Protein AF-A0A078B338-F1 (afdb_monomer_lite)

Sequence (661 aa):
MKAACEQLQIQEVVGIRGYTNIDVKLFGQKQVTKMWNPLMYALVFKRHDIMKYLIEQRMVNAKLCLRDPVHSGEYSEVSPQYEVRSKCFAVLVSIYNKDWVTLNYLLNSLHQLWSYHELEIIFQELNNVKEQSEINLCLEAILKSKTFESIFLNRCFKHQMELLTKVIRGDLFDAGDPSIQKIIDNYFSNNPYTTAYLVVLLKSNHYKPEKIKILLRKSPKEIIQNQRKQFLSLVGELQLTQRDGSEEIIQQILKLLNSESQYTLTGIYSIILNSTKNGDISKLQEYIFKCQFTEINQITNEEDQVQHEPSDIEKMLDIAEIVLKNWDSKGQSIVDVKCFHKNDSPSGSDTSLKVRQNDYKYISEWNPLLLAVYYNHMHIVRYFCEIVKINLRSTLAMSKGGELPLMYTLACAIVKPQCTDIFQYIWNNYSFVWDYKCLKQALLIIINYERIDLLLFVLRSKTAQSLFLSFSYHFRIQFLSQFVENYFDQSPELLERMEIEERNRINKIANIFKNEICEQPYAPISMIIFLYVHPDQRRFVNTYYNVTDIDIERFIRSNYDSAKNIVEGFSSDESVQQLREEIPNFKDIKVQLLNLSTKIQNHPQYLSMTKTKEVSKKKSMNMMQEVDMIQLNIDIEDESTRNESSQLGIKDVDSLTLPIY

Foldseek 3Di:
DVVVCVVVVVLAQLFDQDPDPDQDQDPNDTDDSRQAGVLVVCLLVLVLVVNCCNCPRRVFLCQLNQFAGPDPDPPDCDDPVNVLVRSLNSLRSCLRVVSLVSNLCCQAVVLLSDEPSNLLVQLLCLQVDPDPVSSLVSLLSNLPGPNVVQRLQQDALVVNLVVLLCLCVQVSHPCVDPSSVVSSLVRCLAPPNLPSNLLNCLVDPVPDQVSNVSSLVRYDLQVLLLCVVSLVVSLVVLVVVVDPNSVVSSVSSVVSNPDDDPDHLVRLLVQCLVCLLVLPVVSNCVSCVVVVCLYLNNNQPPDPPDDDDPCVLVVVVVLVVVVLVQDDPPPDRDPDDPDPDDDDDDDDDDPVVVVVVVSCPCVSNAGSLLSNLLSVNLVSVCCCCPPSVRSLLSNCARPPNPPCRNQSSLLSLLLDPSSVVVNLCCQQVPLNSDAPVNLLVSLVSNLVNVVLVVNLCCLPHPSNQSRLSSDALVVNLVSVLVVCVVQPPDPPVRLVPDDPVVNVSSVVSCVSVLVSCLAPPNLLSSLCCCWAVNPDLVSVVSSLVRDDLVSLLVCCVRPVPVLVLLLVCPVDPVSVVVSVVRGPPCVSCVVSSVVSSVSNVPRPNNVVVVVVVVVVVVVVVVVVVVVVVVVVVVVVVVVVVVVVVVVDPDDDDDDDDDDDD

Structure (mmCIF, N/CA/C/O backbone):
data_AF-A0A078B338-F1
#
_entry.id   AF-A0A078B338-F1
#
loop_
_atom_site.group_PDB
_atom_site.id
_atom_site.type_symbol
_atom_site.label_atom_id
_atom_site.label_alt_id
_atom_site.label_comp_id
_atom_site.label_asym_id
_atom_site.label_entity_id
_atom_site.label_seq_id
_atom_site.pdbx_PDB_ins_code
_atom_site.Cartn_x
_atom_site.Cartn_y
_atom_site.Cartn_z
_atom_site.occupancy
_atom_site.B_iso_or_equiv
_atom_site.auth_seq_id
_atom_site.auth_comp_id
_atom_site.auth_asym_id
_atom_site.auth_atom_id
_atom_site.pdbx_PDB_model_num
ATOM 1 N N . MET A 1 1 ? -9.138 -23.358 12.386 1.00 61.03 1 MET A N 1
ATOM 2 C CA . MET A 1 1 ? -9.307 -21.960 11.927 1.00 61.03 1 MET A CA 1
ATOM 3 C C . MET A 1 1 ? -10.351 -21.844 10.826 1.00 61.03 1 MET A C 1
ATOM 5 O O . MET A 1 1 ? -11.385 -21.271 11.109 1.00 61.03 1 MET A O 1
ATOM 9 N N . LYS A 1 2 ? -10.144 -22.414 9.626 1.00 59.09 2 LYS A N 1
ATOM 10 C CA . LYS A 1 2 ? -11.122 -22.360 8.519 1.00 59.09 2 LYS A CA 1
ATOM 11 C C . LYS A 1 2 ? -12.541 -22.770 8.946 1.00 59.09 2 LYS A C 1
ATOM 13 O O . LYS A 1 2 ? -13.431 -21.933 8.891 1.00 59.09 2 LYS A O 1
ATOM 18 N N . ALA A 1 3 ? -12.689 -23.964 9.527 1.00 64.62 3 ALA A N 1
ATOM 19 C CA . ALA A 1 3 ? -13.966 -24.440 10.066 1.00 64.62 3 ALA A CA 1
ATOM 20 C C . ALA A 1 3 ? -14.577 -23.497 11.123 1.00 64.62 3 ALA A C 1
ATOM 22 O O . ALA A 1 3 ? -15.776 -23.280 11.115 1.00 64.62 3 ALA A O 1
ATOM 23 N N . ALA A 1 4 ? -13.764 -22.873 11.984 1.00 59.53 4 ALA A N 1
ATOM 24 C CA . ALA A 1 4 ? -14.248 -21.914 12.981 1.00 59.53 4 ALA A CA 1
ATOM 25 C C . ALA A 1 4 ? -14.695 -20.587 12.343 1.00 59.53 4 ALA A C 1
ATOM 27 O O . ALA A 1 4 ? -15.729 -20.053 12.714 1.00 59.53 4 ALA A O 1
ATOM 28 N N . CYS A 1 5 ? -13.957 -20.066 11.357 1.00 60.91 5 CYS A N 1
ATOM 29 C CA . CYS A 1 5 ? -14.367 -18.880 10.600 1.00 60.91 5 CYS A CA 1
ATOM 30 C C . CYS A 1 5 ? -15.653 -19.126 9.802 1.00 60.91 5 CYS A C 1
ATOM 32 O O . CYS A 1 5 ? -16.477 -18.227 9.687 1.00 60.91 5 CYS A O 1
ATOM 34 N N . GLU A 1 6 ? -15.810 -20.325 9.240 1.00 68.75 6 GLU A N 1
ATOM 35 C CA . GLU A 1 6 ? -17.010 -20.739 8.508 1.00 68.75 6 GLU A CA 1
ATOM 36 C C . GLU A 1 6 ? -18.200 -20.928 9.457 1.00 68.75 6 GLU A C 1
ATOM 38 O O . GLU A 1 6 ? -19.265 -20.367 9.215 1.00 68.75 6 GLU A O 1
ATOM 43 N N . GLN A 1 7 ? -18.002 -21.627 10.576 1.00 58.84 7 GLN A N 1
ATOM 44 C CA . GLN A 1 7 ? -19.034 -21.884 11.583 1.00 58.84 7 GLN A CA 1
ATOM 45 C C . GLN A 1 7 ? -19.507 -20.606 12.289 1.00 58.84 7 GLN A C 1
ATOM 47 O O . GLN A 1 7 ? -20.695 -20.456 12.548 1.00 58.84 7 GLN A O 1
ATOM 52 N N . LEU A 1 8 ? -18.594 -19.676 12.580 1.00 54.12 8 LEU A N 1
ATOM 53 C CA . LEU A 1 8 ? -18.899 -18.401 13.240 1.00 54.12 8 LEU A CA 1
ATOM 54 C C . LEU A 1 8 ? -19.286 -17.289 12.253 1.00 54.12 8 LEU A C 1
ATOM 56 O O . LEU A 1 8 ? -19.417 -16.141 12.664 1.00 54.12 8 LEU A O 1
ATOM 60 N N . GLN A 1 9 ? -19.414 -17.605 10.958 1.00 54.19 9 GLN A N 1
ATOM 61 C CA . GLN A 1 9 ? -19.686 -16.632 9.893 1.00 54.19 9 GLN A CA 1
ATOM 62 C C . GLN A 1 9 ? -18.771 -15.394 9.955 1.00 54.19 9 GLN A C 1
ATOM 64 O O . GLN A 1 9 ? -19.194 -14.280 9.653 1.00 54.19 9 GLN A O 1
ATOM 69 N N . ILE A 1 10 ? -17.502 -15.571 10.340 1.00 57.34 10 ILE A N 1
ATOM 70 C CA . ILE A 1 10 ? -16.544 -14.465 10.466 1.00 57.34 10 ILE A CA 1
ATOM 71 C C . ILE A 1 10 ? -16.235 -13.956 9.061 1.00 57.34 10 ILE A C 1
ATOM 73 O O . ILE A 1 10 ? -15.414 -14.535 8.346 1.00 57.34 10 ILE A O 1
ATOM 77 N N . GLN A 1 11 ? -16.926 -12.892 8.649 1.00 47.16 11 GLN A N 1
ATOM 78 C CA . GLN A 1 11 ? -16.809 -12.333 7.304 1.00 47.16 11 GLN A CA 1
ATOM 79 C C . GLN A 1 11 ? -15.433 -11.697 7.079 1.00 47.16 11 GLN A C 1
ATOM 81 O O . GLN A 1 11 ? -14.858 -11.892 6.012 1.00 47.16 11 GLN A O 1
ATOM 86 N N . GLU A 1 12 ? -14.847 -11.072 8.107 1.00 48.53 12 GLU A N 1
ATOM 87 C CA . GLU A 1 12 ? -13.501 -10.501 8.044 1.00 48.53 12 GLU A CA 1
ATOM 88 C C . GLU A 1 12 ? -12.656 -10.875 9.272 1.00 48.53 12 GLU A C 1
ATOM 90 O O . GLU A 1 12 ? -13.059 -10.710 10.426 1.00 48.53 12 GLU A O 1
ATOM 95 N N . VAL A 1 13 ? -11.434 -11.357 9.030 1.00 54.12 13 VAL A N 1
ATOM 96 C CA . VAL A 1 13 ? -10.449 -11.630 10.087 1.00 54.12 13 VAL A CA 1
ATOM 97 C C . VAL A 1 13 ? -9.575 -10.392 10.252 1.00 54.12 13 VAL A C 1
ATOM 99 O O . VAL A 1 13 ? -8.423 -10.356 9.836 1.00 54.12 13 VAL A O 1
ATOM 102 N N . VAL A 1 14 ? -10.136 -9.344 10.852 1.00 44.34 14 VAL A N 1
ATOM 103 C CA . VAL A 1 14 ? -9.467 -8.028 10.926 1.00 44.34 14 VAL A CA 1
ATOM 104 C C . VAL A 1 14 ? -8.410 -7.939 12.035 1.00 44.34 14 VAL A C 1
ATOM 106 O O . VAL A 1 14 ? -7.716 -6.941 12.188 1.00 44.34 14 VAL A O 1
ATOM 109 N N . GLY A 1 15 ? -8.244 -9.023 12.795 1.00 44.78 15 GLY A N 1
ATOM 110 C CA . GLY A 1 15 ? -7.169 -9.201 13.762 1.00 44.78 15 GLY A CA 1
ATOM 111 C C . GLY A 1 15 ? -7.526 -10.261 14.796 1.00 44.78 15 GLY A C 1
ATOM 112 O O . GLY A 1 15 ? -8.300 -9.994 15.712 1.00 44.78 15 GLY A O 1
ATOM 113 N N . ILE A 1 16 ? -6.946 -11.458 14.679 1.00 47.03 16 ILE A N 1
ATOM 114 C CA . ILE A 1 16 ? -6.821 -12.379 15.818 1.00 47.03 16 ILE A CA 1
ATOM 115 C C . ILE A 1 16 ? -5.400 -12.181 16.338 1.00 47.03 16 ILE A C 1
ATOM 117 O O . ILE A 1 16 ? -4.433 -12.514 15.656 1.00 47.03 16 ILE A O 1
ATOM 121 N N . ARG A 1 17 ? -5.274 -11.557 17.511 1.00 52.25 17 ARG A N 1
ATOM 122 C CA . ARG A 1 17 ? -3.986 -11.460 18.202 1.00 52.25 17 ARG A CA 1
ATOM 123 C C . ARG A 1 17 ? -3.699 -12.797 18.862 1.00 52.25 17 ARG A C 1
ATOM 125 O O . ARG A 1 17 ? -4.603 -13.382 19.459 1.00 52.25 17 ARG A O 1
ATOM 132 N N . GLY A 1 18 ? -2.488 -13.313 18.698 1.00 46.66 18 GLY A N 1
ATOM 133 C CA . GLY A 1 18 ? -2.185 -14.650 19.191 1.00 46.66 18 GLY A CA 1
ATOM 134 C C . GLY A 1 18 ? -2.204 -14.717 20.711 1.00 46.66 18 GLY A C 1
ATOM 135 O O . GLY A 1 18 ? -1.743 -13.821 21.413 1.00 46.66 18 GLY A O 1
ATOM 136 N N . TYR A 1 19 ? -2.770 -15.814 21.203 1.00 46.03 19 TYR A N 1
ATOM 137 C CA . TYR A 1 19 ? -3.009 -16.087 22.619 1.00 46.03 19 TYR A CA 1
ATOM 138 C C . TYR A 1 19 ? -1.771 -16.593 23.365 1.00 46.03 19 TYR A C 1
ATOM 140 O O . TYR A 1 19 ? -1.856 -17.032 24.509 1.00 46.03 19 TYR A O 1
ATOM 148 N N . THR A 1 20 ? -0.621 -16.623 22.702 1.00 52.66 20 THR A N 1
ATOM 149 C CA . THR A 1 20 ? 0.459 -17.512 23.099 1.00 52.66 20 THR A CA 1
ATOM 150 C C . THR A 1 20 ? 1.771 -16.753 23.170 1.00 52.66 20 THR A C 1
ATOM 152 O O . THR A 1 20 ? 2.223 -16.220 22.157 1.00 52.66 20 THR A O 1
ATOM 155 N N . ASN A 1 21 ? 2.410 -16.778 24.342 1.00 59.34 21 ASN A N 1
ATOM 156 C CA . ASN A 1 21 ? 3.824 -16.445 24.529 1.00 59.34 21 ASN A CA 1
ATOM 157 C C . ASN A 1 21 ? 4.696 -17.519 23.848 1.00 59.34 21 ASN A C 1
ATOM 159 O O . ASN A 1 21 ? 5.434 -18.241 24.513 1.00 59.34 21 ASN A O 1
ATOM 163 N N . ILE A 1 22 ? 4.542 -17.700 22.533 1.00 65.62 22 ILE A N 1
ATOM 164 C CA . ILE A 1 22 ? 5.441 -18.555 21.761 1.00 65.62 22 ILE A CA 1
ATOM 165 C C . ILE A 1 22 ? 6.698 -17.742 21.526 1.00 65.62 22 ILE A C 1
ATOM 167 O O . ILE A 1 22 ? 6.650 -16.665 20.925 1.00 65.62 22 ILE A O 1
ATOM 171 N N . ASP A 1 23 ? 7.809 -18.296 21.989 1.00 67.75 23 ASP A N 1
ATOM 172 C CA . ASP A 1 23 ? 9.142 -17.798 21.713 1.00 67.75 23 ASP A CA 1
ATOM 173 C C . ASP A 1 23 ? 9.472 -18.060 20.245 1.00 67.75 23 ASP A C 1
ATOM 175 O O . ASP A 1 23 ? 10.012 -19.104 19.879 1.00 67.75 23 ASP A O 1
ATOM 179 N N . VAL A 1 24 ? 9.123 -17.109 19.380 1.00 76.88 24 VAL A N 1
ATOM 180 C CA . VAL A 1 24 ? 9.561 -17.136 17.987 1.00 76.88 24 VAL A CA 1
ATOM 181 C C . VAL A 1 24 ? 10.903 -16.423 17.898 1.00 76.88 24 VAL A C 1
ATOM 183 O O . VAL A 1 24 ? 11.029 -15.274 18.319 1.00 76.88 24 VAL A O 1
ATOM 186 N N . LYS A 1 25 ? 11.907 -17.095 17.332 1.00 78.75 25 LYS A N 1
ATOM 187 C CA . LYS A 1 25 ? 13.172 -16.460 16.954 1.00 78.75 25 LYS A CA 1
ATOM 188 C C . LYS A 1 25 ? 13.130 -16.107 15.470 1.00 78.75 25 LYS A C 1
ATOM 190 O O . LYS A 1 25 ? 13.117 -17.007 14.638 1.00 78.75 25 LYS A O 1
ATOM 195 N N . LEU A 1 26 ? 13.118 -14.816 15.150 1.00 80.31 26 LEU A N 1
ATOM 196 C CA . LEU A 1 26 ? 13.293 -14.302 13.787 1.00 80.31 26 LEU A CA 1
ATOM 197 C C . LEU A 1 26 ? 14.536 -13.424 13.754 1.00 80.31 26 LEU A C 1
ATOM 199 O O . LEU A 1 26 ? 14.788 -12.684 14.703 1.00 80.31 26 LEU A O 1
ATOM 203 N N . PHE A 1 27 ? 15.309 -13.515 12.672 1.00 82.25 27 PHE A N 1
ATOM 204 C CA . PHE A 1 27 ? 16.524 -12.709 12.486 1.00 82.25 27 PHE A CA 1
ATOM 205 C C . PHE A 1 27 ? 17.535 -12.858 13.643 1.00 82.25 27 PHE A C 1
ATOM 207 O O . PHE A 1 27 ? 18.235 -11.921 14.009 1.00 82.25 27 PHE A O 1
ATOM 214 N N . GLY A 1 28 ? 17.574 -14.036 14.279 1.00 78.06 28 GLY A N 1
ATOM 215 C CA . GLY A 1 28 ? 18.414 -14.296 15.455 1.00 78.06 28 GLY A CA 1
ATOM 216 C C . GLY A 1 28 ? 17.910 -13.682 16.769 1.00 78.06 28 GLY A C 1
ATOM 217 O O . GLY A 1 28 ? 18.519 -13.916 17.810 1.00 78.06 28 GLY A O 1
ATOM 218 N N . GLN A 1 29 ? 16.787 -12.960 16.758 1.00 80.31 29 GLN A N 1
ATOM 219 C CA . GLN A 1 29 ? 16.215 -12.283 17.921 1.00 80.31 29 GLN A CA 1
ATOM 220 C C . GLN A 1 29 ? 14.888 -12.914 18.348 1.00 80.31 29 GLN A C 1
ATOM 222 O O . GLN A 1 29 ? 14.094 -13.368 17.521 1.00 80.31 29 GLN A O 1
ATOM 227 N N . LYS A 1 30 ? 14.635 -12.942 19.659 1.00 79.94 30 LYS A N 1
ATOM 228 C CA . LYS A 1 30 ? 13.347 -13.369 20.214 1.00 79.94 30 LYS A CA 1
ATOM 229 C C . LYS A 1 30 ? 12.310 -12.275 19.964 1.00 79.94 30 LYS A C 1
ATOM 231 O O . LYS A 1 30 ? 12.514 -11.132 20.353 1.00 79.94 30 LYS A O 1
ATOM 236 N N . GLN A 1 31 ? 11.201 -12.645 19.339 1.00 79.31 31 GLN A N 1
ATOM 237 C CA . GLN A 1 31 ? 10.145 -11.723 18.940 1.00 79.31 31 GLN A CA 1
ATOM 238 C C . GLN A 1 31 ? 8.989 -11.728 19.937 1.00 79.31 31 GLN A C 1
ATOM 240 O O . GLN A 1 31 ? 8.558 -12.780 20.415 1.00 79.31 31 GLN A O 1
ATOM 245 N N . VAL A 1 32 ? 8.444 -10.543 20.221 1.00 74.94 32 VAL A N 1
ATOM 246 C CA . VAL A 1 32 ? 7.237 -10.398 21.043 1.00 74.94 32 VAL A CA 1
ATOM 247 C C . VAL A 1 32 ? 6.011 -10.633 20.165 1.00 74.94 32 VAL A C 1
ATOM 249 O O . VAL A 1 32 ? 5.615 -9.783 19.370 1.00 74.94 32 VAL A O 1
ATOM 252 N N . THR A 1 33 ? 5.371 -11.790 20.329 1.00 75.06 33 THR A N 1
ATOM 253 C CA . THR A 1 33 ? 4.258 -12.215 19.465 1.00 75.06 33 THR A CA 1
ATOM 254 C C . THR A 1 33 ? 2.881 -11.699 19.907 1.00 75.06 33 THR A C 1
ATOM 256 O O . THR A 1 33 ? 1.897 -11.869 19.196 1.00 75.06 33 THR A O 1
ATOM 259 N N . LYS A 1 34 ? 2.786 -10.980 21.035 1.00 69.38 34 LYS A N 1
ATOM 260 C CA . LYS A 1 34 ? 1.516 -10.469 21.602 1.00 69.38 34 LYS A CA 1
ATOM 261 C C . LYS A 1 34 ? 0.696 -9.608 20.627 1.00 69.38 34 LYS A C 1
ATOM 263 O O . LYS A 1 34 ? -0.531 -9.572 20.703 1.00 69.38 34 LYS A O 1
ATOM 268 N N . MET A 1 35 ? 1.373 -8.897 19.727 1.00 70.94 35 MET A N 1
ATOM 269 C CA . MET A 1 35 ? 0.747 -7.996 18.752 1.00 70.94 35 MET A CA 1
ATOM 270 C C . MET A 1 35 ? 0.594 -8.622 17.365 1.00 70.94 35 MET A C 1
ATOM 272 O O . MET A 1 35 ? 0.125 -7.954 16.444 1.00 70.94 35 MET A O 1
ATOM 276 N N . TRP A 1 36 ? 0.965 -9.894 17.205 1.00 76.44 36 TRP A N 1
ATOM 277 C CA . TRP A 1 36 ? 0.921 -10.551 15.909 1.00 76.44 36 TRP A CA 1
ATOM 278 C C . TRP A 1 36 ? -0.508 -10.825 15.475 1.00 76.44 36 TRP A C 1
ATOM 280 O O . TRP A 1 36 ? -1.322 -11.308 16.258 1.00 76.44 36 TRP A O 1
ATOM 290 N N . ASN A 1 37 ? -0.800 -10.544 14.210 1.00 79.69 37 ASN A N 1
ATOM 291 C CA . ASN A 1 37 ? -2.058 -10.915 13.580 1.00 79.69 37 ASN A CA 1
ATOM 292 C C . ASN A 1 37 ? -1.968 -12.342 12.981 1.00 79.69 37 ASN A C 1
ATOM 294 O O . ASN A 1 37 ? -0.886 -12.932 12.919 1.00 79.69 37 ASN A O 1
ATOM 298 N N . PRO A 1 38 ? -3.080 -12.926 12.501 1.00 82.81 38 PRO A N 1
ATOM 299 C CA . PRO A 1 38 ? -3.111 -14.324 12.044 1.00 82.81 38 PRO A CA 1
ATOM 300 C C . PRO A 1 38 ? -2.257 -14.582 10.820 1.00 82.81 38 PRO A C 1
ATOM 302 O O . PRO A 1 38 ? -1.769 -15.693 10.632 1.00 82.81 38 PRO A O 1
ATOM 305 N N . LEU A 1 39 ? -2.082 -13.552 9.997 1.00 87.06 39 LEU A N 1
ATOM 306 C CA . LEU A 1 39 ? -1.288 -13.621 8.789 1.00 87.06 39 LEU A CA 1
ATOM 307 C C . LEU A 1 39 ? 0.193 -13.795 9.130 1.00 87.06 39 LEU A C 1
ATOM 309 O O . LEU A 1 39 ? 0.861 -14.617 8.513 1.00 87.06 39 LEU A O 1
ATOM 313 N N . MET A 1 40 ? 0.675 -13.114 10.174 1.00 86.94 40 MET A N 1
ATOM 314 C CA . MET A 1 40 ? 2.040 -13.277 10.686 1.00 86.94 40 MET A CA 1
ATOM 315 C C . MET A 1 40 ? 2.276 -14.679 11.250 1.00 86.94 40 MET A C 1
ATOM 317 O O . MET A 1 40 ? 3.307 -15.286 10.975 1.00 86.94 40 MET A O 1
ATOM 321 N N . TYR A 1 41 ? 1.315 -15.234 11.996 1.00 85.44 41 TYR A N 1
ATOM 322 C CA . TYR A 1 41 ? 1.426 -16.617 12.465 1.00 85.44 41 TYR A CA 1
ATOM 323 C C . TYR A 1 41 ? 1.420 -17.614 11.309 1.00 85.44 41 TYR A C 1
ATOM 325 O O . TYR A 1 41 ? 2.239 -18.531 11.291 1.00 85.44 41 TYR A O 1
ATOM 333 N N . ALA A 1 42 ? 0.530 -17.429 10.331 1.00 90.56 42 ALA A N 1
ATOM 334 C CA . ALA A 1 42 ? 0.493 -18.274 9.144 1.00 90.56 42 ALA A CA 1
ATOM 335 C C . ALA A 1 42 ? 1.835 -18.237 8.402 1.00 90.56 42 ALA A C 1
ATOM 337 O O . ALA A 1 42 ? 2.369 -19.283 8.049 1.00 90.56 42 ALA A O 1
ATOM 338 N N . LEU A 1 43 ? 2.410 -17.049 8.244 1.00 91.00 43 LEU A N 1
ATOM 339 C CA . LEU A 1 43 ? 3.707 -16.830 7.620 1.00 91.00 43 LEU A CA 1
ATOM 340 C C . LEU A 1 43 ? 4.853 -17.525 8.378 1.00 91.00 43 LEU A C 1
ATOM 342 O O . LEU A 1 43 ? 5.617 -18.290 7.795 1.00 91.00 43 LEU A O 1
ATOM 346 N N . VAL A 1 44 ? 4.967 -17.295 9.686 1.00 90.00 44 VAL A N 1
ATOM 347 C CA . VAL A 1 44 ? 6.061 -17.840 10.509 1.00 90.00 44 VAL A CA 1
ATOM 348 C C . VAL A 1 44 ? 6.009 -19.361 10.597 1.00 90.00 44 VAL A C 1
ATOM 350 O O . VAL A 1 44 ? 7.050 -20.014 10.572 1.00 90.00 44 VAL A O 1
ATOM 353 N N . PHE A 1 45 ? 4.808 -19.937 10.641 1.00 89.69 45 PHE A N 1
ATOM 354 C CA . PHE A 1 45 ? 4.613 -21.385 10.666 1.00 89.69 45 PHE A CA 1
ATOM 355 C C . PHE A 1 45 ? 4.471 -22.014 9.270 1.00 89.69 45 PHE A C 1
ATOM 357 O O . PHE A 1 45 ? 4.024 -23.158 9.169 1.00 89.69 45 PHE A O 1
ATOM 364 N N . LYS A 1 46 ? 4.843 -21.295 8.197 1.00 93.62 46 LYS A N 1
ATOM 365 C CA . LYS A 1 46 ? 4.831 -21.778 6.800 1.00 93.62 46 LYS A CA 1
ATOM 366 C C . LYS A 1 46 ? 3.478 -22.345 6.346 1.00 93.62 46 LYS A C 1
ATOM 368 O O . LYS A 1 46 ? 3.389 -23.329 5.612 1.00 93.62 46 LYS A O 1
ATOM 373 N N . ARG A 1 47 ? 2.386 -21.740 6.811 1.00 94.19 47 ARG A N 1
ATOM 374 C CA . ARG A 1 47 ? 0.999 -22.096 6.477 1.00 94.19 47 ARG A CA 1
ATOM 375 C C . ARG A 1 47 ? 0.501 -21.254 5.307 1.00 94.19 47 ARG A C 1
ATOM 377 O O . ARG A 1 47 ? -0.385 -20.410 5.457 1.00 94.19 47 ARG A O 1
ATOM 384 N N . HIS A 1 48 ? 1.092 -21.489 4.135 1.00 95.06 48 HIS A N 1
ATOM 385 C CA . HIS A 1 48 ? 0.746 -20.794 2.892 1.00 95.06 48 HIS A CA 1
ATOM 386 C C . HIS A 1 48 ? -0.761 -20.867 2.570 1.00 95.06 48 HIS A C 1
ATOM 388 O O . HIS A 1 48 ? -1.370 -19.871 2.183 1.00 95.06 48 HIS A O 1
ATOM 394 N N . ASP A 1 49 ? -1.377 -22.028 2.803 1.00 93.50 49 ASP A N 1
ATOM 395 C CA . ASP A 1 49 ? -2.813 -22.282 2.644 1.00 93.50 49 ASP A CA 1
ATOM 396 C C . ASP A 1 49 ? -3.677 -21.322 3.477 1.00 93.50 49 ASP A C 1
ATOM 398 O O . ASP A 1 49 ? -4.648 -20.744 2.982 1.00 93.50 49 ASP A O 1
ATOM 402 N N . ILE A 1 50 ? -3.290 -21.117 4.737 1.00 90.00 50 ILE A N 1
ATOM 403 C CA . ILE A 1 50 ? -3.973 -20.225 5.674 1.00 90.00 50 ILE A CA 1
ATOM 404 C C . ILE A 1 50 ? -3.785 -18.767 5.258 1.00 90.00 50 ILE A C 1
ATOM 406 O O . ILE A 1 50 ? -4.750 -18.002 5.263 1.00 90.00 50 ILE A O 1
ATOM 410 N N . MET A 1 51 ? -2.566 -18.383 4.875 1.00 93.44 51 MET A N 1
ATOM 411 C CA . MET A 1 51 ? -2.270 -17.026 4.418 1.00 93.44 51 MET A CA 1
ATOM 412 C C . MET A 1 51 ? -3.112 -16.664 3.187 1.00 93.44 51 MET A C 1
ATOM 414 O O . MET A 1 51 ? -3.778 -15.629 3.177 1.00 93.44 51 MET A O 1
ATOM 418 N N . LYS A 1 52 ? -3.149 -17.555 2.191 1.00 93.75 52 LYS A N 1
ATOM 419 C CA . LYS A 1 52 ? -3.945 -17.387 0.973 1.00 93.75 52 LYS A CA 1
ATOM 420 C C . LYS A 1 52 ? -5.437 -17.273 1.283 1.00 93.75 52 LYS A C 1
ATOM 422 O O . LYS A 1 52 ? -6.104 -16.374 0.786 1.00 93.75 52 LYS A O 1
ATOM 427 N N . TYR A 1 53 ? -5.951 -18.129 2.164 1.00 89.62 53 TYR A N 1
ATOM 428 C CA . TYR A 1 53 ? -7.338 -18.061 2.627 1.00 89.62 53 TYR A CA 1
ATOM 429 C C . TYR A 1 53 ? -7.677 -16.711 3.281 1.00 89.62 53 TYR A C 1
ATOM 431 O O . TYR A 1 53 ? -8.710 -16.117 2.974 1.00 89.62 53 TYR A O 1
ATOM 439 N N . LEU A 1 54 ? -6.812 -16.200 4.161 1.00 86.12 54 LEU A N 1
ATOM 440 C CA . LEU A 1 54 ? -7.038 -14.921 4.838 1.00 86.12 54 LEU A CA 1
ATOM 441 C C . LEU A 1 54 ? -7.038 -13.740 3.859 1.00 86.12 54 LEU A C 1
ATOM 443 O O . LEU A 1 54 ? -7.905 -12.873 3.946 1.00 86.12 54 LEU A O 1
ATOM 447 N N . ILE A 1 55 ? -6.092 -13.710 2.923 1.00 88.50 55 ILE A N 1
ATOM 448 C CA . ILE A 1 55 ? -5.966 -12.599 1.975 1.00 88.50 55 ILE A CA 1
ATOM 449 C C . ILE A 1 55 ? -7.063 -12.665 0.911 1.00 88.50 55 ILE A C 1
ATOM 451 O O . ILE A 1 55 ? -7.761 -11.682 0.696 1.00 88.50 55 ILE A O 1
ATOM 455 N N . GLU A 1 56 ? -7.254 -13.818 0.272 1.00 88.25 56 GLU A N 1
ATOM 456 C CA . GLU A 1 56 ? -8.117 -13.928 -0.910 1.00 88.25 56 GLU A CA 1
ATOM 457 C C . GLU A 1 56 ? -9.585 -14.172 -0.567 1.00 88.25 56 GLU A C 1
ATOM 459 O O . GLU A 1 56 ? -10.461 -13.708 -1.287 1.00 88.25 56 GLU A O 1
ATOM 464 N N . GLN A 1 57 ? -9.878 -14.905 0.514 1.00 85.38 57 GLN A N 1
ATOM 465 C CA . GLN A 1 57 ? -11.263 -15.251 0.869 1.00 85.38 57 GLN A CA 1
ATOM 466 C C . GLN A 1 57 ? -11.817 -14.375 1.988 1.00 85.38 57 GLN A C 1
ATOM 468 O O . GLN A 1 57 ? -13.019 -14.130 2.034 1.00 85.38 57 GLN A O 1
ATOM 473 N N . ARG A 1 58 ? -10.959 -13.904 2.903 1.00 80.75 58 ARG A N 1
ATOM 474 C CA . ARG A 1 58 ? -11.356 -13.007 4.004 1.00 80.75 58 ARG A CA 1
ATOM 475 C C . ARG A 1 58 ? -10.981 -11.549 3.765 1.00 80.75 58 ARG A C 1
ATOM 477 O O . ARG A 1 58 ? -11.220 -10.736 4.652 1.00 80.75 58 ARG A O 1
ATOM 484 N N . MET A 1 59 ? -10.427 -11.232 2.589 1.00 77.88 59 MET A N 1
ATOM 485 C CA . MET A 1 59 ? -10.127 -9.870 2.130 1.00 77.88 59 MET A CA 1
ATOM 486 C C . MET A 1 59 ? -9.331 -9.050 3.154 1.00 77.88 59 MET A C 1
ATOM 488 O O . MET A 1 59 ? -9.515 -7.840 3.292 1.00 77.88 59 MET A O 1
ATOM 492 N N . VAL A 1 60 ? -8.443 -9.714 3.901 1.00 82.31 60 VAL A N 1
ATOM 493 C CA . VAL A 1 60 ? -7.590 -9.046 4.885 1.00 82.31 60 VAL A CA 1
ATOM 494 C C . VAL A 1 60 ? -6.675 -8.058 4.166 1.00 82.31 60 VAL A C 1
ATOM 496 O O . VAL A 1 60 ? -6.090 -8.384 3.131 1.00 82.31 60 VAL A O 1
ATOM 499 N N . ASN A 1 61 ? -6.505 -6.858 4.732 1.00 81.38 61 ASN A N 1
ATOM 500 C CA . ASN A 1 61 ? -5.596 -5.857 4.184 1.00 81.38 61 ASN A CA 1
ATOM 501 C C . ASN A 1 61 ? -4.136 -6.321 4.322 1.00 81.38 61 ASN A C 1
ATOM 503 O O . ASN A 1 61 ? -3.453 -6.049 5.313 1.00 81.38 61 ASN A O 1
ATOM 507 N N . ALA A 1 62 ? -3.655 -7.036 3.304 1.00 86.75 62 ALA A N 1
ATOM 508 C CA . ALA A 1 62 ? -2.329 -7.636 3.280 1.00 86.75 62 ALA A CA 1
ATOM 509 C C . ALA A 1 62 ? -1.213 -6.597 3.476 1.00 86.75 62 ALA A C 1
ATOM 511 O O . ALA A 1 62 ? -0.251 -6.877 4.185 1.00 86.75 62 ALA A O 1
ATOM 512 N N . LYS A 1 63 ? -1.361 -5.371 2.948 1.00 83.81 63 LYS A N 1
ATOM 513 C CA . LYS A 1 63 ? -0.357 -4.300 3.098 1.00 83.81 63 LYS A CA 1
ATOM 514 C C . LYS A 1 63 ? -0.087 -3.939 4.554 1.00 83.81 63 LYS A C 1
ATOM 516 O O . LYS A 1 63 ? 1.024 -3.519 4.864 1.00 83.81 63 LYS A O 1
ATOM 521 N N . LEU A 1 64 ? -1.097 -4.029 5.416 1.00 79.50 64 LEU A N 1
ATOM 522 C CA . LEU A 1 64 ? -0.994 -3.669 6.831 1.00 79.50 64 LEU A CA 1
ATOM 523 C C . LEU A 1 64 ? -0.711 -4.900 7.686 1.00 79.50 64 LEU A C 1
ATOM 525 O O . LEU A 1 64 ? 0.101 -4.838 8.604 1.00 79.50 64 LEU A O 1
ATOM 529 N N . CYS A 1 65 ? -1.315 -6.038 7.347 1.00 83.88 65 CYS A N 1
ATOM 530 C CA . CYS A 1 65 ? -1.156 -7.266 8.116 1.00 83.88 65 CYS A CA 1
ATOM 531 C C . CYS A 1 65 ? 0.174 -7.999 7.870 1.00 83.88 65 CYS A C 1
ATOM 533 O O . CYS A 1 65 ? 0.567 -8.804 8.710 1.00 83.88 65 CYS A O 1
ATOM 535 N N . LEU A 1 66 ? 0.869 -7.734 6.761 1.00 88.56 66 LEU A N 1
ATOM 536 C CA . LEU A 1 66 ? 2.186 -8.313 6.457 1.00 88.56 66 LEU A CA 1
ATOM 537 C C . LEU A 1 66 ? 3.369 -7.472 6.966 1.00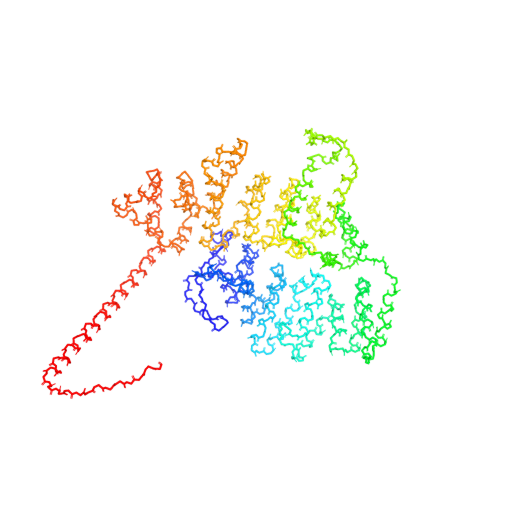 88.56 66 LEU A C 1
ATOM 539 O O . LEU A 1 66 ? 4.516 -7.876 6.769 1.00 88.56 66 LEU A O 1
ATOM 543 N N . ARG A 1 67 ? 3.107 -6.314 7.589 1.00 85.81 67 ARG A N 1
ATOM 544 C CA . ARG A 1 67 ? 4.155 -5.459 8.171 1.00 85.81 67 ARG A CA 1
ATOM 545 C C . ARG A 1 67 ? 4.659 -6.019 9.487 1.00 85.81 67 ARG A C 1
ATOM 547 O O . ARG A 1 67 ? 3.943 -6.784 10.111 1.00 85.81 67 ARG A O 1
ATOM 554 N N . ASP A 1 68 ? 5.829 -5.588 9.937 1.00 80.12 68 ASP A N 1
ATOM 555 C CA . ASP A 1 68 ? 6.307 -5.856 11.296 1.00 80.12 68 ASP A CA 1
ATOM 556 C C . ASP A 1 68 ? 5.297 -5.280 12.314 1.00 80.12 68 ASP A C 1
ATOM 558 O O . ASP A 1 68 ? 4.823 -4.150 12.121 1.00 80.12 68 ASP A O 1
ATOM 562 N N . PRO A 1 69 ? 4.884 -6.030 13.354 1.00 71.25 69 PRO A N 1
ATOM 563 C CA . PRO A 1 69 ? 3.899 -5.547 14.302 1.00 71.25 69 PRO A CA 1
ATOM 564 C C . PRO A 1 69 ? 4.501 -4.415 15.120 1.00 71.25 69 PRO A C 1
ATOM 566 O O . PRO A 1 69 ? 5.613 -4.523 15.623 1.00 71.25 69 PRO A O 1
ATOM 569 N N . VAL A 1 70 ? 3.719 -3.358 15.330 1.00 64.69 70 VAL A N 1
ATOM 570 C CA . VAL A 1 70 ? 4.169 -2.239 16.155 1.00 64.69 70 VAL A CA 1
ATOM 571 C C . VAL A 1 70 ? 4.440 -2.735 17.576 1.00 64.69 70 VAL A C 1
ATOM 573 O O . VAL A 1 70 ? 3.520 -3.171 18.280 1.00 64.69 70 VAL A O 1
ATOM 576 N N . HIS A 1 71 ? 5.705 -2.683 17.991 1.00 63.81 71 HIS A N 1
ATOM 577 C CA . HIS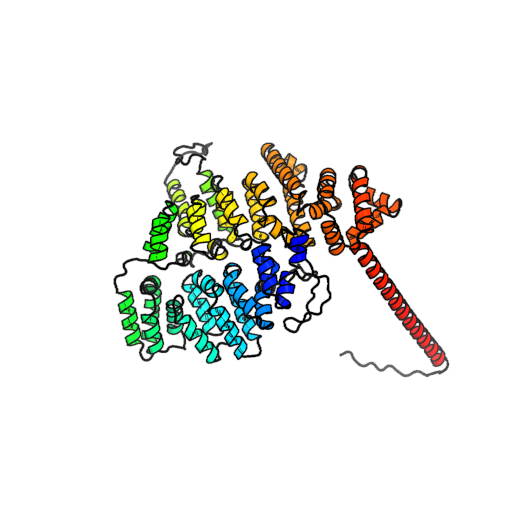 A 1 71 ? 6.095 -2.943 19.367 1.00 63.81 71 HIS A CA 1
ATOM 578 C C . HIS A 1 71 ? 5.489 -1.846 20.249 1.00 63.81 71 HIS A C 1
ATOM 580 O O . HIS A 1 71 ? 5.584 -0.658 19.961 1.00 63.81 71 HIS A O 1
ATOM 586 N N . SER A 1 72 ? 4.760 -2.257 21.284 1.00 45.34 72 SER A N 1
ATOM 587 C CA . SER A 1 72 ? 3.788 -1.443 22.021 1.00 45.34 72 SER A CA 1
ATOM 588 C C . SER A 1 72 ? 4.391 -0.379 22.958 1.00 45.34 72 SER A C 1
ATOM 590 O O . SER A 1 72 ? 3.842 -0.177 24.036 1.00 45.34 72 SER A O 1
ATOM 592 N N . GLY A 1 73 ? 5.500 0.271 22.596 1.00 46.00 73 GLY A N 1
ATOM 593 C CA . GLY A 1 73 ? 6.222 1.195 23.482 1.00 46.00 73 GLY A CA 1
ATOM 594 C C . GLY A 1 73 ? 6.604 2.548 22.883 1.00 46.00 73 GLY A C 1
ATOM 595 O O . GLY A 1 73 ? 6.569 3.537 23.600 1.00 46.00 73 GLY A O 1
ATOM 596 N N . GLU A 1 74 ? 6.930 2.636 21.594 1.00 41.78 74 GLU A N 1
ATOM 597 C CA . GLU A 1 74 ? 7.661 3.801 21.071 1.00 41.78 74 GLU A CA 1
ATOM 598 C C . GLU A 1 74 ? 7.090 4.222 19.709 1.00 41.78 74 GLU A C 1
ATOM 600 O O . GLU A 1 74 ? 7.567 3.828 18.651 1.00 41.78 74 GLU A O 1
ATOM 605 N N . TYR A 1 75 ? 6.007 5.008 19.727 1.00 45.84 75 TYR A N 1
ATOM 606 C CA . TYR A 1 75 ? 5.596 5.793 18.550 1.00 45.84 75 TYR A CA 1
ATOM 607 C C . TYR A 1 75 ? 6.391 7.104 18.433 1.00 45.84 75 TYR A C 1
ATOM 609 O O . TYR A 1 75 ? 6.247 7.818 17.441 1.00 45.84 75 TYR A O 1
ATOM 617 N N . SER A 1 76 ? 7.220 7.434 19.425 1.00 39.59 76 SER A N 1
ATOM 618 C CA . SER A 1 76 ? 8.137 8.564 19.358 1.00 39.59 76 SER A CA 1
ATOM 619 C C . SER A 1 76 ? 9.325 8.185 18.473 1.00 39.59 76 SER A C 1
ATOM 621 O O . SER A 1 76 ? 10.205 7.444 18.895 1.00 39.59 76 SER A O 1
ATOM 623 N N . GLU A 1 77 ? 9.312 8.688 17.239 1.00 42.84 77 GLU A N 1
ATOM 624 C CA . GLU A 1 77 ? 10.477 8.750 16.343 1.00 42.84 77 GLU A CA 1
ATOM 625 C C . GLU A 1 77 ? 11.012 7.403 15.845 1.00 42.84 77 GLU A C 1
ATOM 627 O O . GLU A 1 77 ? 12.211 7.127 15.826 1.00 42.84 77 GLU A O 1
ATOM 632 N N . VAL A 1 78 ? 10.112 6.562 15.339 1.00 49.34 78 VAL A N 1
ATOM 633 C CA . VAL A 1 78 ? 10.525 5.431 14.509 1.00 49.34 78 VAL A CA 1
ATOM 634 C C . VAL A 1 78 ? 11.288 5.972 13.296 1.00 49.34 78 VAL A C 1
ATOM 636 O O . VAL A 1 78 ? 10.725 6.702 12.477 1.00 49.34 78 VAL A O 1
ATOM 639 N N . SER A 1 79 ? 12.571 5.624 13.177 1.00 50.38 79 SER A N 1
ATOM 640 C CA . SER A 1 79 ? 13.393 6.069 12.051 1.00 50.38 79 SER A CA 1
ATOM 641 C C . SER A 1 79 ? 12.739 5.668 10.715 1.00 50.38 79 SER A C 1
ATOM 643 O O . SER A 1 79 ? 12.178 4.569 10.608 1.00 50.38 79 SER A O 1
ATOM 645 N N . PRO A 1 80 ? 12.823 6.501 9.656 1.00 60.00 80 PRO A N 1
ATOM 646 C CA . PRO A 1 80 ? 12.249 6.169 8.348 1.00 60.00 80 PRO A CA 1
ATOM 647 C C . PRO A 1 80 ? 12.709 4.802 7.819 1.00 60.00 80 PRO A C 1
ATOM 649 O O . PRO A 1 80 ? 11.947 4.085 7.173 1.00 60.00 80 PRO A O 1
ATOM 652 N N . GLN A 1 81 ? 13.942 4.403 8.149 1.00 58.78 81 GLN A N 1
ATOM 653 C CA . GLN A 1 81 ? 14.505 3.102 7.789 1.00 58.78 81 GLN A CA 1
ATOM 654 C C . GLN A 1 81 ? 13.759 1.933 8.452 1.00 58.78 81 GLN A C 1
ATOM 656 O O . GLN A 1 81 ? 13.458 0.947 7.774 1.00 58.78 81 GLN A O 1
ATOM 661 N N . TYR A 1 82 ? 13.395 2.039 9.737 1.00 67.62 82 TYR A N 1
ATOM 662 C CA . TYR A 1 82 ? 12.590 1.008 10.400 1.00 67.62 82 TYR A CA 1
ATOM 663 C C . TYR A 1 82 ? 11.186 0.920 9.788 1.00 67.62 82 TYR A C 1
ATOM 665 O O . TYR A 1 82 ? 10.677 -0.181 9.584 1.00 67.62 82 TYR A O 1
ATOM 673 N N . GLU A 1 83 ? 10.572 2.049 9.412 1.00 69.12 83 GLU A N 1
ATOM 674 C CA . GLU A 1 83 ? 9.240 2.043 8.791 1.00 69.12 83 GLU A CA 1
ATOM 675 C C . GLU A 1 83 ? 9.225 1.274 7.458 1.00 69.12 83 GLU A C 1
ATOM 677 O O . GLU A 1 83 ? 8.289 0.519 7.177 1.00 69.12 83 GLU A O 1
ATOM 682 N N . VAL A 1 84 ? 10.255 1.441 6.622 1.00 67.12 84 VAL A N 1
ATOM 683 C CA . VAL A 1 84 ? 10.339 0.724 5.339 1.00 67.12 84 VAL A CA 1
ATOM 684 C C . VAL A 1 84 ? 10.730 -0.743 5.553 1.00 67.12 84 VAL A C 1
ATOM 686 O O . VAL A 1 84 ? 10.130 -1.623 4.931 1.00 67.12 84 VAL A O 1
ATOM 689 N N . ARG A 1 85 ? 11.644 -1.050 6.486 1.00 78.00 85 ARG A N 1
ATOM 690 C CA . ARG A 1 85 ? 11.981 -2.444 6.834 1.00 78.00 85 ARG A CA 1
ATOM 691 C C . ARG A 1 85 ? 10.770 -3.198 7.380 1.00 78.00 85 ARG A C 1
ATOM 693 O O . ARG A 1 85 ? 10.512 -4.328 6.965 1.00 78.00 85 ARG A O 1
ATOM 700 N N . SER A 1 86 ? 9.964 -2.536 8.210 1.00 81.69 86 SER A N 1
ATOM 701 C CA . SER A 1 86 ? 8.695 -3.062 8.712 1.00 81.69 86 SER A CA 1
ATOM 702 C C . SER A 1 86 ? 7.758 -3.459 7.570 1.00 81.69 86 SER A C 1
ATOM 704 O O . SER A 1 86 ? 7.143 -4.522 7.624 1.00 81.69 86 SER A O 1
ATOM 706 N N . LYS A 1 87 ? 7.697 -2.683 6.479 1.00 86.06 87 LYS A N 1
ATOM 707 C CA . LYS A 1 87 ? 6.871 -3.017 5.302 1.00 86.06 87 LYS A CA 1
ATOM 708 C C . LYS A 1 87 ? 7.333 -4.284 4.583 1.00 86.06 87 LYS A C 1
ATOM 710 O O . LYS A 1 87 ? 6.499 -4.951 3.982 1.00 86.06 87 LYS A O 1
ATOM 715 N N . CYS A 1 88 ? 8.614 -4.640 4.677 1.00 91.31 88 CYS A N 1
ATOM 716 C CA . CYS A 1 88 ? 9.198 -5.817 4.028 1.00 91.31 88 CYS A CA 1
ATOM 717 C C . CYS A 1 88 ? 9.116 -7.093 4.877 1.00 91.31 88 CYS A C 1
ATOM 719 O O . CYS A 1 88 ? 9.483 -8.162 4.388 1.00 91.31 88 CYS A O 1
ATOM 721 N N . PHE A 1 89 ? 8.636 -7.000 6.123 1.00 91.69 89 PHE A N 1
ATOM 722 C CA . PHE A 1 89 ? 8.680 -8.076 7.117 1.00 91.69 89 PHE A CA 1
ATOM 723 C C . PHE A 1 89 ? 8.276 -9.439 6.554 1.00 91.69 89 PHE A C 1
ATOM 725 O O . PHE A 1 89 ? 9.026 -10.402 6.693 1.00 91.69 89 PHE A O 1
ATOM 732 N N . ALA A 1 90 ? 7.144 -9.530 5.849 1.00 94.50 90 ALA A N 1
ATOM 733 C CA . ALA A 1 90 ? 6.689 -10.816 5.335 1.00 94.50 90 ALA A CA 1
ATOM 734 C C . ALA A 1 90 ? 7.611 -11.458 4.290 1.00 94.50 90 ALA A C 1
ATOM 736 O O . ALA A 1 90 ? 7.816 -12.676 4.304 1.00 94.50 90 ALA A O 1
ATOM 737 N N . VAL A 1 91 ? 8.180 -10.649 3.395 1.00 96.00 91 VAL A N 1
ATOM 738 C CA . VAL A 1 91 ? 9.137 -11.126 2.388 1.00 96.00 91 VAL A CA 1
ATOM 739 C C . VAL A 1 91 ? 10.410 -11.595 3.077 1.00 96.00 91 VAL A C 1
ATOM 741 O O . VAL A 1 91 ? 10.871 -12.703 2.808 1.00 96.00 91 VAL A O 1
ATOM 744 N N . LEU A 1 92 ? 10.916 -10.805 4.027 1.00 94.19 92 LEU A N 1
ATOM 745 C CA . LEU A 1 92 ? 12.116 -11.147 4.784 1.00 94.19 92 LEU A CA 1
ATOM 746 C C . LEU A 1 92 ? 11.916 -12.444 5.569 1.00 94.19 92 LEU A C 1
ATOM 748 O O . LEU A 1 92 ? 12.684 -13.382 5.402 1.00 94.19 92 LEU A O 1
ATOM 752 N N . VAL A 1 93 ? 10.839 -12.577 6.342 1.00 93.75 93 VAL A N 1
ATOM 753 C CA . VAL A 1 93 ? 10.543 -13.825 7.063 1.00 93.75 93 VAL A CA 1
ATOM 754 C C . VAL A 1 93 ? 10.455 -15.021 6.113 1.00 93.75 93 VAL A C 1
ATOM 756 O O . VAL A 1 93 ? 10.960 -16.086 6.452 1.00 93.75 93 VAL A O 1
ATOM 759 N N . SER A 1 94 ? 9.875 -14.862 4.918 1.00 95.81 94 SER A N 1
ATOM 760 C CA . SER A 1 94 ? 9.819 -15.945 3.922 1.00 95.81 94 SER A CA 1
ATOM 761 C C . SER A 1 94 ? 11.211 -16.358 3.436 1.00 95.81 94 SER A C 1
ATOM 763 O O . SER A 1 94 ? 11.476 -17.555 3.321 1.00 95.81 94 SER A O 1
ATOM 765 N N . ILE A 1 95 ? 12.101 -15.386 3.205 1.00 94.50 95 ILE A N 1
ATOM 766 C CA . ILE A 1 95 ? 13.510 -15.609 2.845 1.00 94.50 95 ILE A CA 1
ATOM 767 C C . ILE A 1 95 ? 14.233 -16.352 3.975 1.00 94.50 95 ILE A C 1
ATOM 769 O O . ILE A 1 95 ? 14.743 -17.448 3.759 1.00 94.50 95 ILE A O 1
ATOM 773 N N . TYR A 1 96 ? 14.203 -15.823 5.202 1.00 91.75 96 TYR A N 1
ATOM 774 C CA . TYR A 1 96 ? 14.910 -16.414 6.346 1.00 91.75 96 TYR A CA 1
ATOM 775 C C . TYR A 1 96 ? 14.368 -17.791 6.743 1.00 91.75 96 TYR A C 1
ATOM 777 O O . TYR A 1 96 ? 15.126 -18.663 7.167 1.00 91.75 96 TYR A O 1
ATOM 785 N N . ASN A 1 97 ? 13.064 -18.017 6.579 1.00 92.62 97 ASN A N 1
ATOM 786 C CA . ASN A 1 97 ? 12.460 -19.323 6.810 1.00 92.62 97 ASN A CA 1
ATOM 787 C C . ASN A 1 97 ? 12.679 -20.292 5.642 1.00 92.62 97 ASN A C 1
ATOM 789 O O . ASN A 1 97 ? 12.312 -21.461 5.779 1.00 92.62 97 ASN A O 1
ATOM 793 N N . LYS A 1 98 ? 13.249 -19.858 4.511 1.00 94.12 98 LYS A N 1
ATOM 794 C CA . LYS A 1 98 ? 13.375 -20.662 3.285 1.00 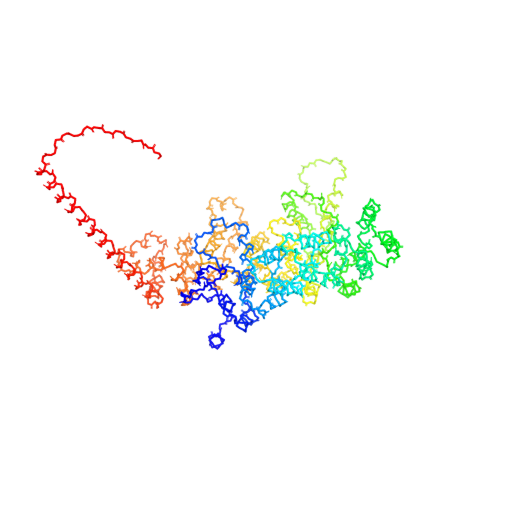94.12 98 LYS A CA 1
ATOM 795 C C . LYS A 1 98 ? 12.004 -21.174 2.799 1.00 94.12 98 LYS A C 1
ATOM 797 O O . LYS A 1 98 ? 11.863 -22.317 2.367 1.00 94.12 98 LYS A O 1
ATOM 802 N N . ASP A 1 99 ? 10.955 -20.362 2.958 1.00 95.62 99 ASP A N 1
ATOM 803 C CA . ASP A 1 99 ? 9.591 -20.664 2.503 1.00 95.62 99 ASP A CA 1
ATOM 804 C C . ASP A 1 99 ? 9.358 -20.086 1.101 1.00 95.62 99 ASP A C 1
ATOM 806 O O . ASP A 1 99 ? 8.750 -19.030 0.909 1.00 95.62 99 ASP A O 1
ATOM 810 N N . TRP A 1 100 ? 9.866 -20.804 0.099 1.00 95.38 100 TRP A N 1
ATOM 811 C CA . TRP A 1 100 ? 9.823 -20.390 -1.304 1.00 95.38 100 TRP A CA 1
ATOM 812 C C . TRP A 1 100 ? 8.408 -20.305 -1.877 1.00 95.38 100 TRP A C 1
ATOM 814 O O . TRP A 1 100 ? 8.161 -19.522 -2.794 1.00 95.38 100 TRP A O 1
ATOM 824 N N . VAL A 1 101 ? 7.471 -21.102 -1.356 1.00 96.56 101 VAL A N 1
ATOM 825 C CA . VAL A 1 101 ? 6.074 -21.083 -1.809 1.00 96.56 101 VAL A CA 1
ATOM 826 C C . VAL A 1 101 ? 5.429 -19.768 -1.386 1.00 96.56 101 VAL A C 1
ATOM 828 O O . VAL A 1 101 ? 4.840 -19.070 -2.216 1.00 96.56 101 VAL A O 1
ATOM 831 N N . THR A 1 102 ? 5.607 -19.384 -0.120 1.00 96.69 102 THR A N 1
ATOM 832 C CA . THR A 1 102 ? 5.112 -18.102 0.387 1.00 96.69 102 THR A CA 1
ATOM 833 C C . THR A 1 102 ? 5.845 -16.923 -0.249 1.00 96.69 102 THR A C 1
ATOM 835 O O . THR A 1 102 ? 5.178 -15.993 -0.701 1.00 96.69 102 THR A O 1
ATOM 838 N N . LEU A 1 103 ? 7.173 -16.982 -0.406 1.00 97.12 103 LEU A N 1
ATOM 839 C CA . LEU A 1 103 ? 7.938 -15.930 -1.088 1.00 97.12 103 LEU A CA 1
ATOM 840 C C . LEU A 1 103 ? 7.423 -15.684 -2.515 1.00 97.12 103 LEU A C 1
ATOM 842 O O . LEU A 1 103 ? 7.118 -14.549 -2.881 1.00 97.12 103 LEU A O 1
ATOM 846 N N . ASN A 1 104 ? 7.251 -16.750 -3.304 1.00 96.81 104 ASN A N 1
ATOM 847 C CA . ASN A 1 104 ? 6.726 -16.642 -4.665 1.00 96.81 104 ASN A CA 1
ATOM 848 C C . ASN A 1 104 ? 5.310 -16.071 -4.694 1.00 96.81 104 ASN A C 1
ATOM 850 O O . ASN A 1 104 ? 4.983 -15.287 -5.584 1.00 96.81 104 ASN A O 1
ATOM 854 N N . TYR A 1 105 ? 4.465 -16.434 -3.733 1.00 97.00 105 TYR A N 1
ATOM 855 C CA . TYR A 1 105 ? 3.130 -15.863 -3.629 1.00 97.00 105 TYR A CA 1
ATOM 856 C C . TYR A 1 105 ? 3.165 -14.359 -3.343 1.00 97.00 105 TYR A C 1
ATOM 858 O O . TYR A 1 105 ? 2.514 -13.593 -4.058 1.00 97.00 105 TYR A O 1
ATOM 866 N N . LEU A 1 106 ? 3.962 -13.932 -2.360 1.00 96.38 106 LEU A N 1
ATOM 867 C CA . LEU A 1 106 ? 4.124 -12.524 -1.997 1.00 96.38 106 LEU A CA 1
ATOM 868 C C . LEU A 1 106 ? 4.639 -11.694 -3.183 1.00 96.38 106 LEU A C 1
ATOM 870 O O . LEU A 1 106 ? 4.091 -10.632 -3.472 1.00 96.38 106 LEU A O 1
ATOM 874 N N . LEU A 1 107 ? 5.642 -12.198 -3.908 1.00 96.38 107 LEU A N 1
ATOM 875 C CA . LEU A 1 107 ? 6.276 -11.477 -5.014 1.00 96.38 107 LEU A CA 1
ATOM 876 C C . LEU A 1 107 ? 5.515 -11.561 -6.352 1.00 96.38 107 LEU A C 1
ATOM 878 O O . LEU A 1 107 ? 5.757 -10.764 -7.252 1.00 96.38 107 LEU A O 1
ATOM 882 N N . ASN A 1 108 ? 4.604 -12.520 -6.534 1.00 95.25 108 ASN A N 1
ATOM 883 C CA . ASN A 1 108 ? 3.887 -12.671 -7.808 1.00 95.25 108 ASN A CA 1
ATOM 884 C C . ASN A 1 108 ? 2.391 -12.392 -7.695 1.00 95.25 108 ASN A C 1
ATOM 886 O O . ASN A 1 108 ? 1.829 -11.653 -8.508 1.00 95.25 108 ASN A O 1
ATOM 890 N N . SER A 1 109 ? 1.730 -12.971 -6.695 1.00 93.62 109 SER A N 1
ATOM 891 C CA . SER A 1 109 ? 0.282 -12.811 -6.513 1.00 93.62 109 SER A CA 1
ATOM 892 C C . SER A 1 109 ? -0.048 -11.475 -5.855 1.00 93.62 109 SER A C 1
ATOM 894 O O . SER A 1 109 ? -1.041 -10.855 -6.215 1.00 93.62 109 SER A O 1
ATOM 896 N N . LEU A 1 110 ? 0.826 -10.991 -4.966 1.00 92.12 110 LEU A N 1
ATOM 897 C CA . LEU A 1 110 ? 0.666 -9.716 -4.261 1.00 92.12 110 LEU A CA 1
ATOM 898 C C . LEU A 1 110 ? 1.639 -8.634 -4.751 1.00 92.12 110 LEU A C 1
ATOM 900 O O . LEU A 1 110 ? 2.011 -7.738 -3.998 1.00 92.12 110 LEU A O 1
ATOM 904 N N . HIS A 1 111 ? 2.054 -8.701 -6.018 1.00 91.44 111 HIS A N 1
ATOM 905 C CA . HIS A 1 111 ? 3.092 -7.823 -6.568 1.00 91.44 111 HIS A CA 1
ATOM 906 C C . HIS A 1 111 ? 2.780 -6.319 -6.454 1.00 91.44 111 HIS A C 1
ATOM 908 O O . HIS A 1 111 ? 3.690 -5.500 -6.378 1.00 91.44 111 HIS A O 1
ATOM 914 N N . GLN A 1 112 ? 1.497 -5.953 -6.386 1.00 85.44 112 GLN A N 1
ATOM 915 C CA . GLN A 1 112 ? 1.022 -4.569 -6.269 1.00 85.44 112 GLN A CA 1
ATOM 916 C C . GLN A 1 112 ? 1.219 -3.960 -4.869 1.00 85.44 112 GLN A C 1
ATOM 918 O O . GLN A 1 112 ? 1.016 -2.758 -4.691 1.00 85.44 112 GLN A O 1
ATOM 923 N N . LEU A 1 113 ? 1.590 -4.763 -3.863 1.00 87.50 113 LEU A N 1
ATOM 924 C CA . LEU A 1 113 ? 1.830 -4.271 -2.502 1.00 87.50 113 LEU A CA 1
ATOM 925 C C . LEU A 1 113 ? 3.169 -3.538 -2.365 1.00 87.50 113 LEU A C 1
ATOM 927 O O . LEU A 1 113 ? 3.304 -2.654 -1.513 1.00 87.50 113 LEU A O 1
ATOM 931 N N . TRP A 1 114 ? 4.142 -3.906 -3.194 1.00 89.25 114 TRP A N 1
ATOM 932 C CA . TRP A 1 114 ? 5.536 -3.504 -3.049 1.00 89.25 114 TRP A CA 1
ATOM 933 C C . TRP A 1 114 ? 5.846 -2.282 -3.912 1.00 89.25 114 TRP A C 1
ATOM 935 O O . TRP A 1 114 ? 5.384 -2.168 -5.050 1.00 89.25 114 TRP A O 1
ATOM 945 N N . SER A 1 115 ? 6.642 -1.362 -3.374 1.00 86.00 115 SER A N 1
ATOM 946 C CA . SER A 1 115 ? 7.226 -0.258 -4.128 1.00 86.00 115 SER A CA 1
ATOM 947 C C . SER A 1 115 ? 8.734 -0.439 -4.268 1.00 86.00 115 SER A C 1
ATOM 949 O O . SER A 1 115 ? 9.333 -1.374 -3.736 1.00 86.00 115 SER A O 1
ATOM 951 N N . TYR A 1 116 ? 9.352 0.486 -4.996 1.00 88.50 116 TYR A N 1
ATOM 952 C CA . TYR A 1 116 ? 10.793 0.517 -5.198 1.00 88.50 116 TYR A CA 1
ATOM 953 C C . TYR A 1 116 ? 11.598 0.511 -3.888 1.00 88.50 116 TYR A C 1
ATOM 955 O O . TYR A 1 116 ? 12.577 -0.220 -3.788 1.00 88.50 116 TYR A O 1
ATOM 963 N N . HIS A 1 117 ? 11.160 1.264 -2.875 1.00 89.00 117 HIS A N 1
ATOM 964 C CA . HIS A 1 117 ? 11.870 1.345 -1.597 1.00 89.00 117 HIS A CA 1
ATOM 965 C C . HIS A 1 117 ? 11.866 0.004 -0.857 1.00 89.00 117 HIS A C 1
ATOM 967 O O . HIS A 1 117 ? 12.889 -0.403 -0.318 1.00 89.00 117 HIS A O 1
ATOM 973 N N . GLU A 1 118 ? 10.734 -0.714 -0.854 1.00 90.69 118 GLU A N 1
ATOM 974 C CA . GLU A 1 118 ? 10.691 -2.052 -0.261 1.00 90.69 118 GLU A CA 1
ATOM 975 C C . GLU A 1 118 ? 11.591 -3.032 -1.031 1.00 90.69 118 GLU A C 1
ATOM 977 O O . GLU A 1 118 ? 12.271 -3.849 -0.418 1.00 90.69 118 GLU A O 1
ATOM 982 N N . LEU A 1 119 ? 11.657 -2.922 -2.362 1.00 93.19 119 LEU A N 1
ATOM 983 C CA . LEU A 1 119 ? 12.550 -3.742 -3.180 1.00 93.19 119 LEU A CA 1
ATOM 984 C C . LEU A 1 119 ? 14.038 -3.477 -2.883 1.00 93.19 119 LEU A C 1
ATOM 986 O O . LEU A 1 119 ? 14.800 -4.435 -2.777 1.00 93.19 119 LEU A O 1
ATOM 990 N N . GLU A 1 120 ? 14.455 -2.215 -2.720 1.00 92.31 120 GLU A N 1
ATOM 991 C CA . GLU A 1 120 ? 15.832 -1.877 -2.319 1.00 92.31 120 GLU A CA 1
ATOM 992 C C . GLU A 1 120 ? 16.199 -2.521 -0.976 1.00 92.31 120 GLU A C 1
ATOM 994 O O . GLU A 1 120 ? 17.261 -3.130 -0.868 1.00 92.31 120 GLU A O 1
ATOM 999 N N . ILE A 1 121 ? 15.306 -2.461 0.019 1.00 91.50 121 ILE A N 1
ATOM 1000 C CA . ILE A 1 121 ? 15.546 -3.099 1.322 1.00 91.50 121 ILE A CA 1
ATOM 1001 C C . ILE A 1 121 ? 15.610 -4.618 1.197 1.00 91.50 121 ILE A C 1
ATOM 1003 O O . ILE A 1 121 ? 16.489 -5.237 1.788 1.00 91.50 121 ILE A O 1
ATOM 1007 N N . ILE A 1 122 ? 14.714 -5.233 0.419 1.00 94.38 122 ILE A N 1
ATOM 1008 C CA . ILE A 1 122 ? 14.748 -6.683 0.192 1.00 94.38 122 ILE A CA 1
ATOM 1009 C C . ILE A 1 122 ? 16.107 -7.100 -0.385 1.00 94.38 122 ILE A C 1
ATOM 1011 O O . ILE A 1 122 ? 16.659 -8.100 0.066 1.00 94.38 122 ILE A O 1
ATOM 1015 N N . PHE A 1 123 ? 16.664 -6.333 -1.329 1.00 94.69 123 PHE A N 1
ATOM 1016 C CA . PHE A 1 123 ? 18.006 -6.588 -1.853 1.00 94.69 123 PHE A CA 1
ATOM 1017 C C . PHE A 1 123 ? 19.100 -6.411 -0.791 1.00 94.69 123 PHE A C 1
ATOM 1019 O O . PHE A 1 123 ? 19.935 -7.300 -0.650 1.00 94.69 123 PHE A O 1
ATOM 1026 N N . GLN A 1 124 ? 19.063 -5.327 -0.011 1.00 92.62 124 GLN A N 1
ATOM 1027 C CA . GLN A 1 124 ? 20.031 -5.068 1.067 1.00 92.62 124 GLN A CA 1
ATOM 1028 C C . GLN A 1 124 ? 20.061 -6.182 2.112 1.00 92.62 124 GLN A C 1
ATOM 1030 O O . GLN A 1 124 ? 21.130 -6.560 2.590 1.00 92.62 124 GLN A O 1
ATOM 1035 N N . GLU A 1 125 ? 18.903 -6.753 2.435 1.00 91.12 125 GLU A N 1
ATOM 1036 C CA . GLU A 1 125 ? 18.789 -7.853 3.392 1.00 91.12 125 GLU A CA 1
ATOM 1037 C C . GLU A 1 125 ? 19.335 -9.183 2.856 1.00 91.12 125 GLU A C 1
ATOM 1039 O O . GLU A 1 125 ? 19.647 -10.065 3.656 1.00 91.12 125 GLU A O 1
ATOM 1044 N N . LEU A 1 126 ? 19.532 -9.338 1.538 1.00 93.19 126 LEU A N 1
ATOM 1045 C CA . LEU A 1 126 ? 20.210 -10.525 1.001 1.00 93.19 126 LEU A CA 1
ATOM 1046 C C . LEU A 1 126 ? 21.661 -10.624 1.488 1.00 93.19 126 LEU A C 1
ATOM 1048 O O . LEU A 1 126 ? 22.150 -11.735 1.665 1.00 93.19 126 LEU A O 1
ATOM 1052 N N . ASN A 1 127 ? 22.315 -9.499 1.805 1.00 90.06 127 ASN A N 1
ATOM 1053 C CA . ASN A 1 127 ? 23.665 -9.497 2.389 1.00 90.06 127 ASN A CA 1
ATOM 1054 C C . ASN A 1 127 ? 23.725 -10.158 3.773 1.00 90.06 127 ASN A C 1
ATOM 1056 O O . ASN A 1 127 ? 24.789 -10.577 4.220 1.00 90.06 127 ASN A O 1
ATOM 1060 N N . ASN A 1 128 ? 22.587 -10.251 4.465 1.00 90.00 128 ASN A N 1
ATOM 1061 C CA . ASN A 1 128 ? 22.500 -10.869 5.785 1.00 90.00 128 ASN A CA 1
ATOM 1062 C C . ASN A 1 128 ? 22.259 -12.390 5.707 1.00 90.00 128 ASN A C 1
ATOM 1064 O O . ASN A 1 128 ? 22.223 -13.064 6.744 1.00 90.00 128 ASN A O 1
ATOM 1068 N N . VAL A 1 129 ? 22.070 -12.945 4.505 1.00 91.31 129 VAL A N 1
ATOM 1069 C CA . VAL A 1 129 ? 21.929 -14.387 4.279 1.00 91.31 129 VAL A CA 1
ATOM 1070 C C . VAL A 1 129 ? 23.322 -15.016 4.244 1.00 91.31 129 VAL A C 1
ATOM 1072 O O . VAL A 1 129 ? 24.186 -14.607 3.482 1.00 91.31 129 VAL A O 1
ATOM 1075 N N . LYS A 1 130 ? 23.559 -16.021 5.093 1.00 90.50 130 LYS A N 1
ATOM 1076 C CA . LYS A 1 130 ? 24.903 -16.599 5.279 1.00 90.50 130 LYS A CA 1
ATOM 1077 C C . LYS A 1 130 ? 25.352 -17.512 4.137 1.00 90.50 130 LYS A C 1
ATOM 1079 O O . LYS A 1 130 ? 26.548 -17.690 3.937 1.00 90.50 130 LYS A O 1
ATOM 1084 N N . GLU A 1 131 ? 24.409 -18.150 3.450 1.00 92.75 131 GLU A N 1
ATOM 1085 C CA . GLU A 1 131 ? 24.690 -19.163 2.433 1.00 92.75 131 GLU A CA 1
ATOM 1086 C C . GLU A 1 131 ? 24.524 -18.587 1.021 1.00 92.75 131 GLU A C 1
ATOM 1088 O O . GLU A 1 131 ? 23.429 -18.192 0.618 1.00 92.75 131 GLU A O 1
ATOM 1093 N N . GLN A 1 132 ? 25.600 -18.614 0.229 1.00 91.75 132 GLN A N 1
ATOM 1094 C CA . GLN A 1 132 ? 25.620 -18.069 -1.135 1.00 91.75 132 GLN A CA 1
ATOM 1095 C C . GLN A 1 132 ? 24.588 -18.723 -2.070 1.00 91.75 132 GLN A C 1
ATOM 1097 O O . GLN A 1 132 ? 23.960 -18.057 -2.893 1.00 91.75 132 GLN A O 1
ATOM 1102 N N . SER A 1 133 ? 24.368 -20.034 -1.935 1.00 93.62 133 SER A N 1
ATOM 1103 C CA . SER A 1 133 ? 23.343 -20.753 -2.702 1.00 93.62 133 SER A CA 1
ATOM 1104 C C . SER A 1 133 ? 21.936 -20.213 -2.450 1.00 93.62 133 SER A C 1
ATOM 1106 O O . SER A 1 133 ? 21.104 -20.219 -3.354 1.00 93.62 133 SER A O 1
ATOM 1108 N N . GLU A 1 134 ? 21.667 -19.721 -1.242 1.00 93.00 134 GLU A N 1
ATOM 1109 C CA . GLU A 1 134 ? 20.364 -19.173 -0.869 1.00 93.00 134 GLU A CA 1
ATOM 1110 C C . GLU A 1 134 ? 20.184 -17.755 -1.377 1.00 93.00 134 GLU A C 1
ATOM 1112 O O . GLU A 1 134 ? 19.101 -17.430 -1.865 1.00 93.00 134 GLU A O 1
ATOM 1117 N N . ILE A 1 135 ? 21.249 -16.947 -1.345 1.00 93.62 135 ILE A N 1
ATOM 1118 C CA . ILE A 1 135 ? 21.275 -15.633 -1.996 1.00 93.62 135 ILE A CA 1
ATOM 1119 C C . ILE A 1 135 ? 20.916 -15.794 -3.472 1.00 93.62 135 ILE A C 1
ATOM 1121 O O . ILE A 1 135 ? 20.016 -15.112 -3.957 1.00 93.62 135 ILE A O 1
ATOM 1125 N N . ASN A 1 136 ? 21.542 -16.750 -4.163 1.00 93.94 136 ASN A N 1
ATOM 1126 C CA . ASN A 1 136 ? 21.278 -17.024 -5.574 1.00 93.94 136 ASN A CA 1
ATOM 1127 C C . ASN A 1 136 ? 19.806 -17.386 -5.839 1.00 93.94 136 ASN A C 1
ATOM 1129 O O . ASN A 1 136 ? 19.195 -16.829 -6.751 1.00 93.94 136 ASN A O 1
ATOM 1133 N N . LEU A 1 137 ? 19.212 -18.265 -5.022 1.00 94.56 137 LEU A N 1
ATOM 1134 C CA . LEU A 1 137 ? 17.797 -18.642 -5.147 1.00 94.56 137 LEU A CA 1
ATOM 1135 C C . LEU A 1 137 ? 16.849 -17.470 -4.853 1.00 94.56 137 LEU A C 1
ATOM 1137 O O . LEU A 1 137 ? 15.868 -17.279 -5.575 1.00 94.56 137 LEU A O 1
ATOM 1141 N N . CYS A 1 138 ? 17.137 -16.673 -3.819 1.00 94.94 138 CYS A N 1
ATOM 1142 C CA . CYS A 1 138 ? 16.345 -15.491 -3.473 1.00 94.94 138 CYS A CA 1
ATOM 1143 C C . CYS A 1 138 ? 16.409 -14.442 -4.579 1.00 94.94 138 CYS A C 1
ATOM 1145 O O . CYS A 1 138 ? 15.374 -13.942 -5.016 1.00 94.94 138 CYS A O 1
ATOM 1147 N N . LEU A 1 139 ? 17.621 -14.130 -5.040 1.00 95.00 139 LEU A N 1
ATOM 1148 C CA . LEU A 1 139 ? 17.866 -13.168 -6.102 1.00 95.00 139 LEU A CA 1
ATOM 1149 C C . LEU A 1 139 ? 17.140 -13.583 -7.376 1.00 95.00 139 LEU A C 1
ATOM 1151 O O . LEU A 1 139 ? 16.440 -12.772 -7.976 1.00 95.00 139 LEU A O 1
ATOM 1155 N N . GLU A 1 140 ? 17.253 -14.855 -7.761 1.00 95.00 140 GLU A N 1
ATOM 1156 C CA . GLU A 1 140 ? 16.531 -15.378 -8.910 1.00 95.00 140 GLU A CA 1
ATOM 1157 C C . GLU A 1 140 ? 15.019 -15.211 -8.714 1.00 95.00 140 GLU A C 1
ATOM 1159 O O . GLU A 1 140 ? 14.377 -14.600 -9.563 1.00 95.00 140 GLU A O 1
ATOM 1164 N N . ALA A 1 141 ? 14.451 -15.643 -7.581 1.00 95.88 141 ALA A N 1
ATOM 1165 C CA . ALA A 1 141 ? 13.022 -15.488 -7.296 1.00 95.88 141 ALA A CA 1
ATOM 1166 C C . ALA A 1 141 ? 12.546 -14.023 -7.357 1.00 95.88 141 ALA A C 1
ATOM 1168 O O . ALA A 1 141 ? 11.473 -13.754 -7.900 1.00 95.88 141 ALA A O 1
ATOM 1169 N N . ILE A 1 142 ? 13.346 -13.077 -6.850 1.00 95.94 142 ILE A N 1
ATOM 1170 C CA . ILE A 1 142 ? 13.055 -11.639 -6.899 1.00 95.94 142 ILE A CA 1
ATOM 1171 C C . ILE A 1 142 ? 13.087 -11.136 -8.340 1.00 95.94 142 ILE A C 1
ATOM 1173 O O . ILE A 1 142 ? 12.099 -10.557 -8.786 1.00 95.94 142 ILE A O 1
ATOM 1177 N N . LEU A 1 143 ? 14.162 -11.388 -9.091 1.00 94.94 143 LEU A N 1
ATOM 1178 C CA . LEU A 1 143 ? 14.294 -10.916 -10.473 1.00 94.94 143 LEU A CA 1
ATOM 1179 C C . LEU A 1 143 ? 13.263 -11.560 -11.415 1.00 94.94 143 LEU A C 1
ATOM 1181 O O . LEU A 1 143 ? 12.783 -10.891 -12.328 1.00 94.94 143 LEU A O 1
ATOM 1185 N N . LYS A 1 144 ? 12.864 -12.820 -11.165 1.00 94.69 144 LYS A N 1
ATOM 1186 C CA . LYS A 1 144 ? 11.775 -13.511 -11.890 1.00 94.69 144 LYS A CA 1
ATOM 1187 C C . LYS A 1 144 ? 10.390 -12.953 -11.587 1.00 94.69 144 LYS A C 1
ATOM 1189 O O . LYS A 1 144 ? 9.440 -13.299 -12.289 1.00 94.69 144 LYS A O 1
ATOM 1194 N N . SER A 1 145 ? 10.243 -12.210 -10.497 1.00 95.81 145 SER A N 1
ATOM 1195 C CA . SER A 1 145 ? 8.924 -11.913 -9.964 1.00 95.81 145 SER A CA 1
ATOM 1196 C C . SER A 1 145 ? 8.193 -10.821 -10.732 1.00 95.81 145 SER A C 1
ATOM 1198 O O . SER A 1 145 ? 8.788 -9.850 -11.205 1.00 95.81 145 SER A O 1
ATOM 1200 N N . LYS A 1 146 ? 6.859 -10.913 -10.725 1.00 92.62 146 LYS A N 1
ATOM 1201 C CA . LYS A 1 146 ? 5.987 -9.820 -11.175 1.00 92.62 146 LYS A CA 1
ATOM 1202 C C . LYS A 1 146 ? 6.205 -8.541 -10.369 1.00 92.62 146 LYS A C 1
ATOM 1204 O O . LYS A 1 146 ? 5.970 -7.466 -10.905 1.00 92.62 146 LYS A O 1
ATOM 1209 N N . THR A 1 147 ? 6.645 -8.624 -9.109 1.00 92.94 147 THR A N 1
ATOM 1210 C CA . THR A 1 147 ? 7.029 -7.448 -8.312 1.00 92.94 147 THR A CA 1
ATOM 1211 C C . THR A 1 147 ? 8.178 -6.694 -8.959 1.00 92.94 147 THR A C 1
ATOM 1213 O O . THR A 1 147 ? 8.048 -5.494 -9.193 1.00 92.94 147 THR A O 1
ATOM 1216 N N . PHE A 1 148 ? 9.289 -7.375 -9.254 1.00 94.00 148 PHE A N 1
ATOM 1217 C CA . PHE A 1 148 ? 10.456 -6.726 -9.849 1.00 94.00 148 PHE A CA 1
ATOM 1218 C C . PHE A 1 148 ? 10.122 -6.172 -11.231 1.00 94.00 148 PHE A C 1
ATOM 1220 O O . PHE A 1 148 ? 10.397 -5.005 -11.494 1.00 94.00 148 PHE A O 1
ATOM 1227 N N . GLU A 1 149 ? 9.470 -6.974 -12.078 1.00 90.50 149 GLU A N 1
ATOM 1228 C CA . GLU A 1 149 ? 8.986 -6.535 -13.387 1.00 90.50 149 GLU A CA 1
ATOM 1229 C C . GLU A 1 149 ? 8.093 -5.298 -13.262 1.00 90.50 149 GLU A C 1
ATOM 1231 O O . GLU A 1 149 ? 8.404 -4.259 -13.832 1.00 90.50 149 GLU A O 1
ATOM 1236 N N . SER A 1 150 ? 7.047 -5.352 -12.439 1.00 85.44 150 SER A N 1
ATOM 1237 C CA . SER A 1 150 ? 6.136 -4.227 -12.233 1.00 85.44 150 SER A CA 1
ATOM 1238 C C . SER A 1 150 ? 6.869 -2.977 -11.743 1.00 85.44 150 SER A C 1
ATOM 1240 O O . SER A 1 150 ? 6.677 -1.900 -12.301 1.00 85.44 150 SER A O 1
ATOM 1242 N N . ILE A 1 151 ? 7.732 -3.084 -10.731 1.00 87.00 151 ILE A N 1
ATOM 1243 C CA . ILE A 1 151 ? 8.472 -1.930 -10.203 1.00 87.00 151 ILE A CA 1
ATOM 1244 C C . ILE A 1 151 ? 9.408 -1.360 -11.264 1.00 87.00 151 ILE A C 1
ATOM 1246 O O . ILE A 1 151 ? 9.421 -0.149 -11.462 1.00 87.00 151 ILE A O 1
ATOM 1250 N N . PHE A 1 152 ? 10.174 -2.210 -11.945 1.00 88.69 152 PHE A N 1
ATOM 1251 C CA . PHE A 1 152 ? 11.104 -1.790 -12.984 1.00 88.69 152 PHE A CA 1
ATOM 1252 C C . PHE A 1 152 ? 10.371 -1.050 -14.106 1.00 88.69 152 PHE A C 1
ATOM 1254 O O . PHE A 1 152 ? 10.758 0.056 -14.485 1.00 88.69 152 PHE A O 1
ATOM 1261 N N . LEU A 1 153 ? 9.270 -1.629 -14.581 1.00 81.75 153 LEU A N 1
ATOM 1262 C CA . LEU A 1 153 ? 8.523 -1.094 -15.708 1.00 81.75 153 LEU A CA 1
ATOM 1263 C C . LEU A 1 153 ? 7.762 0.198 -15.390 1.00 81.75 153 LEU A C 1
ATOM 1265 O O . LEU A 1 153 ? 7.560 1.066 -16.235 1.00 81.75 153 LEU A O 1
ATOM 1269 N N . ASN A 1 154 ? 7.382 0.393 -14.129 1.00 74.69 154 ASN A N 1
ATOM 1270 C CA . ASN A 1 154 ? 6.727 1.628 -13.703 1.00 74.69 154 ASN A CA 1
ATOM 1271 C C . ASN A 1 154 ? 7.692 2.797 -13.462 1.00 74.69 154 ASN A C 1
ATOM 1273 O O . ASN A 1 154 ? 7.241 3.881 -13.092 1.00 74.69 154 ASN A O 1
ATOM 1277 N N . ARG A 1 155 ? 9.002 2.610 -13.656 1.00 79.56 155 ARG A N 1
ATOM 1278 C CA . ARG A 1 155 ? 9.997 3.684 -13.546 1.00 79.56 155 ARG A CA 1
ATOM 1279 C C . ARG A 1 155 ? 10.365 4.224 -14.922 1.00 79.56 155 ARG A C 1
ATOM 1281 O O . ARG A 1 155 ? 10.406 3.487 -15.899 1.00 79.56 155 ARG A O 1
ATOM 1288 N N . CYS A 1 156 ? 10.694 5.513 -14.987 1.00 75.69 156 CYS A N 1
ATOM 1289 C CA . CYS A 1 156 ? 11.260 6.083 -16.205 1.00 75.69 156 CYS A CA 1
ATOM 1290 C C . CYS A 1 156 ? 12.623 5.454 -16.530 1.00 75.69 156 CYS A C 1
ATOM 1292 O O . CYS A 1 156 ? 13.315 4.939 -15.647 1.00 75.69 156 CYS A O 1
ATOM 1294 N N . PHE A 1 157 ? 13.046 5.572 -17.788 1.00 81.06 157 PHE A N 1
ATOM 1295 C CA . PHE A 1 157 ? 14.279 4.956 -18.281 1.00 81.06 157 PHE A CA 1
ATOM 1296 C C . PHE A 1 157 ? 15.527 5.334 -17.458 1.00 81.06 157 PHE A C 1
ATOM 1298 O O . PHE A 1 157 ? 16.345 4.479 -17.119 1.00 81.06 157 PHE A O 1
ATOM 1305 N N . LYS A 1 158 ? 15.643 6.601 -17.037 1.00 83.44 158 LYS A N 1
ATOM 1306 C CA . LYS A 1 158 ? 16.725 7.072 -16.152 1.00 83.44 158 LYS A CA 1
ATOM 1307 C C . LYS A 1 158 ? 16.753 6.313 -14.818 1.00 83.44 158 LYS A C 1
ATOM 1309 O O . LYS A 1 158 ? 17.810 5.860 -14.389 1.00 83.44 158 LYS A O 1
ATOM 1314 N N . HIS A 1 159 ? 15.601 6.151 -14.177 1.00 85.06 159 HIS A N 1
ATOM 1315 C CA . HIS A 1 159 ? 15.475 5.451 -12.899 1.00 85.06 159 HIS A CA 1
ATOM 1316 C C . HIS A 1 159 ? 15.615 3.925 -13.032 1.00 85.06 159 HIS A C 1
ATOM 1318 O O . HIS A 1 159 ? 16.120 3.272 -12.120 1.00 85.06 159 HIS A O 1
ATOM 1324 N N . GLN A 1 160 ? 15.209 3.348 -14.167 1.00 88.62 160 GLN A N 1
ATOM 1325 C CA . GLN A 1 160 ? 15.506 1.954 -14.506 1.00 88.62 160 GLN A CA 1
ATOM 1326 C C . GLN A 1 160 ? 17.014 1.724 -14.576 1.00 88.62 160 GLN A C 1
ATOM 1328 O O . GLN A 1 160 ? 17.532 0.798 -13.955 1.00 88.62 160 GLN A O 1
ATOM 1333 N N . MET A 1 161 ? 17.730 2.602 -15.283 1.00 91.31 161 MET A N 1
ATOM 1334 C CA . MET A 1 161 ? 19.186 2.550 -15.342 1.00 91.31 161 MET A CA 1
ATOM 1335 C C . MET A 1 161 ? 19.832 2.723 -13.970 1.00 91.31 161 MET A C 1
ATOM 1337 O O . MET A 1 161 ? 20.803 2.030 -13.683 1.00 91.31 161 MET A O 1
ATOM 1341 N N . GLU A 1 162 ? 19.323 3.626 -13.129 1.00 90.94 162 GLU A N 1
ATOM 1342 C CA . GLU A 1 162 ? 19.822 3.814 -11.763 1.00 90.94 162 GLU A CA 1
ATOM 1343 C C . GLU A 1 162 ? 19.684 2.527 -10.940 1.00 90.94 162 GLU A C 1
ATOM 1345 O O . GLU A 1 162 ? 20.668 2.070 -10.363 1.00 90.94 162 GLU A O 1
ATOM 1350 N N . LEU A 1 163 ? 18.502 1.897 -10.952 1.00 92.06 163 LEU A N 1
ATOM 1351 C CA . LEU A 1 163 ? 18.273 0.618 -10.275 1.00 92.06 163 LEU A CA 1
ATOM 1352 C C . LEU A 1 163 ? 19.239 -0.461 -10.786 1.00 92.06 163 LEU A C 1
ATOM 1354 O O . LEU A 1 163 ? 19.909 -1.106 -9.985 1.00 92.06 163 LEU A O 1
ATOM 1358 N N . LEU A 1 164 ? 19.369 -0.635 -12.105 1.00 93.38 164 LEU A N 1
ATOM 1359 C CA . LEU A 1 164 ? 20.302 -1.620 -12.668 1.00 93.38 164 LEU A CA 1
ATOM 1360 C C . LEU A 1 164 ? 21.756 -1.297 -12.333 1.00 93.38 164 LEU A C 1
ATOM 1362 O O . LEU A 1 164 ? 22.534 -2.208 -12.074 1.00 93.38 164 LEU A O 1
ATOM 1366 N N . THR A 1 165 ? 22.125 -0.017 -12.308 1.00 93.00 165 THR A N 1
ATOM 1367 C CA . THR A 1 165 ? 23.469 0.423 -11.918 1.00 93.00 165 THR A CA 1
ATOM 1368 C C . THR A 1 165 ? 23.757 0.033 -10.476 1.00 93.00 165 THR A C 1
ATOM 1370 O O . THR A 1 165 ? 24.795 -0.573 -10.233 1.00 93.00 165 THR A O 1
ATOM 1373 N N . LYS A 1 166 ? 22.827 0.301 -9.551 1.00 92.50 166 LYS A N 1
ATOM 1374 C CA . LYS A 1 166 ? 22.951 -0.090 -8.141 1.00 92.50 166 LYS A CA 1
ATOM 1375 C C . LYS A 1 166 ? 23.047 -1.611 -7.971 1.00 92.50 166 LYS A C 1
ATOM 1377 O O . LYS A 1 166 ? 23.866 -2.090 -7.195 1.00 92.50 166 LYS A O 1
ATOM 1382 N N . VAL A 1 167 ? 22.263 -2.379 -8.734 1.00 90.62 167 VAL A N 1
ATOM 1383 C CA . VAL A 1 167 ? 22.325 -3.854 -8.734 1.00 90.62 167 VAL A CA 1
ATOM 1384 C C . VAL A 1 167 ? 23.677 -4.363 -9.253 1.00 90.62 167 VAL A C 1
ATOM 1386 O O . VAL A 1 167 ? 24.277 -5.234 -8.638 1.00 90.62 167 VAL A O 1
ATOM 1389 N N . ILE A 1 168 ? 24.178 -3.823 -10.368 1.00 89.00 168 ILE A N 1
ATOM 1390 C CA . ILE A 1 168 ? 25.416 -4.296 -11.018 1.00 89.00 168 ILE A CA 1
ATOM 1391 C C . ILE A 1 168 ? 26.670 -3.862 -10.257 1.00 89.00 168 ILE A C 1
ATOM 1393 O O . ILE A 1 168 ? 27.639 -4.610 -10.208 1.00 89.00 168 ILE A O 1
ATOM 1397 N N . ARG A 1 169 ? 26.671 -2.662 -9.668 1.00 89.38 169 ARG A N 1
ATOM 1398 C CA . ARG A 1 169 ? 27.789 -2.175 -8.842 1.00 89.38 169 ARG A CA 1
ATOM 1399 C C . ARG A 1 169 ? 27.891 -2.879 -7.494 1.00 89.38 169 ARG A C 1
ATOM 1401 O O . ARG A 1 169 ? 28.912 -2.747 -6.831 1.00 89.38 169 ARG A O 1
ATOM 1408 N N . GLY A 1 170 ? 26.850 -3.611 -7.112 1.00 86.56 170 GLY A N 1
ATOM 1409 C CA . GLY A 1 170 ? 26.740 -4.224 -5.801 1.00 86.56 170 GLY A CA 1
ATOM 1410 C C . GLY A 1 170 ? 26.374 -3.236 -4.689 1.00 86.56 170 GLY A C 1
ATOM 1411 O O . GLY A 1 170 ? 26.611 -3.510 -3.518 1.00 86.56 170 GLY A O 1
ATOM 1412 N N . ASP A 1 171 ? 25.775 -2.091 -5.034 1.00 88.12 171 ASP A N 1
ATOM 1413 C CA . ASP A 1 171 ? 25.334 -1.090 -4.053 1.00 88.12 171 ASP A CA 1
ATOM 1414 C C . ASP A 1 171 ? 24.141 -1.607 -3.223 1.00 88.12 171 ASP A C 1
ATOM 1416 O O . ASP A 1 171 ? 23.913 -1.154 -2.102 1.00 88.12 171 ASP A O 1
ATOM 1420 N N . LEU A 1 172 ? 23.347 -2.534 -3.782 1.00 87.25 172 LEU A N 1
ATOM 1421 C CA . LEU A 1 172 ? 22.203 -3.141 -3.087 1.00 87.25 172 LEU A CA 1
ATOM 1422 C C . LEU A 1 172 ? 22.533 -4.482 -2.435 1.00 87.25 172 LEU A C 1
ATOM 1424 O O . LEU A 1 172 ? 21.934 -4.808 -1.422 1.00 87.25 172 LEU A O 1
ATOM 1428 N N . PHE A 1 173 ? 23.450 -5.260 -2.998 1.00 84.81 173 PHE A N 1
ATOM 1429 C CA . PHE A 1 173 ? 23.946 -6.507 -2.419 1.00 84.81 173 PHE A CA 1
ATOM 1430 C C . PHE A 1 173 ? 25.339 -6.805 -2.966 1.00 84.81 173 PHE A C 1
ATOM 1432 O O . PHE A 1 173 ? 25.671 -6.307 -4.037 1.00 84.81 173 PHE A O 1
ATOM 1439 N N . ASP A 1 174 ? 26.139 -7.625 -2.286 1.00 82.38 174 ASP A N 1
ATOM 1440 C CA . ASP A 1 174 ? 27.483 -7.974 -2.759 1.00 82.38 174 ASP A CA 1
ATOM 1441 C C . ASP A 1 174 ? 27.424 -8.759 -4.086 1.00 82.38 174 ASP A C 1
ATOM 1443 O O . ASP A 1 174 ? 27.238 -9.976 -4.128 1.00 82.38 174 ASP A O 1
ATOM 1447 N N . ALA A 1 175 ? 27.541 -8.033 -5.200 1.00 77.44 175 ALA A N 1
ATOM 1448 C CA . ALA A 1 175 ? 27.526 -8.572 -6.556 1.00 77.44 175 ALA A CA 1
ATOM 1449 C C . ALA A 1 175 ? 28.900 -9.106 -7.000 1.00 77.44 175 ALA A C 1
ATOM 1451 O O . ALA A 1 175 ? 29.044 -9.527 -8.150 1.00 77.44 175 ALA A O 1
ATOM 1452 N N . GLY A 1 176 ? 29.911 -9.095 -6.118 1.00 79.06 176 GLY A N 1
ATOM 1453 C CA . GLY A 1 176 ? 31.261 -9.569 -6.424 1.00 79.06 176 GLY A CA 1
ATOM 1454 C C . GLY A 1 176 ? 31.323 -11.055 -6.793 1.00 79.06 176 GLY A C 1
ATOM 1455 O O . GLY A 1 176 ? 32.256 -11.481 -7.478 1.00 79.06 176 GLY A O 1
ATOM 1456 N N . ASP A 1 177 ? 30.318 -11.844 -6.400 1.00 86.69 177 ASP A N 1
ATOM 1457 C CA . ASP A 1 177 ? 30.234 -13.264 -6.736 1.00 86.69 177 ASP A CA 1
ATOM 1458 C C . ASP A 1 177 ? 29.898 -13.488 -8.236 1.00 86.69 177 ASP A C 1
ATOM 1460 O O . ASP A 1 177 ? 28.841 -13.061 -8.724 1.00 86.69 177 ASP A O 1
ATOM 1464 N N . PRO A 1 178 ? 30.735 -14.231 -8.993 1.00 90.19 178 PRO A N 1
ATOM 1465 C CA . PRO A 1 178 ? 30.486 -14.531 -10.406 1.00 90.19 178 PRO A CA 1
ATOM 1466 C C . PRO A 1 178 ? 29.155 -15.245 -10.692 1.00 90.19 178 PRO A C 1
ATOM 1468 O O . PRO A 1 178 ? 28.593 -15.101 -11.783 1.00 90.19 178 PRO A O 1
ATOM 1471 N N . SER A 1 179 ? 28.646 -16.036 -9.743 1.00 92.44 179 SER A N 1
ATOM 1472 C CA . SER A 1 179 ? 27.358 -16.725 -9.859 1.00 92.44 179 SER A CA 1
ATOM 1473 C C . SER A 1 179 ? 26.186 -15.747 -9.809 1.00 92.44 179 SER A C 1
ATOM 1475 O O . SER A 1 179 ? 25.267 -15.874 -10.622 1.00 92.44 179 SER A O 1
ATOM 1477 N N . ILE A 1 180 ? 26.265 -14.715 -8.964 1.00 91.69 180 ILE A N 1
ATOM 1478 C CA . ILE A 1 180 ? 25.281 -13.633 -8.934 1.00 91.69 180 ILE A CA 1
ATOM 1479 C C . ILE A 1 180 ? 25.323 -12.855 -10.252 1.00 91.69 180 ILE A C 1
ATOM 1481 O O . ILE A 1 180 ? 24.281 -12.662 -10.886 1.00 91.69 180 ILE A O 1
ATOM 1485 N N . GLN A 1 181 ? 26.516 -12.485 -10.731 1.00 90.69 181 GLN A N 1
ATOM 1486 C CA . GLN A 1 181 ? 26.641 -11.788 -12.013 1.00 90.69 181 GLN A CA 1
ATOM 1487 C C . GLN A 1 181 ? 26.033 -12.602 -13.164 1.00 90.69 181 GLN A C 1
ATOM 1489 O O . GLN A 1 181 ? 25.389 -12.040 -14.048 1.00 90.69 181 GLN A O 1
ATOM 1494 N N . LYS A 1 182 ? 26.170 -13.934 -13.147 1.00 93.31 182 LYS A N 1
ATOM 1495 C CA . LYS A 1 182 ? 25.535 -14.815 -14.136 1.00 93.31 182 LYS A CA 1
ATOM 1496 C C . LYS A 1 182 ? 24.003 -14.772 -14.060 1.00 93.31 182 LYS A C 1
ATOM 1498 O O . LYS A 1 182 ? 23.358 -14.793 -15.108 1.00 93.31 182 LYS A O 1
ATOM 1503 N N . ILE A 1 183 ? 23.421 -14.707 -12.861 1.00 94.44 183 ILE A N 1
ATOM 1504 C CA . ILE A 1 183 ? 21.967 -14.571 -12.668 1.00 94.44 183 ILE A CA 1
ATOM 1505 C C . ILE A 1 183 ? 21.484 -13.227 -13.225 1.00 94.44 183 ILE A C 1
ATOM 1507 O O . ILE A 1 183 ? 20.558 -13.208 -14.037 1.00 94.44 183 ILE A O 1
ATOM 1511 N N . ILE A 1 184 ? 22.157 -12.131 -12.856 1.00 93.00 184 ILE A N 1
ATOM 1512 C CA . ILE A 1 184 ? 21.895 -10.768 -13.352 1.00 93.00 184 ILE A CA 1
ATOM 1513 C C . ILE A 1 184 ? 21.956 -10.740 -14.883 1.00 93.00 184 ILE A C 1
ATOM 1515 O O . ILE A 1 184 ? 21.024 -10.283 -15.543 1.00 93.00 184 ILE A O 1
ATOM 1519 N N . ASP A 1 185 ? 23.036 -11.279 -15.452 1.00 92.81 185 ASP A N 1
ATOM 1520 C CA . ASP A 1 185 ? 23.256 -11.357 -16.893 1.00 92.81 185 ASP A CA 1
ATOM 1521 C C . ASP A 1 185 ? 22.134 -12.123 -17.592 1.00 92.81 185 ASP A C 1
ATOM 1523 O O . ASP A 1 185 ? 21.612 -11.661 -18.606 1.00 92.81 185 ASP A O 1
ATOM 1527 N N . ASN A 1 186 ? 21.755 -13.284 -17.056 1.00 94.00 186 ASN A N 1
ATOM 1528 C CA . ASN A 1 186 ? 20.707 -14.119 -17.629 1.00 94.00 186 ASN A CA 1
ATOM 1529 C C . ASN A 1 186 ? 19.345 -13.412 -17.613 1.00 94.00 186 ASN A C 1
ATOM 1531 O O . ASN A 1 186 ? 18.589 -13.523 -18.576 1.00 94.00 186 ASN A O 1
ATOM 1535 N N . TYR A 1 187 ? 19.047 -12.658 -16.552 1.00 92.56 187 TYR A N 1
ATOM 1536 C CA . TYR A 1 187 ? 17.777 -11.950 -16.412 1.00 92.56 187 TYR A CA 1
ATOM 1537 C C . TYR A 1 187 ? 17.695 -10.696 -17.273 1.00 92.56 187 TYR A C 1
ATOM 1539 O O . TYR A 1 187 ? 16.794 -10.557 -18.102 1.00 92.56 187 TYR A O 1
ATOM 1547 N N . PHE A 1 188 ? 18.655 -9.788 -17.112 1.00 94.44 188 PHE A N 1
ATOM 1548 C CA . PHE A 1 188 ? 18.577 -8.468 -17.727 1.00 94.44 188 PHE A CA 1
ATOM 1549 C C . PHE A 1 188 ? 18.924 -8.465 -19.217 1.00 94.44 188 PHE A C 1
ATOM 1551 O O . PHE A 1 188 ? 18.655 -7.485 -19.907 1.00 94.44 188 PHE A O 1
ATOM 1558 N N . SER A 1 189 ? 19.440 -9.578 -19.749 1.00 92.44 189 SER A N 1
ATOM 1559 C CA . SER A 1 189 ? 19.628 -9.769 -21.195 1.00 92.44 189 SER A CA 1
ATOM 1560 C C . SER A 1 189 ? 18.349 -10.123 -21.962 1.00 92.44 189 SER A C 1
ATOM 1562 O O . SER A 1 189 ? 18.421 -10.405 -23.166 1.00 92.44 189 SER A O 1
ATOM 1564 N N . ASN A 1 190 ? 17.202 -10.176 -21.281 1.00 89.38 190 ASN A N 1
ATOM 1565 C CA . ASN A 1 190 ? 15.899 -10.440 -21.882 1.00 89.38 190 ASN A CA 1
ATOM 1566 C C . ASN A 1 190 ? 14.988 -9.212 -21.773 1.00 89.38 190 ASN A C 1
ATOM 1568 O O . ASN A 1 190 ? 15.186 -8.340 -20.920 1.00 89.38 190 ASN A O 1
ATOM 1572 N N . ASN A 1 191 ? 14.020 -9.109 -22.685 1.00 75.44 191 ASN A N 1
ATOM 1573 C CA . ASN A 1 191 ? 12.997 -8.072 -22.601 1.00 75.44 191 ASN A CA 1
ATOM 1574 C C . ASN A 1 191 ? 12.159 -8.299 -21.340 1.00 75.44 191 ASN A C 1
ATOM 1576 O O . ASN A 1 191 ? 11.916 -9.458 -20.992 1.00 75.44 191 ASN A O 1
ATOM 1580 N N . PRO A 1 192 ? 11.718 -7.228 -20.666 1.00 84.81 192 PRO A N 1
ATOM 1581 C CA . PRO A 1 192 ? 11.806 -5.802 -21.048 1.00 84.81 192 PRO A CA 1
ATOM 1582 C C . PRO A 1 192 ? 13.071 -5.035 -20.581 1.00 84.81 192 PRO A C 1
ATOM 1584 O O . PRO A 1 192 ? 13.226 -3.853 -20.872 1.00 84.81 192 PRO A O 1
ATOM 1587 N N . TYR A 1 193 ? 14.012 -5.675 -19.884 1.00 89.25 193 TYR A N 1
ATOM 1588 C CA . TYR A 1 193 ? 15.147 -4.997 -19.224 1.00 89.25 193 TYR A CA 1
ATOM 1589 C C . TYR A 1 193 ? 16.313 -4.626 -20.155 1.00 89.25 193 TYR A C 1
ATOM 1591 O O . TYR A 1 193 ? 17.178 -3.818 -19.805 1.00 89.25 193 TYR A O 1
ATOM 1599 N N . THR A 1 194 ? 16.351 -5.248 -21.335 1.00 90.56 194 THR A N 1
ATOM 1600 C CA . THR A 1 194 ? 17.537 -5.333 -22.201 1.00 90.56 194 THR A CA 1
ATOM 1601 C C . THR A 1 194 ? 18.135 -3.978 -22.569 1.00 90.56 194 THR A C 1
ATOM 1603 O O . THR A 1 194 ? 19.353 -3.824 -22.504 1.00 90.56 194 THR A O 1
ATOM 1606 N N . THR A 1 195 ? 17.314 -2.981 -22.911 1.00 90.56 195 THR A N 1
ATOM 1607 C CA . THR A 1 195 ? 17.821 -1.676 -23.368 1.00 90.56 195 THR A CA 1
ATOM 1608 C C . THR A 1 195 ? 18.456 -0.870 -22.236 1.00 90.56 195 THR A C 1
ATOM 1610 O O . THR A 1 195 ? 19.546 -0.327 -22.403 1.00 90.56 195 THR A O 1
ATOM 1613 N N . ALA A 1 196 ? 17.819 -0.811 -21.063 1.00 91.62 196 ALA A N 1
ATOM 1614 C CA . ALA A 1 196 ? 18.397 -0.127 -19.905 1.00 91.62 196 ALA A CA 1
ATOM 1615 C C . ALA A 1 196 ? 19.681 -0.834 -19.450 1.00 91.62 196 ALA A C 1
ATOM 1617 O O . ALA A 1 196 ? 20.689 -0.188 -19.164 1.00 91.62 196 ALA A O 1
ATOM 1618 N N . TYR A 1 197 ? 19.672 -2.168 -19.465 1.00 95.25 197 TYR A N 1
ATOM 1619 C CA . TYR A 1 197 ? 20.831 -2.979 -19.123 1.00 95.25 197 TYR A CA 1
ATOM 1620 C C . TYR A 1 197 ? 22.006 -2.776 -20.085 1.00 95.25 197 TYR A C 1
ATOM 1622 O O . TYR A 1 197 ? 23.140 -2.597 -19.642 1.00 95.25 197 TYR A O 1
ATOM 1630 N N . LEU A 1 198 ? 21.733 -2.718 -21.391 1.00 94.19 198 LEU A N 1
ATOM 1631 C CA . LEU A 1 198 ? 22.706 -2.352 -22.419 1.00 94.19 198 LEU A CA 1
ATOM 1632 C C . LEU A 1 198 ? 23.374 -1.013 -22.092 1.00 94.19 198 LEU A C 1
ATOM 1634 O O . LEU A 1 198 ? 24.601 -0.928 -22.108 1.00 94.19 198 LEU A O 1
ATOM 1638 N N . VAL A 1 199 ? 22.590 0.017 -21.760 1.00 92.69 199 VAL A N 1
ATOM 1639 C CA . VAL A 1 199 ? 23.145 1.334 -21.423 1.00 92.69 199 VAL A CA 1
ATOM 1640 C C . VAL A 1 199 ? 24.037 1.261 -20.184 1.00 92.69 199 VAL A C 1
ATOM 1642 O O . VAL A 1 199 ? 25.125 1.840 -20.183 1.00 92.69 199 VAL A O 1
ATOM 1645 N N . VAL A 1 200 ? 23.624 0.533 -19.143 1.00 94.19 200 VAL A N 1
ATOM 1646 C CA . VAL A 1 200 ? 24.458 0.376 -17.943 1.00 94.19 200 VAL A CA 1
ATOM 1647 C C . VAL A 1 200 ? 25.765 -0.346 -18.269 1.00 94.19 200 VAL A C 1
ATOM 1649 O O . VAL A 1 200 ? 26.824 0.106 -17.839 1.00 94.19 200 VAL A O 1
ATOM 1652 N N . LEU A 1 201 ? 25.734 -1.401 -19.091 1.00 93.25 201 LEU A N 1
ATOM 1653 C CA . LEU A 1 201 ? 26.951 -2.100 -19.508 1.00 93.25 201 LEU A CA 1
ATOM 1654 C C . LEU A 1 201 ? 27.898 -1.209 -20.317 1.00 93.25 201 LEU A C 1
ATOM 1656 O O . LEU A 1 201 ? 29.103 -1.260 -20.074 1.00 93.25 201 LEU A O 1
ATOM 1660 N N . LEU A 1 202 ? 27.365 -0.373 -21.216 1.00 92.12 202 LEU A N 1
ATOM 1661 C CA . LEU A 1 202 ? 28.150 0.591 -21.995 1.00 92.12 202 LEU A CA 1
ATOM 1662 C C . LEU A 1 202 ? 28.883 1.601 -21.098 1.00 92.12 202 LEU A C 1
ATOM 1664 O O . LEU A 1 202 ? 30.027 1.942 -21.389 1.00 92.12 202 LEU A O 1
ATOM 1668 N N . LYS A 1 203 ? 28.263 2.018 -19.986 1.00 90.19 203 LYS A N 1
ATOM 1669 C CA . LYS A 1 203 ? 28.863 2.934 -18.997 1.00 90.19 203 LYS A CA 1
ATOM 1670 C C . LYS A 1 203 ? 29.779 2.249 -17.985 1.00 90.19 203 LYS A C 1
ATOM 1672 O O . LYS A 1 203 ? 30.601 2.904 -17.350 1.00 90.19 203 LYS A O 1
ATOM 1677 N N . SER A 1 204 ? 29.604 0.950 -17.773 1.00 87.06 204 SER A N 1
ATOM 1678 C CA . SER A 1 204 ? 30.307 0.210 -16.726 1.00 87.06 204 SER A CA 1
ATOM 1679 C C . SER A 1 204 ? 31.710 -0.242 -17.148 1.00 87.06 204 SER A C 1
ATOM 1681 O O . SER A 1 204 ? 32.079 -0.230 -18.327 1.00 87.06 204 SER A O 1
ATOM 1683 N N . ASN A 1 205 ? 32.469 -0.731 -16.165 1.00 78.44 205 ASN A N 1
ATOM 1684 C CA . ASN A 1 205 ? 33.721 -1.456 -16.386 1.00 78.44 205 ASN A CA 1
ATOM 1685 C C . ASN A 1 205 ? 33.492 -2.903 -16.875 1.00 78.44 205 ASN A C 1
ATOM 1687 O O . ASN A 1 205 ? 34.439 -3.565 -17.283 1.00 78.44 205 ASN A O 1
ATOM 1691 N N . HIS A 1 206 ? 32.247 -3.398 -16.901 1.00 80.19 206 HIS A N 1
ATOM 1692 C CA . HIS A 1 206 ? 31.887 -4.751 -17.356 1.00 80.19 206 HIS A CA 1
ATOM 1693 C C . HIS A 1 206 ? 31.648 -4.839 -18.872 1.00 80.19 206 HIS A C 1
ATOM 1695 O O . HIS A 1 206 ? 30.864 -5.662 -19.354 1.00 80.19 206 HIS A O 1
ATOM 1701 N N . TYR A 1 207 ? 32.306 -3.976 -19.640 1.00 86.12 207 TYR A N 1
ATOM 1702 C CA . TYR A 1 207 ? 32.148 -3.890 -21.083 1.00 86.12 207 TYR A CA 1
ATOM 1703 C C . TYR A 1 207 ? 32.656 -5.167 -21.771 1.00 86.12 207 TYR A C 1
ATOM 1705 O O . TYR A 1 207 ? 33.829 -5.524 -21.678 1.00 86.12 207 TYR A O 1
ATOM 1713 N N . LYS A 1 208 ? 31.752 -5.866 -22.467 1.00 91.62 208 LYS A N 1
ATOM 1714 C CA . LYS A 1 208 ? 32.045 -7.076 -23.249 1.00 91.62 208 LYS A CA 1
ATOM 1715 C C . LYS A 1 208 ? 31.433 -6.923 -24.647 1.00 91.62 208 LYS A C 1
ATOM 1717 O O . LYS A 1 208 ? 30.206 -7.022 -24.751 1.00 91.62 208 LYS A O 1
ATOM 1722 N N . PRO A 1 209 ? 32.237 -6.703 -25.708 1.00 91.38 209 PRO A N 1
ATOM 1723 C CA . PRO A 1 209 ? 31.735 -6.338 -27.034 1.00 91.38 209 PRO A CA 1
ATOM 1724 C C . PRO A 1 209 ? 30.666 -7.284 -27.578 1.00 91.38 209 PRO A C 1
ATOM 1726 O O . PRO A 1 209 ? 29.585 -6.852 -27.964 1.00 91.38 209 PRO A O 1
ATOM 1729 N N . GLU A 1 210 ? 30.922 -8.591 -27.527 1.00 94.06 210 GLU A N 1
ATOM 1730 C CA . GLU A 1 210 ? 29.998 -9.597 -28.064 1.00 94.06 210 GLU A CA 1
ATOM 1731 C C . GLU A 1 210 ? 28.650 -9.606 -27.340 1.00 94.06 210 GLU A C 1
ATOM 1733 O O . GLU A 1 210 ? 27.591 -9.684 -27.963 1.00 94.06 210 GLU A O 1
ATOM 1738 N N . LYS A 1 211 ? 28.666 -9.428 -26.018 1.00 93.31 211 LYS A N 1
ATOM 1739 C CA . LYS A 1 211 ? 27.437 -9.317 -25.233 1.00 93.31 211 LYS A CA 1
ATOM 1740 C C . LYS A 1 211 ? 26.667 -8.048 -25.595 1.00 93.31 211 LYS A C 1
ATOM 1742 O O . LYS A 1 211 ? 25.459 -8.110 -25.795 1.00 93.31 211 LYS A O 1
ATOM 1747 N N . ILE A 1 212 ? 27.356 -6.918 -25.736 1.00 94.56 212 ILE A N 1
ATOM 1748 C CA . ILE A 1 212 ? 26.750 -5.641 -26.134 1.00 94.56 212 ILE A CA 1
ATOM 1749 C C . ILE A 1 212 ? 26.102 -5.747 -27.518 1.00 94.56 212 ILE A C 1
ATOM 1751 O O . ILE A 1 212 ? 24.964 -5.316 -27.681 1.00 94.56 212 ILE A O 1
ATOM 1755 N N . LYS A 1 213 ? 26.760 -6.391 -28.489 1.00 94.12 213 LYS A N 1
ATOM 1756 C CA . LYS A 1 213 ? 26.183 -6.656 -29.819 1.00 94.12 213 LYS A CA 1
ATOM 1757 C C . LYS A 1 213 ? 24.906 -7.495 -29.734 1.00 94.12 213 LYS A C 1
ATOM 1759 O O . LYS A 1 213 ? 23.922 -7.188 -30.405 1.00 94.12 213 LYS A O 1
ATOM 1764 N N . ILE A 1 214 ? 24.890 -8.540 -28.901 1.00 94.56 214 ILE A N 1
ATOM 1765 C CA . ILE A 1 214 ? 23.689 -9.364 -28.678 1.00 94.56 214 ILE A CA 1
ATOM 1766 C C . ILE A 1 214 ? 22.559 -8.515 -28.080 1.00 94.56 214 ILE A C 1
ATOM 1768 O O . ILE A 1 214 ? 21.426 -8.584 -28.558 1.00 94.56 214 ILE A O 1
ATOM 1772 N N . LEU A 1 215 ? 22.859 -7.691 -27.074 1.00 93.44 215 LEU A N 1
ATOM 1773 C CA . LEU A 1 215 ? 21.869 -6.830 -26.423 1.00 93.44 215 LEU A CA 1
ATOM 1774 C C . LEU A 1 215 ? 21.342 -5.740 -27.363 1.00 93.44 215 LEU A C 1
ATOM 1776 O O . LEU A 1 215 ? 20.140 -5.498 -27.377 1.00 93.44 215 LEU A O 1
ATOM 1780 N N . LEU A 1 216 ? 22.194 -5.140 -28.199 1.00 92.12 216 LEU A N 1
ATOM 1781 C CA . LEU A 1 216 ? 21.786 -4.183 -29.234 1.00 92.12 216 LEU A CA 1
ATOM 1782 C C . LEU A 1 216 ? 20.790 -4.795 -30.220 1.00 92.12 216 LEU A C 1
ATOM 1784 O O . LEU A 1 216 ? 19.809 -4.152 -30.576 1.00 92.12 216 LEU A O 1
ATOM 1788 N N . ARG A 1 217 ? 21.010 -6.049 -30.633 1.00 92.38 217 ARG A N 1
ATOM 1789 C CA . ARG A 1 217 ? 20.095 -6.767 -31.539 1.00 92.38 217 ARG A CA 1
ATOM 1790 C C . ARG A 1 217 ? 18.766 -7.129 -30.877 1.00 92.38 217 ARG A C 1
ATOM 1792 O O . ARG A 1 217 ? 17.754 -7.182 -31.566 1.00 92.38 217 ARG A O 1
ATOM 1799 N N . LYS A 1 218 ? 18.775 -7.412 -29.570 1.00 90.44 218 LYS A N 1
ATOM 1800 C CA . LYS A 1 218 ? 17.573 -7.746 -28.789 1.00 90.44 218 LYS A CA 1
ATOM 1801 C C . LYS A 1 218 ? 16.764 -6.519 -28.351 1.00 90.44 218 LYS A C 1
ATOM 1803 O O . LYS A 1 218 ? 15.568 -6.650 -28.109 1.00 90.44 218 LYS A O 1
ATOM 1808 N N . SER A 1 219 ? 17.415 -5.366 -28.211 1.00 86.44 219 SER A N 1
ATOM 1809 C CA . SER A 1 219 ? 16.796 -4.129 -27.728 1.00 86.44 219 SER A CA 1
ATOM 1810 C C . SER A 1 219 ? 15.753 -3.606 -28.726 1.00 86.44 219 SER A C 1
ATOM 1812 O O . SER A 1 219 ? 16.070 -3.487 -29.913 1.00 86.44 219 SER A O 1
ATOM 1814 N N . PRO A 1 220 ? 14.536 -3.243 -28.277 1.00 84.56 220 PRO A N 1
ATOM 1815 C CA . PRO A 1 220 ? 13.542 -2.605 -29.136 1.00 84.56 220 PRO A CA 1
ATOM 1816 C C . PRO A 1 220 ? 14.075 -1.298 -29.736 1.00 84.56 220 PRO A C 1
ATOM 1818 O O . PRO A 1 220 ? 14.601 -0.438 -29.018 1.00 84.56 220 PRO A O 1
ATOM 1821 N N . LYS A 1 221 ? 13.948 -1.148 -31.058 1.00 84.56 221 LYS A N 1
ATOM 1822 C CA . LYS A 1 221 ? 14.526 -0.016 -31.804 1.00 84.56 221 LYS A CA 1
ATOM 1823 C C . LYS A 1 221 ? 13.914 1.308 -31.373 1.00 84.56 221 LYS A C 1
ATOM 1825 O O . LYS A 1 221 ? 14.626 2.295 -31.214 1.00 84.56 221 LYS A O 1
ATOM 1830 N N . GLU A 1 222 ? 12.613 1.287 -31.125 1.00 80.06 222 GLU A N 1
ATOM 1831 C CA . GLU A 1 222 ? 11.799 2.422 -30.718 1.00 80.06 222 GLU A CA 1
ATOM 1832 C C . GLU A 1 222 ? 12.317 2.994 -29.393 1.00 80.06 222 GLU A C 1
ATOM 1834 O O . GLU A 1 222 ? 12.489 4.203 -29.265 1.00 80.06 222 GLU A O 1
ATOM 1839 N N . ILE A 1 223 ? 12.664 2.133 -28.426 1.00 80.25 223 ILE A N 1
ATOM 1840 C CA . ILE A 1 223 ? 13.215 2.565 -27.132 1.00 80.25 223 ILE A CA 1
ATOM 1841 C C . ILE A 1 223 ? 14.589 3.220 -27.326 1.00 80.25 223 ILE A C 1
ATOM 1843 O O . ILE A 1 223 ? 14.835 4.291 -26.775 1.00 80.25 223 ILE A O 1
ATOM 1847 N N . ILE A 1 224 ? 15.471 2.625 -28.140 1.00 84.69 224 ILE A N 1
ATOM 1848 C CA . ILE A 1 224 ? 16.796 3.203 -28.438 1.00 84.69 224 ILE A CA 1
ATOM 1849 C C . ILE A 1 224 ? 16.653 4.583 -29.093 1.00 84.69 224 ILE A C 1
ATOM 1851 O O . ILE A 1 224 ? 17.339 5.529 -28.704 1.00 84.69 224 ILE A O 1
ATOM 1855 N N . GLN A 1 225 ? 15.754 4.715 -30.068 1.00 82.75 225 GLN A N 1
ATOM 1856 C CA . GLN A 1 225 ? 15.506 5.973 -30.773 1.00 82.75 225 GLN A CA 1
ATOM 1857 C C . GLN A 1 225 ? 14.918 7.044 -29.855 1.00 82.75 225 GLN A C 1
ATOM 1859 O O . GLN A 1 225 ? 15.347 8.194 -29.913 1.00 82.75 225 GLN A O 1
ATOM 1864 N N . ASN A 1 226 ? 14.004 6.676 -28.957 1.00 78.31 226 ASN A N 1
ATOM 1865 C CA . ASN A 1 226 ? 13.468 7.602 -27.958 1.00 78.31 226 ASN A CA 1
ATOM 1866 C C . ASN A 1 226 ? 14.553 8.085 -26.981 1.00 78.31 226 ASN A C 1
ATOM 1868 O O . ASN A 1 226 ? 14.495 9.206 -26.496 1.00 78.31 226 ASN A O 1
ATOM 1872 N N . GLN A 1 227 ? 15.594 7.282 -26.753 1.00 84.44 227 GLN A N 1
ATOM 1873 C CA . GLN A 1 227 ? 16.758 7.650 -25.942 1.00 84.44 227 GLN A CA 1
ATOM 1874 C C . GLN A 1 227 ? 17.930 8.191 -26.790 1.00 84.44 227 GLN A C 1
ATOM 1876 O O . GLN A 1 227 ? 19.088 8.137 -26.363 1.00 84.44 227 GLN A O 1
ATOM 1881 N N . ARG A 1 228 ? 17.664 8.748 -27.989 1.00 87.75 228 ARG A N 1
ATOM 1882 C CA . ARG A 1 228 ? 18.688 9.202 -28.959 1.00 87.75 228 ARG A CA 1
ATOM 1883 C C . ARG A 1 228 ? 19.783 10.051 -28.326 1.00 87.75 228 ARG A C 1
ATOM 1885 O O . ARG A 1 228 ? 20.957 9.766 -28.535 1.00 87.75 228 ARG A O 1
ATOM 1892 N N . LYS A 1 229 ? 19.421 11.082 -27.555 1.00 87.94 229 LYS A N 1
ATOM 1893 C CA . LYS A 1 229 ? 20.397 11.985 -26.915 1.00 87.94 229 LYS A CA 1
ATOM 1894 C C . LYS A 1 229 ? 21.372 11.211 -26.023 1.00 87.94 229 LYS A C 1
ATOM 1896 O O . LYS A 1 229 ? 22.573 11.462 -26.058 1.00 87.94 229 LYS A O 1
ATOM 1901 N N . GLN A 1 230 ? 20.861 10.248 -25.261 1.00 88.44 230 GLN A N 1
ATOM 1902 C CA . GLN A 1 230 ? 21.671 9.432 -24.369 1.00 88.44 230 GLN A CA 1
ATOM 1903 C C . GLN A 1 230 ? 22.584 8.478 -25.143 1.00 88.44 230 GLN A C 1
ATOM 1905 O O . GLN A 1 230 ? 23.771 8.405 -24.840 1.00 88.44 230 GLN A O 1
ATOM 1910 N N . PHE A 1 231 ? 22.073 7.798 -26.173 1.00 90.50 231 PHE A N 1
ATOM 1911 C CA . PHE A 1 231 ? 22.893 6.919 -27.011 1.00 90.50 231 PHE A CA 1
ATOM 1912 C C . PHE A 1 231 ? 23.954 7.683 -27.815 1.00 90.50 231 PHE A C 1
ATOM 1914 O O . PHE A 1 231 ? 25.064 7.182 -27.966 1.00 90.50 231 PHE A O 1
ATOM 1921 N N . LEU A 1 232 ? 23.670 8.907 -28.267 1.00 91.00 232 LEU A N 1
ATOM 1922 C CA . LEU A 1 232 ? 24.676 9.772 -28.894 1.00 91.00 232 LEU A CA 1
ATOM 1923 C C . LEU A 1 232 ? 25.780 10.180 -27.906 1.00 91.00 232 LEU A C 1
ATOM 1925 O O . LEU A 1 232 ? 26.953 10.158 -28.272 1.00 91.00 232 LEU A O 1
ATOM 1929 N N . SER A 1 233 ? 25.429 10.485 -26.651 1.00 93.06 233 SER A N 1
ATOM 1930 C CA . SER A 1 233 ? 26.418 10.728 -25.587 1.00 93.06 233 SER A CA 1
ATOM 1931 C C . SER A 1 233 ? 27.318 9.508 -25.373 1.00 93.06 233 SER A C 1
ATOM 1933 O O . SER A 1 233 ? 28.537 9.643 -25.342 1.00 93.06 233 SER A O 1
ATOM 1935 N N . LEU A 1 234 ? 26.728 8.307 -25.303 1.00 91.56 234 LEU A N 1
ATOM 1936 C CA . LEU A 1 234 ? 27.476 7.051 -25.160 1.00 91.56 234 LEU A CA 1
ATOM 1937 C C . LEU A 1 234 ? 28.405 6.791 -26.347 1.00 91.56 234 LEU A C 1
ATOM 1939 O O . LEU A 1 234 ? 29.515 6.313 -26.151 1.00 91.56 234 LEU A O 1
ATOM 1943 N N . VAL A 1 235 ? 27.976 7.107 -27.572 1.00 92.12 235 VAL A N 1
ATOM 1944 C CA . VAL A 1 235 ? 28.837 7.012 -28.760 1.00 92.12 235 VAL A CA 1
ATOM 1945 C C . VAL A 1 235 ? 30.072 7.898 -28.599 1.00 92.12 235 VAL A C 1
ATOM 1947 O O . VAL A 1 235 ? 31.180 7.417 -28.824 1.00 92.12 235 VAL A O 1
ATOM 1950 N N . GLY A 1 236 ? 29.902 9.145 -28.148 1.00 90.94 236 GLY A N 1
ATOM 1951 C CA . GLY A 1 236 ? 31.028 10.037 -27.858 1.00 90.94 236 GLY A CA 1
ATOM 1952 C C . GLY A 1 236 ? 31.957 9.484 -26.770 1.00 90.94 236 GLY A C 1
ATOM 1953 O O . GLY A 1 236 ? 33.171 9.448 -26.953 1.00 90.94 236 GLY A O 1
ATOM 1954 N N . GLU A 1 237 ? 31.401 8.976 -25.665 1.00 90.81 237 GLU A N 1
ATOM 1955 C CA . GLU A 1 237 ? 32.174 8.349 -24.577 1.00 90.81 237 GLU A CA 1
ATOM 1956 C C . GLU A 1 237 ? 32.968 7.113 -25.054 1.00 90.81 237 GLU A C 1
ATOM 1958 O O . GLU A 1 237 ? 34.135 6.928 -24.696 1.00 90.81 237 GLU A O 1
ATOM 1963 N N . LEU A 1 238 ? 32.373 6.272 -25.904 1.00 89.12 238 LEU A N 1
ATOM 1964 C CA . LEU A 1 238 ? 33.037 5.096 -26.477 1.00 89.12 238 LEU A CA 1
ATOM 1965 C C . LEU A 1 238 ? 34.175 5.480 -27.429 1.00 89.12 238 LEU A C 1
ATOM 1967 O O . LEU A 1 238 ? 35.230 4.850 -27.391 1.00 89.12 238 LEU A O 1
ATOM 1971 N N . GLN A 1 239 ? 33.990 6.526 -28.242 1.00 89.06 239 GLN A N 1
ATOM 1972 C CA . GLN A 1 239 ? 35.038 7.046 -29.128 1.00 89.06 239 GLN A CA 1
ATOM 1973 C C . GLN A 1 239 ? 36.249 7.549 -28.336 1.00 89.06 239 GLN A C 1
ATOM 1975 O O . GLN A 1 239 ? 37.388 7.296 -28.724 1.00 89.06 239 GLN A O 1
ATOM 1980 N N . LEU A 1 240 ? 36.008 8.223 -27.208 1.00 85.19 240 LEU A N 1
ATOM 1981 C CA . LEU A 1 240 ? 37.068 8.756 -26.349 1.00 85.19 240 LEU A CA 1
ATOM 1982 C C . LEU A 1 240 ? 37.833 7.660 -25.600 1.00 85.19 240 LEU A C 1
ATOM 1984 O O . LEU A 1 240 ? 39.035 7.787 -25.388 1.00 85.19 240 LEU A O 1
ATOM 1988 N N . THR A 1 241 ? 37.150 6.590 -25.190 1.00 87.00 241 THR A N 1
ATOM 1989 C CA . THR A 1 241 ? 37.763 5.517 -24.388 1.00 87.00 241 THR A CA 1
ATOM 1990 C C . THR A 1 241 ? 38.521 4.473 -25.209 1.00 87.00 241 THR A C 1
ATOM 1992 O O . THR A 1 241 ? 39.258 3.691 -24.615 1.00 87.00 241 THR A O 1
ATOM 1995 N N . GLN A 1 242 ? 38.351 4.443 -26.539 1.00 87.19 242 GLN A N 1
ATOM 1996 C CA . GLN A 1 242 ? 39.043 3.534 -27.471 1.00 87.19 242 GLN A CA 1
ATOM 1997 C C . GLN A 1 242 ? 39.022 2.051 -27.047 1.00 87.19 242 GLN A C 1
ATOM 1999 O O . GLN A 1 242 ? 39.991 1.319 -27.226 1.00 87.19 242 GLN A O 1
ATOM 2004 N N . ARG A 1 243 ? 37.909 1.579 -26.467 1.00 89.19 243 ARG A N 1
ATOM 2005 C CA . ARG A 1 243 ? 37.772 0.173 -26.040 1.00 89.19 243 ARG A CA 1
ATOM 2006 C C . ARG A 1 243 ? 37.734 -0.767 -27.251 1.00 89.19 243 ARG A C 1
ATOM 2008 O O . ARG A 1 243 ? 37.113 -0.436 -28.263 1.00 89.19 243 ARG A O 1
ATOM 2015 N N . ASP A 1 244 ? 38.289 -1.969 -27.122 1.00 90.50 244 ASP A N 1
ATOM 2016 C CA . ASP A 1 244 ? 38.241 -2.982 -28.185 1.00 90.50 244 ASP A CA 1
ATOM 2017 C C . ASP A 1 244 ? 36.801 -3.258 -28.655 1.00 90.50 244 ASP A C 1
ATOM 2019 O O . ASP A 1 244 ? 35.864 -3.373 -27.859 1.00 90.50 244 ASP A O 1
ATOM 2023 N N . GLY A 1 245 ? 36.596 -3.332 -29.972 1.00 90.56 245 GLY A N 1
ATOM 2024 C CA . GLY A 1 245 ? 35.280 -3.566 -30.583 1.00 90.56 245 GLY A CA 1
ATOM 2025 C C . GLY A 1 245 ? 34.275 -2.408 -30.467 1.00 90.56 245 GLY A C 1
ATOM 2026 O O . GLY A 1 245 ? 33.131 -2.564 -30.899 1.00 90.56 245 GLY A O 1
ATOM 2027 N N . SER A 1 246 ? 34.669 -1.257 -29.905 1.00 91.81 246 SER A N 1
ATOM 2028 C CA . SER A 1 246 ? 33.793 -0.083 -29.759 1.00 91.81 246 SER A CA 1
ATOM 2029 C C . SER A 1 246 ? 33.353 0.503 -31.098 1.00 91.81 246 SER A C 1
ATOM 2031 O O . SER A 1 246 ? 32.199 0.903 -31.218 1.00 91.81 246 SER A O 1
ATOM 2033 N N . GLU A 1 247 ? 34.210 0.492 -32.121 1.00 92.62 247 GLU A N 1
ATOM 2034 C CA . GLU A 1 247 ? 33.891 1.034 -33.447 1.00 92.62 247 GLU A CA 1
ATOM 2035 C C . GLU A 1 247 ? 32.694 0.318 -34.090 1.00 92.62 247 GLU A C 1
ATOM 2037 O O . GLU A 1 247 ? 31.741 0.962 -34.529 1.00 92.62 247 GLU A O 1
ATOM 2042 N N . GLU A 1 248 ? 32.674 -1.017 -34.068 1.00 93.19 248 GLU A N 1
ATOM 2043 C CA . GLU A 1 248 ? 31.556 -1.797 -34.613 1.00 93.19 248 GLU A CA 1
ATOM 2044 C C . GLU A 1 248 ? 30.254 -1.539 -33.836 1.00 93.19 248 GLU A C 1
ATOM 2046 O O . GLU A 1 248 ? 29.179 -1.417 -34.427 1.00 93.19 248 GLU A O 1
ATOM 2051 N N . ILE A 1 249 ? 30.350 -1.417 -32.509 1.00 94.38 249 ILE A N 1
ATOM 2052 C CA . ILE A 1 249 ? 29.218 -1.084 -31.636 1.00 94.38 249 ILE A CA 1
ATOM 2053 C C . ILE A 1 249 ? 28.682 0.316 -31.949 1.00 94.38 249 ILE A C 1
ATOM 2055 O O . ILE A 1 249 ? 27.470 0.484 -32.089 1.00 94.38 249 ILE A O 1
ATOM 2059 N N . ILE A 1 250 ? 29.564 1.303 -32.124 1.00 94.56 250 ILE A N 1
ATOM 2060 C CA . ILE A 1 250 ? 29.207 2.671 -32.513 1.00 94.56 250 ILE A CA 1
ATOM 2061 C C . ILE A 1 250 ? 28.461 2.662 -33.850 1.00 94.56 250 ILE A C 1
ATOM 2063 O O . ILE A 1 250 ? 27.383 3.249 -33.946 1.00 94.56 250 ILE A O 1
ATOM 2067 N N . GLN A 1 251 ? 28.972 1.949 -34.858 1.00 95.62 251 GLN A N 1
ATOM 2068 C CA . GLN A 1 251 ? 28.314 1.853 -36.166 1.00 95.62 251 GLN A CA 1
ATOM 2069 C C . GLN A 1 251 ? 26.921 1.215 -36.067 1.00 95.62 251 GLN A C 1
ATOM 2071 O O . GLN A 1 251 ? 25.972 1.687 -36.698 1.00 95.62 251 GLN A O 1
ATOM 2076 N N . GLN A 1 252 ? 26.757 0.178 -35.239 1.00 94.38 252 GLN A N 1
ATOM 2077 C CA . GLN A 1 252 ? 25.447 -0.435 -35.000 1.00 94.38 252 GLN A CA 1
ATOM 2078 C C . GLN A 1 252 ? 24.475 0.527 -34.300 1.00 94.38 252 GLN A C 1
ATOM 2080 O O . GLN A 1 252 ? 23.321 0.623 -34.724 1.00 94.38 252 GLN A O 1
ATOM 2085 N N . ILE A 1 253 ? 24.927 1.274 -33.284 1.00 93.88 253 ILE A N 1
ATOM 2086 C CA . ILE A 1 253 ? 24.105 2.288 -32.601 1.00 93.88 253 ILE A CA 1
ATOM 2087 C C . ILE A 1 253 ? 23.670 3.372 -33.592 1.00 93.88 253 ILE A C 1
ATOM 2089 O O . ILE A 1 253 ? 22.480 3.666 -33.690 1.00 93.88 253 ILE A O 1
ATOM 2093 N N . LEU A 1 254 ? 24.597 3.930 -34.376 1.00 94.81 254 LEU A N 1
ATOM 2094 C CA . LEU A 1 254 ? 24.289 4.973 -35.359 1.00 94.81 254 LEU A CA 1
ATOM 2095 C C . LEU A 1 254 ? 23.309 4.481 -36.432 1.00 94.81 254 LEU A C 1
ATOM 2097 O O . LEU A 1 254 ? 22.374 5.200 -36.786 1.00 94.81 254 LEU A O 1
ATOM 2101 N N . LYS A 1 255 ? 23.459 3.236 -36.900 1.00 94.75 255 LYS A N 1
ATOM 2102 C CA . LYS A 1 255 ? 22.518 2.614 -37.842 1.00 94.75 255 LYS A CA 1
ATOM 2103 C C . LYS A 1 255 ? 21.105 2.508 -37.261 1.00 94.75 255 LYS A C 1
ATOM 2105 O O . LYS A 1 255 ? 20.141 2.775 -37.974 1.00 94.75 255 LYS A O 1
ATOM 2110 N N . LEU A 1 256 ? 20.972 2.127 -35.989 1.00 91.12 256 LEU A N 1
ATOM 2111 C CA . LEU A 1 256 ? 19.674 2.059 -35.309 1.00 91.12 256 LEU A CA 1
ATOM 2112 C C . LEU A 1 256 ? 19.060 3.452 -35.142 1.00 91.12 256 LEU A C 1
ATOM 2114 O O . LEU A 1 256 ? 17.897 3.657 -35.493 1.00 91.12 256 LEU A O 1
ATOM 2118 N N . LEU A 1 257 ? 19.855 4.423 -34.688 1.00 90.31 257 LEU A N 1
ATOM 2119 C CA . LEU A 1 257 ? 19.410 5.803 -34.503 1.00 90.31 257 LEU A CA 1
ATOM 2120 C C . LEU A 1 257 ? 18.973 6.466 -35.816 1.00 90.31 257 LEU A C 1
ATOM 2122 O O . LEU A 1 257 ? 18.066 7.291 -35.794 1.00 90.31 257 LEU A O 1
ATOM 2126 N N . ASN A 1 258 ? 19.586 6.126 -36.948 1.00 91.50 258 ASN A N 1
ATOM 2127 C CA . ASN A 1 258 ? 19.257 6.721 -38.247 1.00 91.50 258 ASN A CA 1
ATOM 2128 C C . ASN A 1 258 ? 18.187 5.949 -39.035 1.00 91.50 258 ASN A C 1
ATOM 2130 O O . ASN A 1 258 ? 17.824 6.375 -40.127 1.00 91.50 258 ASN A O 1
ATOM 2134 N N . SER A 1 259 ? 17.688 4.824 -38.517 1.00 89.62 259 SER A N 1
ATOM 2135 C CA . SER A 1 259 ? 16.571 4.119 -39.152 1.00 89.62 259 SER A CA 1
ATOM 2136 C C . SER A 1 259 ? 15.258 4.894 -38.986 1.00 89.62 259 SER A C 1
ATOM 2138 O O . SER A 1 259 ? 15.050 5.539 -37.960 1.00 89.62 259 SER A O 1
ATOM 2140 N N . GLU A 1 260 ? 14.375 4.849 -39.986 1.00 81.62 260 GLU A N 1
ATOM 2141 C CA . GLU A 1 260 ? 13.045 5.461 -39.885 1.00 81.62 260 GLU A CA 1
ATOM 2142 C C . GLU A 1 260 ? 12.205 4.710 -38.846 1.00 81.62 260 GLU A C 1
ATOM 2144 O O . GLU A 1 260 ? 12.038 3.490 -38.932 1.00 81.62 260 GLU A O 1
ATOM 2149 N N . SER A 1 261 ? 11.691 5.429 -37.847 1.00 70.00 261 SER A N 1
ATOM 2150 C CA . SER A 1 261 ? 10.719 4.887 -36.901 1.00 70.00 261 SER A CA 1
ATOM 2151 C C . SER A 1 261 ? 9.310 5.211 -37.388 1.00 70.00 261 SER A C 1
ATOM 2153 O O . SER A 1 261 ? 9.030 6.332 -37.809 1.00 70.00 261 SER A O 1
ATOM 2155 N N . GLN A 1 262 ? 8.400 4.236 -37.330 1.00 67.12 262 GLN A N 1
ATOM 2156 C CA . GLN A 1 262 ? 6.991 4.487 -37.664 1.00 67.12 262 GLN A CA 1
ATOM 2157 C C . GLN A 1 262 ? 6.308 5.391 -36.628 1.00 67.12 262 GLN A C 1
ATOM 2159 O O . GLN A 1 262 ? 5.328 6.062 -36.941 1.00 67.12 262 GLN A O 1
ATOM 2164 N N . TYR A 1 263 ? 6.829 5.415 -35.398 1.00 67.12 263 TYR A N 1
ATOM 2165 C CA . TYR A 1 263 ? 6.258 6.151 -34.279 1.00 67.12 263 TYR A CA 1
ATOM 2166 C C . TYR A 1 263 ? 7.361 6.770 -33.415 1.00 67.12 263 TYR A C 1
ATOM 2168 O O . TYR A 1 263 ? 8.409 6.161 -33.190 1.00 67.12 263 TYR A O 1
ATOM 2176 N N . THR A 1 264 ? 7.114 7.976 -32.905 1.00 69.62 264 THR A N 1
ATOM 2177 C CA . THR A 1 264 ? 7.892 8.591 -31.818 1.00 69.62 264 THR A CA 1
ATOM 2178 C C . THR A 1 264 ? 7.156 8.378 -30.493 1.00 69.62 264 THR A C 1
ATOM 2180 O O . THR A 1 264 ? 5.923 8.298 -30.495 1.00 69.62 264 THR A O 1
ATOM 2183 N N . LEU A 1 265 ? 7.859 8.313 -29.351 1.00 65.62 265 LEU A N 1
ATOM 2184 C CA . LEU A 1 265 ? 7.201 8.212 -28.033 1.00 65.62 265 LEU A CA 1
ATOM 2185 C C . LEU A 1 265 ? 6.194 9.337 -27.813 1.00 65.62 265 LEU A C 1
ATOM 2187 O O . LEU A 1 265 ? 5.080 9.090 -27.371 1.00 65.62 265 LEU A O 1
ATOM 2191 N N . THR A 1 266 ? 6.571 10.563 -28.177 1.00 67.19 266 THR A N 1
ATOM 2192 C CA . THR A 1 266 ? 5.709 11.747 -28.104 1.00 67.19 266 THR A CA 1
ATOM 2193 C C . THR A 1 266 ? 4.449 11.571 -28.952 1.00 67.19 266 THR A C 1
ATOM 2195 O O . THR A 1 266 ? 3.352 11.913 -28.515 1.00 67.19 266 THR A O 1
ATOM 2198 N N . GLY A 1 267 ? 4.581 10.978 -30.144 1.00 75.94 267 GLY A N 1
ATOM 2199 C CA . GLY A 1 267 ? 3.451 10.622 -30.997 1.00 75.94 267 GLY A CA 1
ATOM 2200 C C . GLY A 1 267 ? 2.531 9.605 -30.324 1.00 75.94 267 GLY A C 1
ATOM 2201 O O . GLY A 1 267 ? 1.336 9.861 -30.192 1.00 75.94 267 GLY A O 1
ATOM 2202 N N . ILE A 1 268 ? 3.085 8.502 -29.814 1.00 73.50 268 ILE A N 1
ATOM 2203 C CA . ILE A 1 268 ? 2.328 7.467 -29.087 1.00 73.50 268 ILE A CA 1
ATOM 2204 C C . ILE A 1 268 ? 1.617 8.074 -27.874 1.00 73.50 268 ILE A C 1
ATOM 2206 O O . ILE A 1 268 ? 0.427 7.841 -27.671 1.00 73.50 268 ILE A O 1
ATOM 2210 N N . TYR A 1 269 ? 2.313 8.909 -27.107 1.00 72.19 269 TYR A N 1
ATOM 2211 C CA . TYR A 1 269 ? 1.756 9.585 -25.946 1.00 72.19 269 TYR A CA 1
ATOM 2212 C C . TYR A 1 269 ? 0.580 10.468 -26.309 1.00 72.19 269 TYR A C 1
ATOM 2214 O O . TYR A 1 269 ? -0.485 10.347 -25.715 1.00 72.19 269 TYR A O 1
ATOM 2222 N N . SER A 1 270 ? 0.749 11.318 -27.323 1.00 78.25 270 SER A N 1
ATOM 2223 C CA . SER A 1 270 ? -0.316 12.202 -27.783 1.00 78.25 270 SER A CA 1
ATOM 2224 C C . SER A 1 270 ? -1.558 11.405 -28.184 1.00 78.25 270 SER A C 1
ATOM 2226 O O . SER A 1 270 ? -2.681 11.821 -27.907 1.00 78.25 270 SER A O 1
ATOM 2228 N N . ILE A 1 271 ? -1.374 10.215 -28.762 1.00 81.31 271 ILE A N 1
ATOM 2229 C CA . ILE A 1 271 ? -2.468 9.322 -29.132 1.00 81.31 271 ILE A CA 1
ATOM 2230 C C . ILE A 1 271 ? -3.126 8.724 -27.892 1.00 81.31 271 ILE A C 1
ATOM 2232 O O . ILE A 1 271 ? -4.350 8.774 -27.796 1.00 81.31 271 ILE A O 1
ATOM 2236 N N . ILE A 1 272 ? -2.352 8.196 -26.941 1.00 80.12 272 ILE A N 1
ATOM 2237 C CA . ILE A 1 272 ? -2.872 7.639 -25.684 1.00 80.12 272 ILE A CA 1
ATOM 2238 C C . ILE A 1 272 ? -3.636 8.716 -24.904 1.00 80.12 272 ILE A C 1
ATOM 2240 O O . ILE A 1 272 ? -4.766 8.475 -24.476 1.00 80.12 272 ILE A O 1
ATOM 2244 N N . LEU A 1 273 ? -3.061 9.912 -24.766 1.00 79.62 273 LEU A N 1
ATOM 2245 C CA . LEU A 1 273 ? -3.677 11.060 -24.107 1.00 79.62 273 LEU A CA 1
ATOM 2246 C C . LEU A 1 273 ? -4.986 11.464 -24.776 1.00 79.62 273 LEU A C 1
ATOM 2248 O O . LEU A 1 273 ? -6.010 11.569 -24.105 1.00 79.62 273 LEU A O 1
ATOM 2252 N N . ASN A 1 274 ? -4.975 11.655 -26.096 1.00 84.19 274 ASN A N 1
ATOM 2253 C CA . ASN A 1 274 ? -6.169 12.053 -26.836 1.00 84.19 274 ASN A CA 1
ATOM 2254 C C . ASN A 1 274 ? -7.245 10.965 -26.795 1.00 84.19 274 ASN A C 1
ATOM 2256 O O . ASN A 1 274 ? -8.416 11.277 -26.610 1.00 84.19 274 ASN A O 1
ATOM 2260 N N . SER A 1 275 ? -6.860 9.692 -26.905 1.00 86.25 275 SER A N 1
ATOM 2261 C CA . SER A 1 275 ? -7.800 8.566 -26.815 1.00 86.25 275 SER A CA 1
ATOM 2262 C C . SER A 1 275 ? -8.417 8.490 -25.420 1.00 86.25 275 SER A C 1
ATOM 2264 O O . SER A 1 275 ? -9.629 8.366 -25.292 1.00 86.25 275 SER A O 1
ATOM 2266 N N . THR A 1 276 ? -7.608 8.676 -24.374 1.00 83.25 276 THR A N 1
ATOM 2267 C CA . THR A 1 276 ? -8.077 8.729 -22.984 1.00 83.25 276 THR A CA 1
ATOM 2268 C C . THR A 1 276 ? -9.029 9.896 -22.764 1.00 83.25 276 THR A C 1
ATOM 2270 O O . THR A 1 276 ? -10.122 9.704 -22.245 1.00 83.25 276 THR A O 1
ATOM 2273 N N . LYS A 1 277 ? -8.651 11.100 -23.204 1.00 84.56 277 LYS A N 1
ATOM 2274 C CA . LYS A 1 277 ? -9.479 12.307 -23.118 1.00 84.56 277 LYS A CA 1
ATOM 2275 C C . LYS A 1 277 ? -10.827 12.124 -23.819 1.00 84.56 277 LYS A C 1
ATOM 2277 O O . LYS A 1 277 ? -11.856 12.520 -23.277 1.00 84.56 277 LYS A O 1
ATOM 2282 N N . ASN A 1 278 ? -10.821 11.482 -24.984 1.00 88.69 278 ASN A N 1
ATOM 2283 C CA . ASN A 1 278 ? -12.013 11.260 -25.800 1.00 88.69 278 ASN A CA 1
ATOM 2284 C C . ASN A 1 278 ? -12.825 10.020 -25.387 1.00 88.69 278 ASN A C 1
ATOM 2286 O O . ASN A 1 278 ? -13.890 9.790 -25.951 1.00 88.69 278 ASN A O 1
ATOM 2290 N N . GLY A 1 279 ? -12.346 9.213 -24.434 1.00 86.88 279 GLY A N 1
ATOM 2291 C CA . GLY A 1 279 ? -13.020 7.977 -24.034 1.00 86.88 279 GLY A CA 1
ATOM 2292 C C . GLY A 1 279 ? -12.872 6.813 -25.030 1.00 86.88 279 GLY A C 1
ATOM 2293 O O . GLY A 1 279 ? -13.600 5.827 -24.912 1.00 86.88 279 GLY A O 1
ATOM 2294 N N . ASP A 1 280 ? -11.948 6.893 -25.996 1.00 89.94 280 ASP A N 1
ATOM 2295 C CA . ASP A 1 280 ? -11.740 5.900 -27.062 1.00 89.94 280 ASP A CA 1
ATOM 2296 C C . ASP A 1 280 ? -10.872 4.726 -26.579 1.00 89.94 280 ASP A C 1
ATOM 2298 O O . ASP A 1 280 ? -9.649 4.683 -26.748 1.00 89.94 280 ASP A O 1
ATOM 2302 N N . ILE A 1 281 ? -11.529 3.758 -25.939 1.00 86.88 281 ILE A N 1
ATOM 2303 C CA . ILE A 1 281 ? -10.876 2.563 -25.397 1.00 86.88 281 ILE A CA 1
ATOM 2304 C C . ILE A 1 281 ? -10.310 1.645 -26.487 1.00 86.88 281 ILE A C 1
ATOM 2306 O O . ILE A 1 281 ? -9.288 1.006 -26.255 1.00 86.88 281 ILE A O 1
ATOM 2310 N N . SER A 1 282 ? -10.933 1.580 -27.667 1.00 87.31 282 SER A N 1
ATOM 2311 C CA . SER A 1 282 ? -10.492 0.700 -28.755 1.00 87.31 282 SER A CA 1
ATOM 2312 C C . SER A 1 282 ? -9.160 1.168 -29.322 1.00 87.31 282 SER A C 1
ATOM 2314 O O . SER A 1 282 ? -8.232 0.370 -29.448 1.00 87.31 282 SER A O 1
ATOM 2316 N N . LYS A 1 283 ? -9.023 2.474 -29.570 1.00 85.38 283 LYS A N 1
ATOM 2317 C CA . LYS A 1 283 ? -7.750 3.064 -29.985 1.00 85.38 283 LYS A CA 1
ATOM 2318 C C . LYS A 1 283 ? -6.708 2.961 -28.876 1.00 85.38 283 LYS A C 1
ATOM 2320 O O . LYS A 1 283 ? -5.567 2.594 -29.131 1.00 85.38 283 LYS A O 1
ATOM 2325 N N . LEU A 1 284 ? -7.094 3.197 -27.624 1.00 81.19 284 LEU A N 1
ATOM 2326 C CA . LEU A 1 284 ? -6.191 3.018 -26.488 1.00 81.19 284 LEU A CA 1
ATOM 2327 C C . LEU A 1 284 ? -5.645 1.577 -26.400 1.00 81.19 284 LEU A C 1
ATOM 2329 O O . LEU A 1 284 ? -4.438 1.387 -26.253 1.00 81.19 284 LEU A O 1
ATOM 2333 N N . GLN A 1 285 ? -6.516 0.574 -26.534 1.00 82.31 285 GLN A N 1
ATOM 2334 C CA . GLN A 1 285 ? -6.163 -0.848 -26.570 1.00 82.31 285 GLN A CA 1
ATOM 2335 C C . GLN A 1 285 ? -5.232 -1.173 -27.732 1.00 82.31 285 GLN A C 1
ATOM 2337 O O . GLN A 1 285 ? -4.199 -1.809 -27.527 1.00 82.31 285 GLN A O 1
ATOM 2342 N N . GLU A 1 286 ? -5.580 -0.707 -28.931 1.00 82.31 286 GLU A N 1
ATOM 2343 C CA . GLU A 1 286 ? -4.782 -0.893 -30.136 1.00 82.31 286 GLU A CA 1
ATOM 2344 C C . GLU A 1 286 ? -3.351 -0.389 -29.927 1.00 82.31 286 GLU A C 1
ATOM 2346 O O . GLU A 1 286 ? -2.407 -1.124 -30.203 1.00 82.31 286 GLU A O 1
ATOM 2351 N N . TYR A 1 287 ? -3.174 0.823 -29.396 1.00 72.62 287 TYR A N 1
ATOM 2352 C CA . TYR A 1 287 ? -1.849 1.423 -29.224 1.00 72.62 287 TYR A CA 1
ATOM 2353 C C . TYR A 1 287 ? -1.055 0.820 -28.062 1.00 72.62 287 TYR A C 1
ATOM 2355 O O . TYR A 1 287 ? 0.131 0.538 -28.225 1.00 72.62 287 TYR A O 1
ATOM 2363 N N . ILE A 1 288 ? -1.690 0.547 -26.918 1.00 72.19 288 ILE A N 1
ATOM 2364 C CA . ILE A 1 288 ? -1.028 -0.142 -25.797 1.00 72.19 288 ILE A CA 1
ATOM 2365 C C . ILE A 1 288 ? -0.530 -1.524 -26.238 1.00 72.19 288 ILE A C 1
ATOM 2367 O O . ILE A 1 288 ? 0.614 -1.886 -25.962 1.00 72.19 288 ILE A O 1
ATOM 2371 N N . PHE A 1 289 ? -1.358 -2.271 -26.975 1.00 69.38 289 PHE A N 1
ATOM 2372 C CA . PHE A 1 289 ? -1.005 -3.600 -27.467 1.00 69.38 289 PHE A CA 1
ATOM 2373 C C . PHE A 1 289 ? 0.055 -3.547 -28.573 1.00 69.38 289 PHE A C 1
ATOM 2375 O O . PHE A 1 289 ? 1.058 -4.256 -28.491 1.00 69.38 289 PHE A O 1
ATOM 2382 N N . LYS A 1 290 ? -0.127 -2.688 -29.589 1.00 65.19 290 LYS A N 1
ATOM 2383 C CA . LYS A 1 290 ? 0.805 -2.559 -30.723 1.00 65.19 290 LYS A CA 1
ATOM 2384 C C . LYS A 1 290 ? 2.193 -2.139 -30.285 1.00 65.19 290 LYS A C 1
ATOM 2386 O O . LYS A 1 290 ? 3.175 -2.655 -30.808 1.00 65.19 290 LYS A O 1
ATOM 2391 N N . CYS A 1 291 ? 2.280 -1.214 -29.342 1.00 58.22 291 CYS A N 1
ATOM 2392 C CA . CYS A 1 291 ? 3.571 -0.732 -28.895 1.00 58.22 291 CYS A CA 1
ATOM 2393 C C . CYS A 1 291 ? 4.178 -1.599 -27.786 1.00 58.22 291 CYS A C 1
ATOM 2395 O O . CYS A 1 291 ? 5.257 -1.266 -27.308 1.00 58.22 291 CYS A O 1
ATOM 2397 N N . GLN A 1 292 ? 3.478 -2.658 -27.343 1.00 55.69 292 GLN A N 1
ATOM 2398 C CA . GLN A 1 292 ? 3.807 -3.405 -26.123 1.00 55.69 292 GLN A CA 1
ATOM 2399 C C . GLN A 1 292 ? 4.076 -2.463 -24.936 1.00 55.69 292 GLN A C 1
ATOM 2401 O O . GLN A 1 292 ? 4.828 -2.792 -24.021 1.00 55.69 292 GLN A O 1
ATOM 2406 N N . PHE A 1 293 ? 3.456 -1.274 -24.956 1.00 57.62 293 PHE A N 1
ATOM 2407 C CA . PHE A 1 293 ? 3.600 -0.262 -23.922 1.00 57.62 293 PHE A CA 1
ATOM 2408 C C . PHE A 1 293 ? 2.735 -0.705 -22.749 1.00 57.62 293 PHE A C 1
ATOM 2410 O O . PHE A 1 293 ? 1.630 -0.216 -22.538 1.00 57.62 293 PHE A O 1
ATOM 2417 N N . THR A 1 294 ? 3.257 -1.611 -21.931 1.00 49.00 294 THR A N 1
ATOM 2418 C CA . THR A 1 294 ? 2.739 -1.823 -20.574 1.00 49.00 294 THR A CA 1
ATOM 2419 C C . THR A 1 294 ? 2.928 -0.579 -19.687 1.00 49.00 294 THR A C 1
ATOM 2421 O O . THR A 1 294 ? 2.476 -0.555 -18.547 1.00 49.00 294 THR A O 1
ATOM 2424 N N . GLU A 1 295 ? 3.578 0.475 -20.196 1.00 54.66 295 GLU A N 1
ATOM 2425 C CA . GLU A 1 295 ? 4.292 1.477 -19.406 1.00 54.66 295 GLU A CA 1
ATOM 2426 C C . GLU A 1 295 ? 3.883 2.908 -19.737 1.00 54.66 295 GLU A C 1
ATOM 2428 O O . GLU A 1 295 ? 4.627 3.713 -20.293 1.00 54.66 295 GLU A O 1
ATOM 2433 N N . ILE A 1 296 ? 2.682 3.255 -19.309 1.00 50.06 296 ILE A N 1
ATOM 2434 C CA . ILE A 1 296 ? 2.186 4.628 -19.357 1.00 50.06 296 ILE A CA 1
ATOM 2435 C C . ILE A 1 296 ? 3.040 5.601 -18.515 1.00 50.06 296 ILE A C 1
ATOM 2437 O O . ILE A 1 296 ? 3.138 6.781 -18.845 1.00 50.06 296 ILE A O 1
ATOM 2441 N N . ASN A 1 297 ? 3.707 5.105 -17.469 1.00 49.31 297 ASN A N 1
ATOM 2442 C CA . ASN A 1 297 ? 4.515 5.914 -16.549 1.00 49.31 297 ASN A CA 1
ATOM 2443 C C . ASN A 1 297 ? 5.918 6.265 -17.088 1.00 49.31 297 ASN A C 1
ATOM 2445 O O . ASN A 1 297 ? 6.590 7.125 -16.525 1.00 49.31 297 ASN A O 1
ATOM 2449 N N . GLN A 1 298 ? 6.382 5.645 -18.182 1.00 49.22 298 GLN A N 1
ATOM 2450 C CA . GLN A 1 298 ? 7.682 5.982 -18.784 1.00 49.22 298 GLN A CA 1
ATOM 2451 C C . GLN A 1 298 ? 7.685 7.321 -19.531 1.00 49.22 298 GLN A C 1
ATOM 2453 O O . GLN A 1 298 ? 8.748 7.820 -19.901 1.00 49.22 298 GLN A O 1
ATOM 2458 N N . ILE A 1 299 ? 6.507 7.894 -19.761 1.00 48.56 299 ILE A N 1
ATOM 2459 C CA . ILE A 1 299 ? 6.318 8.965 -20.733 1.00 48.56 299 ILE A CA 1
ATOM 2460 C C . ILE A 1 299 ? 6.463 10.367 -20.112 1.00 48.56 299 ILE A C 1
ATOM 2462 O O . ILE A 1 299 ? 6.696 11.340 -20.819 1.00 48.56 299 ILE A O 1
ATOM 2466 N N . THR A 1 300 ? 6.395 10.489 -18.786 1.00 45.09 300 THR A N 1
ATOM 2467 C CA . THR A 1 300 ? 6.275 11.785 -18.094 1.00 45.09 300 THR A CA 1
ATOM 2468 C C . THR A 1 300 ? 7.599 12.451 -17.693 1.00 45.09 300 THR A C 1
ATOM 2470 O O . THR A 1 300 ? 7.568 13.508 -17.073 1.00 45.09 300 THR A O 1
ATOM 2473 N N . ASN A 1 301 ? 8.769 11.876 -18.001 1.00 44.47 301 ASN A N 1
ATOM 2474 C CA . ASN A 1 301 ? 10.016 12.235 -17.298 1.00 44.47 301 ASN A CA 1
ATOM 2475 C C . ASN A 1 301 ? 11.094 12.952 -18.133 1.00 44.47 301 ASN A C 1
ATOM 2477 O O . ASN A 1 301 ? 12.268 12.906 -17.764 1.00 44.47 301 ASN A O 1
ATOM 2481 N N . GLU A 1 302 ? 10.748 13.654 -19.216 1.00 44.00 302 GLU A N 1
ATOM 2482 C CA . GLU A 1 302 ? 11.740 14.534 -19.864 1.00 44.00 302 GLU A CA 1
ATOM 2483 C C . GLU A 1 302 ? 12.100 15.791 -19.035 1.00 44.00 302 GLU A C 1
ATOM 2485 O O . GLU A 1 302 ? 13.077 16.459 -19.366 1.00 44.00 302 GLU A O 1
ATOM 2490 N N . GLU A 1 303 ? 11.442 16.077 -17.901 1.00 43.28 303 GLU A N 1
ATOM 2491 C CA . GLU A 1 303 ? 11.703 17.292 -17.104 1.00 43.28 303 GLU A CA 1
ATOM 2492 C C . GLU A 1 303 ? 11.929 17.035 -15.596 1.00 43.28 303 GLU A C 1
ATOM 2494 O O . GLU A 1 303 ? 11.177 17.491 -14.739 1.00 43.28 303 GLU A O 1
ATOM 2499 N N . ASP A 1 304 ? 13.037 16.370 -15.249 1.00 40.25 304 ASP A N 1
ATOM 2500 C CA . ASP A 1 304 ? 13.599 16.329 -13.878 1.00 40.25 304 ASP A CA 1
ATOM 2501 C C . ASP A 1 304 ? 14.302 17.658 -13.468 1.00 40.25 304 ASP A C 1
ATOM 2503 O O . ASP A 1 304 ? 15.075 17.684 -12.511 1.00 40.25 304 ASP A O 1
ATOM 2507 N N . GLN A 1 305 ? 14.103 18.768 -14.196 1.00 40.25 305 GLN A N 1
ATOM 2508 C CA . GLN A 1 305 ? 14.795 20.049 -13.943 1.00 40.25 305 GLN A CA 1
ATOM 2509 C C . GLN A 1 305 ? 13.919 21.159 -13.349 1.00 40.25 305 GLN A C 1
ATOM 2511 O O . GLN A 1 305 ? 14.435 22.236 -13.054 1.00 40.25 305 GLN A O 1
ATOM 2516 N N . VAL A 1 306 ? 12.626 20.926 -13.123 1.00 41.00 306 VAL A N 1
ATOM 2517 C CA . VAL A 1 306 ? 11.766 21.924 -12.473 1.00 41.00 306 VAL A CA 1
ATOM 2518 C C . VAL A 1 306 ? 11.708 21.621 -10.977 1.00 41.00 306 VAL A C 1
ATOM 2520 O O . VAL A 1 306 ? 10.976 20.736 -10.540 1.00 41.00 306 VAL A O 1
ATOM 2523 N N . GLN A 1 307 ? 12.529 22.321 -10.190 1.00 38.69 307 GLN A N 1
ATOM 2524 C CA . GLN A 1 307 ? 12.368 22.354 -8.736 1.00 38.69 307 GLN A CA 1
ATOM 2525 C C . GLN A 1 307 ? 11.067 23.099 -8.424 1.00 38.69 307 GLN A C 1
ATOM 2527 O O . GLN A 1 307 ? 10.922 24.263 -8.787 1.00 38.69 307 GLN A O 1
ATOM 2532 N N . HIS A 1 308 ? 10.122 22.405 -7.799 1.00 41.53 308 HIS A N 1
ATOM 2533 C CA . HIS A 1 308 ? 8.863 22.979 -7.338 1.00 41.53 308 HIS A CA 1
ATOM 2534 C C . HIS A 1 308 ? 8.971 23.302 -5.850 1.00 41.53 308 HIS A C 1
ATOM 2536 O O . HIS A 1 308 ? 9.467 22.484 -5.070 1.00 41.53 308 HIS A O 1
ATOM 2542 N N . GLU A 1 309 ? 8.536 24.496 -5.458 1.00 40.34 309 GLU A N 1
ATOM 2543 C CA . GLU A 1 309 ? 8.509 24.886 -4.049 1.00 40.34 309 GLU A CA 1
ATOM 2544 C C . GLU A 1 309 ? 7.313 24.232 -3.336 1.00 40.34 309 GLU A C 1
ATOM 2546 O O . GLU A 1 309 ? 6.302 23.949 -3.976 1.00 40.34 309 GLU A O 1
ATOM 2551 N N . PRO A 1 310 ? 7.351 24.032 -2.005 1.00 39.97 310 PRO A N 1
ATOM 2552 C CA . PRO A 1 310 ? 6.192 23.570 -1.229 1.00 39.97 310 PRO A CA 1
ATOM 2553 C C . PRO A 1 310 ? 4.913 24.402 -1.459 1.00 39.97 310 PRO A C 1
ATOM 2555 O O . PRO A 1 310 ? 3.811 23.862 -1.383 1.00 39.97 310 PRO A O 1
ATOM 2558 N N . SER A 1 311 ? 5.060 25.686 -1.826 1.00 39.94 311 SER A N 1
ATOM 2559 C CA . SER A 1 311 ? 3.957 26.578 -2.221 1.00 39.94 311 SER A CA 1
ATOM 2560 C C . SER A 1 311 ? 3.240 26.151 -3.509 1.00 39.94 311 SER A C 1
ATOM 2562 O O . SER A 1 311 ? 2.146 26.627 -3.793 1.00 39.94 311 SER A O 1
ATOM 2564 N N . ASP A 1 312 ? 3.811 25.235 -4.294 1.00 38.25 312 ASP A N 1
ATOM 2565 C CA . ASP A 1 312 ? 3.204 24.740 -5.527 1.00 38.25 312 ASP A CA 1
ATOM 2566 C C . ASP A 1 312 ? 2.106 23.696 -5.267 1.00 38.25 312 ASP A C 1
ATOM 2568 O O . ASP A 1 312 ? 1.255 23.507 -6.128 1.00 38.25 312 ASP A O 1
ATOM 2572 N N . ILE A 1 313 ? 2.051 23.073 -4.080 1.00 41.41 313 ILE A N 1
ATOM 2573 C CA . ILE A 1 313 ? 0.921 22.214 -3.668 1.00 41.41 313 ILE A CA 1
ATOM 2574 C C . ILE A 1 313 ? -0.292 23.073 -3.306 1.00 41.41 313 ILE A C 1
ATOM 2576 O O . ILE A 1 313 ? -1.402 22.745 -3.717 1.00 41.41 313 ILE A O 1
ATOM 2580 N N . GLU A 1 314 ? -0.082 24.192 -2.605 1.00 42.19 314 GLU A N 1
ATOM 2581 C CA . GLU A 1 314 ? -1.126 25.200 -2.379 1.00 42.19 314 GLU A CA 1
ATOM 2582 C C . GLU A 1 314 ? -1.571 25.807 -3.709 1.00 42.19 314 GLU A C 1
ATOM 2584 O O . GLU A 1 314 ? -2.759 25.784 -3.991 1.00 42.19 314 GLU A O 1
ATOM 2589 N N . LYS A 1 315 ? -0.645 26.171 -4.611 1.00 43.50 315 LYS A N 1
ATOM 2590 C CA . LYS A 1 315 ? -1.008 26.632 -5.964 1.00 43.50 315 LYS A CA 1
ATOM 2591 C C . LYS A 1 315 ? -1.652 25.548 -6.831 1.00 43.50 315 LYS A C 1
ATOM 2593 O O . LYS A 1 315 ? -2.383 25.886 -7.749 1.00 43.50 315 LYS A O 1
ATOM 2598 N N . MET A 1 316 ? -1.391 24.257 -6.613 1.00 41.75 316 MET A N 1
ATOM 2599 C CA . MET A 1 316 ? -2.040 23.161 -7.349 1.00 41.75 316 MET A CA 1
ATOM 2600 C C . MET A 1 316 ? -3.417 22.817 -6.794 1.00 41.75 316 MET A C 1
ATOM 2602 O O . MET A 1 316 ? -4.296 22.440 -7.567 1.00 41.75 316 MET A O 1
ATOM 2606 N N . LEU A 1 317 ? -3.617 22.947 -5.483 1.00 43.19 317 LEU A N 1
ATOM 2607 C CA . LEU A 1 317 ? -4.943 22.950 -4.876 1.00 43.19 317 LEU A CA 1
ATOM 2608 C C . LEU A 1 317 ? -5.708 24.204 -5.295 1.00 43.19 317 LEU A C 1
ATOM 2610 O O . LEU A 1 317 ? -6.879 24.062 -5.611 1.00 43.19 317 LEU A O 1
ATOM 2614 N N . ASP A 1 318 ? -5.040 25.349 -5.455 1.00 43.75 318 ASP A N 1
ATOM 2615 C CA . ASP A 1 318 ? -5.590 26.547 -6.086 1.00 43.75 318 ASP A CA 1
ATOM 2616 C C . ASP A 1 318 ? -5.845 26.321 -7.575 1.00 43.75 318 ASP A C 1
ATOM 2618 O O . ASP A 1 318 ? -6.825 26.829 -8.073 1.00 43.75 318 ASP A O 1
ATOM 2622 N N . ILE A 1 319 ? -5.038 25.556 -8.322 1.00 42.28 319 ILE A N 1
ATOM 2623 C CA . ILE A 1 319 ? -5.316 25.217 -9.733 1.00 42.28 319 ILE A CA 1
ATOM 2624 C C . ILE A 1 319 ? -6.471 24.233 -9.820 1.00 42.28 319 ILE A C 1
ATOM 2626 O O . ILE A 1 319 ? -7.310 24.384 -10.697 1.00 42.28 319 ILE A O 1
ATOM 2630 N N . ALA A 1 320 ? -6.564 23.255 -8.918 1.00 40.94 320 ALA A N 1
ATOM 2631 C CA . ALA A 1 320 ? -7.768 22.458 -8.777 1.00 40.94 320 ALA A CA 1
ATOM 2632 C C . ALA A 1 320 ? -8.935 23.410 -8.491 1.00 40.94 320 ALA A C 1
ATOM 2634 O O . ALA A 1 320 ? -9.867 23.451 -9.276 1.00 40.94 320 ALA A O 1
ATOM 2635 N N . GLU A 1 321 ? -8.845 24.280 -7.491 1.00 39.94 321 GLU A N 1
ATOM 2636 C CA . GLU A 1 321 ? -9.861 25.267 -7.119 1.00 39.94 321 GLU A CA 1
ATOM 2637 C C . GLU A 1 321 ? -10.185 26.281 -8.235 1.00 39.94 321 GLU A C 1
ATOM 2639 O O . GLU A 1 321 ? -11.343 26.638 -8.396 1.00 39.94 321 GLU A O 1
ATOM 2644 N N . ILE A 1 322 ? -9.232 26.693 -9.072 1.00 42.56 322 ILE A N 1
ATOM 2645 C CA . ILE A 1 322 ? -9.366 27.616 -10.213 1.00 42.56 322 ILE A CA 1
ATOM 2646 C C . ILE A 1 322 ? -9.987 26.880 -11.402 1.00 42.56 322 ILE A C 1
ATOM 2648 O O . ILE A 1 322 ? -10.904 27.395 -12.040 1.00 42.56 322 ILE A O 1
ATOM 2652 N N . VAL A 1 323 ? -9.556 25.651 -11.690 1.00 40.53 323 VAL A N 1
ATOM 2653 C CA . VAL A 1 323 ? -10.166 24.772 -12.700 1.00 40.53 323 VAL A CA 1
ATOM 2654 C C . VAL A 1 323 ? -11.594 24.391 -12.290 1.00 40.53 323 VAL A C 1
ATOM 2656 O O . VAL A 1 323 ? -12.446 24.207 -13.157 1.00 40.53 323 VAL A O 1
ATOM 2659 N N . LEU A 1 324 ? -11.887 24.334 -10.989 1.00 39.97 324 LEU A N 1
ATOM 2660 C CA . LEU A 1 324 ? -13.206 24.017 -10.432 1.00 39.97 324 LEU A CA 1
ATOM 2661 C C . LEU A 1 324 ? -14.126 25.228 -10.309 1.00 39.97 324 LEU A C 1
ATOM 2663 O O . LEU A 1 324 ? -15.300 25.118 -10.646 1.00 39.97 324 LEU A O 1
ATOM 2667 N N . LYS A 1 325 ? -13.609 26.395 -9.911 1.00 39.62 325 LYS A N 1
ATOM 2668 C CA . LYS A 1 325 ? -14.349 27.670 -9.920 1.00 39.62 325 LYS A CA 1
ATOM 2669 C C . LYS A 1 325 ? -14.748 28.084 -11.339 1.00 39.62 325 LYS A C 1
ATOM 2671 O O . LYS A 1 325 ? -15.721 28.810 -11.505 1.00 39.62 325 LYS A O 1
ATOM 2676 N N . ASN A 1 326 ? -14.048 27.586 -12.360 1.00 39.06 326 ASN A N 1
ATOM 2677 C CA . ASN A 1 326 ? -14.343 27.842 -13.770 1.00 39.06 326 ASN A CA 1
ATOM 2678 C C . ASN A 1 326 ? -15.226 26.768 -14.449 1.00 39.06 326 ASN A C 1
ATOM 2680 O O . ASN A 1 326 ? -15.414 26.830 -15.666 1.00 39.06 326 ASN A O 1
ATOM 2684 N N . TRP A 1 327 ? -15.785 25.799 -13.708 1.00 36.97 327 TRP A N 1
ATOM 2685 C CA . TRP A 1 327 ? -16.586 24.701 -14.270 1.00 36.97 327 TRP A CA 1
ATOM 2686 C C . TRP A 1 327 ? -17.990 24.636 -13.642 1.00 36.97 327 TRP A C 1
ATOM 2688 O O . TRP A 1 327 ? -18.210 23.982 -12.627 1.00 36.97 327 TRP A O 1
ATOM 2698 N N . ASP A 1 328 ? -18.975 25.285 -14.269 1.00 36.41 328 ASP A N 1
ATOM 2699 C CA . ASP A 1 328 ? -20.394 25.107 -13.921 1.00 36.41 328 ASP A CA 1
ATOM 2700 C C . ASP A 1 328 ? -20.889 23.704 -14.340 1.00 36.41 328 ASP A C 1
ATOM 2702 O O . ASP A 1 328 ? -20.560 23.189 -15.416 1.00 36.41 328 ASP A O 1
ATOM 2706 N N . SER A 1 329 ? -21.724 23.128 -13.467 1.00 36.78 329 SER A N 1
ATOM 2707 C CA . SER A 1 329 ? -22.592 21.940 -13.567 1.00 36.78 329 SER A CA 1
ATOM 2708 C C . SER A 1 329 ? -23.233 21.564 -14.920 1.00 36.78 329 SER A C 1
ATOM 2710 O O . SER A 1 329 ? -23.807 20.478 -15.015 1.00 36.78 329 SER A O 1
ATOM 2712 N N . LYS A 1 330 ? -23.146 22.384 -15.976 1.00 34.94 330 LYS A N 1
ATOM 2713 C CA . LYS A 1 330 ? -23.732 22.094 -17.304 1.00 34.94 330 LYS A CA 1
ATOM 2714 C C . LYS A 1 330 ? -22.744 21.938 -18.463 1.00 34.94 330 LYS A C 1
ATOM 2716 O O . LYS A 1 330 ? -23.181 21.718 -19.590 1.00 34.94 330 LYS A O 1
ATOM 2721 N N . GLY A 1 331 ? -21.432 22.008 -18.230 1.00 37.19 331 GLY A N 1
ATOM 2722 C CA . GLY A 1 331 ? -20.436 21.674 -19.261 1.00 37.19 331 GLY A CA 1
ATOM 2723 C C . GLY A 1 331 ? -20.429 22.588 -20.497 1.00 37.19 331 GLY A C 1
ATOM 2724 O O . GLY A 1 331 ? -19.879 22.206 -21.528 1.00 37.19 331 GLY A O 1
ATOM 2725 N N . GLN A 1 332 ? -20.999 23.793 -20.411 1.00 33.53 332 GLN A N 1
ATOM 2726 C CA . GLN A 1 332 ? -20.761 24.853 -21.389 1.00 33.53 332 GLN A CA 1
ATOM 2727 C C . GLN A 1 332 ? -19.702 25.810 -20.849 1.00 33.53 332 GLN A C 1
ATOM 2729 O O . GLN A 1 332 ? -19.746 26.213 -19.689 1.00 33.53 332 GLN A O 1
ATOM 2734 N N . SER A 1 333 ? -18.743 26.163 -21.707 1.00 34.94 333 SER A N 1
ATOM 2735 C CA . SER A 1 333 ? -17.804 27.250 -21.446 1.00 34.94 333 SER A CA 1
ATOM 2736 C C . SER A 1 333 ? -18.601 28.514 -21.130 1.00 34.94 333 SER A C 1
ATOM 2738 O O . SER A 1 333 ? -19.322 29.019 -21.990 1.00 34.94 333 SER A O 1
ATOM 2740 N N . ILE A 1 334 ? -18.477 29.012 -19.899 1.00 34.75 334 ILE A N 1
ATOM 2741 C CA . ILE A 1 334 ? -18.974 30.332 -19.527 1.00 34.75 334 ILE A CA 1
ATOM 2742 C C . ILE A 1 334 ? -18.079 31.357 -20.229 1.00 34.75 334 ILE A C 1
ATOM 2744 O O . ILE A 1 334 ? -17.019 31.760 -19.746 1.00 34.75 334 ILE A O 1
ATOM 2748 N N . VAL A 1 335 ? -18.515 31.763 -21.414 1.00 39.81 335 VAL A N 1
ATOM 2749 C CA . VAL A 1 335 ? -18.452 33.172 -21.780 1.00 39.81 335 VAL A CA 1
ATOM 2750 C C . VAL A 1 335 ? -19.489 33.858 -20.883 1.00 39.81 335 VAL A C 1
ATOM 2752 O O . VAL A 1 335 ? -20.633 33.421 -20.827 1.00 39.81 335 VAL A O 1
ATOM 2755 N N . ASP A 1 336 ? -19.047 34.876 -20.147 1.00 40.16 336 ASP A N 1
ATOM 2756 C CA . ASP A 1 336 ? -19.845 35.779 -19.305 1.00 40.16 336 ASP A CA 1
ATOM 2757 C C . ASP A 1 336 ? -20.309 35.285 -17.919 1.00 40.16 336 ASP A C 1
ATOM 2759 O O . ASP A 1 336 ? -21.491 35.049 -17.685 1.00 40.16 336 ASP A O 1
ATOM 2763 N N . VAL A 1 337 ? -19.412 35.325 -16.922 1.00 33.97 337 VAL A N 1
ATOM 2764 C CA . VAL A 1 337 ? -19.811 35.683 -15.546 1.00 33.97 337 VAL A CA 1
ATOM 2765 C C . VAL A 1 337 ? -19.012 36.899 -15.085 1.00 33.97 337 VAL A C 1
ATOM 2767 O O . VAL A 1 337 ? -17.876 36.840 -14.620 1.00 33.97 337 VAL A O 1
ATOM 2770 N N . LYS A 1 338 ? -19.681 38.040 -15.242 1.00 36.41 338 LYS A N 1
ATOM 2771 C CA . LYS A 1 338 ? -19.459 39.283 -14.513 1.00 36.41 338 LYS A CA 1
ATOM 2772 C C . LYS A 1 338 ? -19.619 39.006 -13.016 1.00 36.41 338 LYS A C 1
ATOM 2774 O O . LYS A 1 338 ? -20.751 38.952 -12.561 1.00 36.41 338 LYS A O 1
ATOM 2779 N N . CYS A 1 339 ? -18.527 38.850 -12.269 1.00 35.28 339 CYS A N 1
ATOM 2780 C CA . CYS A 1 339 ? -18.512 39.052 -10.812 1.00 35.28 339 CYS A CA 1
ATOM 2781 C C . CYS A 1 339 ? -17.082 39.145 -10.246 1.00 35.28 339 CYS A C 1
ATOM 2783 O O . CYS A 1 339 ? -16.754 38.515 -9.256 1.00 35.28 339 CYS A O 1
ATOM 2785 N N . PHE A 1 340 ? -16.236 39.974 -10.859 1.00 31.03 340 PHE A N 1
ATOM 2786 C CA . PHE A 1 340 ? -15.104 40.622 -10.181 1.00 31.03 340 PHE A CA 1
ATOM 2787 C C . PHE A 1 340 ? -14.927 42.029 -10.761 1.00 31.03 340 PHE A C 1
ATOM 2789 O O . PHE A 1 340 ? -13.931 42.359 -11.385 1.00 31.03 340 PHE A O 1
ATOM 2796 N N . HIS A 1 341 ? -15.955 42.860 -10.592 1.00 35.06 341 HIS A N 1
ATOM 2797 C CA . HIS A 1 341 ? -15.822 44.312 -10.659 1.00 35.06 341 HIS A CA 1
ATOM 2798 C C . HIS A 1 341 ? -16.810 44.935 -9.673 1.00 35.06 341 HIS A C 1
ATOM 2800 O O . HIS A 1 341 ? -17.947 45.259 -10.011 1.00 35.06 341 HIS A O 1
ATOM 2806 N N . LYS A 1 342 ? -16.348 45.141 -8.441 1.00 41.03 342 LYS A N 1
ATOM 2807 C CA . LYS A 1 342 ? -16.617 46.411 -7.779 1.00 41.03 342 LYS A CA 1
ATOM 2808 C C . LYS A 1 342 ? -15.283 47.122 -7.634 1.00 41.03 342 LYS A C 1
ATOM 2810 O O . LYS A 1 342 ? -14.469 46.739 -6.810 1.00 41.03 342 LYS A O 1
ATOM 2815 N N . ASN A 1 343 ? -15.148 48.132 -8.488 1.00 43.16 343 ASN A N 1
ATOM 2816 C CA . ASN A 1 343 ? -14.232 49.257 -8.405 1.00 43.16 343 ASN A CA 1
ATOM 2817 C C . ASN A 1 343 ? -12.749 48.896 -8.461 1.00 43.16 343 ASN A C 1
ATOM 2819 O O . ASN A 1 343 ? -12.120 48.730 -7.432 1.00 43.16 343 ASN A O 1
ATOM 2823 N N . ASP A 1 344 ? -12.208 48.834 -9.676 1.00 38.25 344 ASP A N 1
ATOM 2824 C CA . ASP A 1 344 ? -11.106 49.726 -10.031 1.00 38.25 344 ASP A CA 1
ATOM 2825 C C . ASP A 1 344 ? -10.989 49.847 -11.555 1.00 38.25 344 ASP A C 1
ATOM 2827 O O . ASP A 1 344 ? -11.333 48.949 -12.323 1.00 38.25 344 ASP A O 1
ATOM 2831 N N . SER A 1 345 ? -10.624 51.052 -11.965 1.00 40.25 345 SER A N 1
ATOM 2832 C CA . SER A 1 345 ? -10.681 51.624 -13.308 1.00 40.25 345 SER A CA 1
ATOM 2833 C C . SER A 1 345 ? -9.946 50.808 -14.387 1.00 40.25 345 SER A C 1
ATOM 2835 O O . SER A 1 345 ? -8.933 50.174 -14.097 1.00 40.25 345 SER A O 1
ATOM 2837 N N . PRO A 1 346 ? -10.377 50.883 -15.661 1.00 49.19 346 PRO A N 1
ATOM 2838 C CA . PRO A 1 346 ? -9.762 50.144 -16.751 1.00 49.19 346 PRO A CA 1
ATOM 2839 C C . PRO A 1 346 ? -8.612 50.940 -17.377 1.00 49.19 346 PRO A C 1
ATOM 2841 O O . PRO A 1 346 ? -8.831 51.977 -18.002 1.00 49.19 346 PRO A O 1
ATOM 2844 N N . SER A 1 347 ? -7.394 50.410 -17.313 1.00 44.53 347 SER A N 1
ATOM 2845 C CA . SER A 1 347 ? -6.392 50.667 -18.350 1.00 44.53 347 SER A CA 1
ATOM 2846 C C . SER A 1 347 ? -5.350 49.546 -18.411 1.00 44.53 347 SER A C 1
ATOM 2848 O O . SER A 1 347 ? -4.587 49.322 -17.482 1.00 44.53 347 SER A O 1
ATOM 2850 N N . GLY A 1 348 ? -5.292 48.871 -19.563 1.00 46.00 348 GLY A N 1
ATOM 2851 C CA . GLY A 1 348 ? -4.030 48.335 -20.081 1.00 46.00 348 GLY A CA 1
ATOM 2852 C C . GLY A 1 348 ? -3.755 46.835 -19.936 1.00 46.00 348 GLY A C 1
ATOM 2853 O O . GLY A 1 348 ? -3.074 46.405 -19.016 1.00 46.00 348 GLY A O 1
ATOM 2854 N N . SER A 1 349 ? -4.135 46.102 -20.989 1.00 50.34 349 SER A N 1
ATOM 2855 C CA . SER A 1 349 ? -3.345 45.067 -21.695 1.00 50.34 349 SER A CA 1
ATOM 2856 C C . SER A 1 349 ? -2.982 43.712 -21.042 1.00 50.34 349 SER A C 1
ATOM 2858 O O . SER A 1 349 ? -2.226 43.616 -20.082 1.00 50.34 349 SER A O 1
ATOM 2860 N N . ASP A 1 350 ? -3.407 42.652 -21.746 1.00 51.69 350 ASP A N 1
ATOM 2861 C CA . ASP A 1 350 ? -2.718 41.366 -21.991 1.00 51.69 350 ASP A CA 1
ATOM 2862 C C . ASP A 1 350 ? -2.459 40.348 -20.869 1.00 51.69 350 ASP A C 1
ATOM 2864 O O . ASP A 1 350 ? -1.953 39.254 -21.142 1.00 51.69 350 ASP A O 1
ATOM 2868 N N . THR A 1 351 ? -2.863 40.594 -19.628 1.00 48.66 351 THR A N 1
ATOM 2869 C CA . THR A 1 351 ? -2.645 39.618 -18.542 1.00 48.66 351 THR A CA 1
ATOM 2870 C C . THR A 1 351 ? -3.649 38.458 -18.511 1.00 48.66 351 THR A C 1
ATOM 2872 O O . THR A 1 351 ? -3.283 37.360 -18.094 1.00 48.66 351 THR A O 1
ATOM 2875 N N . SER A 1 352 ? -4.877 38.612 -19.020 1.00 46.59 352 SER A N 1
ATOM 2876 C CA . SER A 1 352 ? -5.921 37.572 -18.899 1.00 46.59 352 SER A CA 1
ATOM 2877 C C . SER A 1 352 ? -5.723 36.347 -19.809 1.00 46.59 352 SER A C 1
ATOM 2879 O O . SER A 1 352 ? -6.146 35.243 -19.463 1.00 46.59 352 SER A O 1
ATOM 2881 N N . LEU A 1 353 ? -5.036 36.503 -20.947 1.00 42.75 353 LEU A N 1
ATOM 2882 C CA . LEU A 1 353 ? -4.721 35.402 -21.872 1.00 42.75 353 LEU A CA 1
ATOM 2883 C C . LEU A 1 353 ? -3.528 34.555 -21.402 1.00 42.75 353 LEU A C 1
ATOM 2885 O O . LEU A 1 353 ? -3.513 33.347 -21.630 1.00 42.75 353 LEU A O 1
ATOM 2889 N N . LYS A 1 354 ? -2.569 35.158 -20.685 1.00 46.84 354 LYS A N 1
ATOM 2890 C CA . LYS A 1 354 ? -1.423 34.438 -20.102 1.00 46.84 354 LYS A CA 1
ATOM 2891 C C . LYS A 1 354 ? -1.817 33.559 -18.913 1.00 46.84 354 LYS A C 1
ATOM 2893 O O . LYS A 1 354 ? -1.240 32.490 -18.747 1.00 46.84 354 LYS A O 1
ATOM 2898 N N . VAL A 1 355 ? -2.827 33.956 -18.135 1.00 43.38 355 VAL A N 1
ATOM 2899 C CA . VAL A 1 355 ? -3.326 33.140 -17.012 1.00 43.38 355 VAL A CA 1
ATOM 2900 C C . VAL A 1 355 ? -3.948 31.832 -17.521 1.00 43.38 355 VAL A C 1
ATOM 2902 O O . VAL A 1 355 ? -3.607 30.768 -17.021 1.00 43.38 355 VAL A O 1
ATOM 2905 N N . ARG A 1 356 ? -4.727 31.868 -18.614 1.00 41.03 356 ARG A N 1
ATOM 2906 C CA . ARG A 1 356 ? -5.365 30.664 -19.189 1.00 41.03 356 ARG A CA 1
ATOM 2907 C C . ARG A 1 356 ? -4.403 29.666 -19.851 1.00 41.03 356 ARG A C 1
ATOM 2909 O O . ARG A 1 356 ? -4.775 28.509 -20.028 1.00 41.03 356 ARG A O 1
ATOM 2916 N N . GLN A 1 357 ? -3.199 30.079 -20.256 1.00 46.75 357 GLN A N 1
ATOM 2917 C CA . GLN A 1 357 ? -2.199 29.158 -20.823 1.00 46.75 357 GLN A CA 1
ATOM 2918 C C . GLN A 1 357 ? -1.386 28.426 -19.749 1.00 46.75 357 GLN A C 1
ATOM 2920 O O . GLN A 1 357 ? -0.930 27.310 -20.000 1.00 46.75 357 GLN A O 1
ATOM 2925 N N . ASN A 1 358 ? -1.251 28.997 -18.549 1.00 47.34 358 ASN A N 1
ATOM 2926 C CA . ASN A 1 358 ? -0.510 28.361 -17.458 1.00 47.34 358 ASN A CA 1
ATOM 2927 C C . ASN A 1 358 ? -1.262 27.172 -16.834 1.00 47.34 358 ASN A C 1
ATOM 2929 O O . ASN A 1 358 ? -0.617 26.227 -16.382 1.00 47.34 358 ASN A O 1
ATOM 2933 N N . ASP A 1 359 ? -2.597 27.152 -16.905 1.00 44.03 359 ASP A N 1
ATOM 2934 C CA . ASP A 1 359 ? -3.425 26.084 -16.319 1.00 44.03 359 ASP A CA 1
ATOM 2935 C C . ASP A 1 359 ? -3.264 24.720 -17.028 1.00 44.03 359 ASP A C 1
ATOM 2937 O O . ASP A 1 359 ? -3.491 23.666 -16.435 1.00 44.03 359 ASP A O 1
ATOM 2941 N N . TYR A 1 360 ? -2.808 24.704 -18.289 1.00 51.25 360 TYR A N 1
ATOM 2942 C CA . TYR A 1 360 ? -2.597 23.469 -19.060 1.00 51.25 360 TYR A CA 1
ATOM 2943 C C . TYR A 1 360 ? -1.225 22.823 -18.855 1.00 51.25 360 TYR A C 1
ATOM 2945 O O . TYR A 1 360 ? -1.049 21.669 -19.252 1.00 51.25 360 TYR A O 1
ATOM 2953 N N . LYS A 1 361 ? -0.267 23.523 -18.229 1.00 59.56 361 LYS A N 1
ATOM 2954 C CA . LYS A 1 361 ? 1.110 23.021 -18.074 1.00 59.56 361 LYS A CA 1
ATOM 2955 C C . LYS A 1 361 ? 1.162 21.710 -17.282 1.00 59.56 361 LYS A C 1
ATOM 2957 O O . LYS A 1 361 ? 1.993 20.852 -17.556 1.00 59.56 361 LYS A O 1
ATOM 2962 N N . TYR A 1 362 ? 0.243 21.528 -16.339 1.00 64.06 362 TYR A N 1
ATOM 2963 C CA . TYR A 1 362 ? 0.244 20.359 -15.462 1.00 64.06 362 TYR A CA 1
ATOM 2964 C C . TYR A 1 362 ? -0.516 19.165 -16.043 1.00 64.06 362 TYR A C 1
ATOM 2966 O O . TYR A 1 362 ? -0.151 18.027 -15.769 1.00 64.06 362 TYR A O 1
ATOM 2974 N N . ILE A 1 363 ? -1.516 19.392 -16.905 1.00 65.44 363 ILE A N 1
ATOM 2975 C CA . ILE A 1 363 ? -2.303 18.311 -17.527 1.00 65.44 363 ILE A CA 1
ATOM 2976 C C . ILE A 1 363 ? -1.423 17.444 -18.438 1.00 65.44 363 ILE A C 1
ATOM 2978 O O . ILE A 1 363 ? -1.637 16.237 -18.528 1.00 65.44 363 ILE A O 1
ATOM 2982 N N . SER A 1 364 ? -0.410 18.025 -19.091 1.00 64.62 364 SER A N 1
ATOM 2983 C CA . SER A 1 364 ? 0.554 17.264 -19.899 1.00 64.62 364 SER A CA 1
ATOM 2984 C C . SER A 1 364 ? 1.418 16.301 -19.084 1.00 64.62 364 SER A C 1
ATOM 2986 O O . SER A 1 364 ? 1.929 15.334 -19.648 1.00 64.62 364 SER A O 1
ATOM 2988 N N . GLU A 1 365 ? 1.556 16.532 -17.777 1.00 69.12 365 GLU A N 1
ATOM 2989 C CA . GLU A 1 365 ? 2.307 15.666 -16.861 1.00 69.12 365 GLU A CA 1
ATOM 2990 C C . GLU A 1 365 ? 1.437 14.554 -16.258 1.00 69.12 365 GLU A C 1
ATOM 2992 O O . GLU A 1 365 ? 1.938 13.666 -15.566 1.00 69.12 365 GLU A O 1
ATOM 2997 N N . TRP A 1 366 ? 0.122 14.590 -16.489 1.00 77.06 366 TRP A N 1
ATOM 2998 C CA . TRP A 1 366 ? -0.791 13.612 -15.920 1.00 77.06 366 TRP A CA 1
ATOM 2999 C C . TRP A 1 366 ? -0.745 12.312 -16.696 1.00 77.06 366 TRP A C 1
ATOM 3001 O O . TRP A 1 366 ? -0.863 12.280 -17.922 1.00 77.06 366 TRP A O 1
ATOM 3011 N N . ASN A 1 367 ? -0.672 11.207 -15.960 1.00 81.19 367 ASN A N 1
ATOM 3012 C CA . ASN A 1 367 ? -0.817 9.919 -16.600 1.00 81.19 367 ASN A CA 1
ATOM 3013 C C . ASN A 1 367 ? -2.275 9.695 -17.082 1.00 81.19 367 ASN A C 1
ATOM 3015 O O . ASN A 1 367 ? -3.237 10.219 -16.513 1.00 81.19 367 ASN A O 1
ATOM 3019 N N . PRO A 1 368 ? -2.455 8.874 -18.123 1.00 83.94 368 PRO A N 1
ATOM 3020 C CA . PRO A 1 368 ? -3.736 8.401 -18.631 1.00 83.94 368 PRO A CA 1
ATOM 3021 C C . PRO A 1 368 ? -4.750 7.916 -17.590 1.00 83.94 368 PRO A C 1
ATOM 3023 O O . PRO A 1 368 ? -5.940 8.145 -17.781 1.00 83.94 368 PRO A O 1
ATOM 3026 N N . LEU A 1 369 ? -4.342 7.284 -16.483 1.00 87.75 369 LEU A N 1
ATOM 3027 C CA . LEU A 1 369 ? -5.311 6.899 -15.452 1.00 87.75 369 LEU A CA 1
ATOM 3028 C C . LEU A 1 369 ? -5.910 8.143 -14.788 1.00 87.75 369 LEU A C 1
ATOM 3030 O O . LEU A 1 369 ? -7.130 8.251 -14.683 1.00 87.75 369 LEU A O 1
ATOM 3034 N N . LEU A 1 370 ? -5.071 9.098 -14.386 1.00 87.06 370 LEU A N 1
ATOM 3035 C CA . LEU A 1 370 ? -5.516 10.351 -13.779 1.00 87.06 370 LEU A CA 1
ATOM 3036 C C . LEU A 1 370 ? -6.412 11.151 -14.733 1.00 87.06 370 LEU A C 1
ATOM 3038 O O . LEU A 1 370 ? -7.443 11.678 -14.321 1.00 87.06 370 LEU A O 1
ATOM 3042 N N . LEU A 1 371 ? -6.081 11.173 -16.025 1.00 85.94 371 LEU A N 1
ATOM 3043 C CA . LEU A 1 371 ? -6.926 11.798 -17.045 1.00 85.94 371 LEU A CA 1
ATOM 3044 C C . LEU A 1 371 ? -8.262 11.075 -17.207 1.00 85.94 371 LEU A C 1
ATOM 3046 O O . LEU A 1 371 ? -9.295 11.734 -17.294 1.00 85.94 371 LEU A O 1
ATOM 3050 N N . ALA A 1 372 ? -8.270 9.742 -17.204 1.00 89.62 372 ALA A N 1
ATOM 3051 C CA . ALA A 1 372 ? -9.507 8.970 -17.252 1.00 89.62 372 ALA A CA 1
ATOM 3052 C C . ALA A 1 372 ? -10.408 9.289 -16.050 1.00 89.62 372 ALA A C 1
ATOM 3054 O O . ALA A 1 372 ? -11.607 9.492 -16.227 1.00 89.62 372 ALA A O 1
ATOM 3055 N N . VAL A 1 373 ? -9.836 9.413 -14.847 1.00 91.31 373 VAL A N 1
ATOM 3056 C CA . VAL A 1 373 ? -10.567 9.850 -13.647 1.00 91.31 373 VAL A CA 1
ATOM 3057 C C . VAL A 1 373 ? -11.094 11.275 -13.820 1.00 91.31 373 VAL A C 1
ATOM 3059 O O . VAL A 1 373 ? -12.276 11.531 -13.594 1.00 91.31 373 VAL A O 1
ATOM 3062 N N . TYR A 1 374 ? -10.246 12.197 -14.273 1.00 88.50 374 TYR A N 1
ATOM 3063 C CA . TYR A 1 374 ? -10.599 13.603 -14.450 1.00 88.50 374 TYR A CA 1
ATOM 3064 C C . TYR A 1 374 ? -11.711 13.831 -15.480 1.00 88.50 374 TYR A C 1
ATOM 3066 O O . TYR A 1 374 ? -12.569 14.693 -15.270 1.00 88.50 374 TYR A O 1
ATOM 3074 N N . TYR A 1 375 ? -11.703 13.079 -16.582 1.00 87.56 375 TYR A N 1
ATOM 3075 C CA . TYR A 1 375 ? -12.721 13.134 -17.636 1.00 87.56 375 TYR A CA 1
ATOM 3076 C C . TYR A 1 375 ? -13.910 12.191 -17.385 1.00 87.56 375 TYR A C 1
ATOM 3078 O O . TYR A 1 375 ? -14.796 12.098 -18.228 1.00 87.56 375 TYR A O 1
ATOM 3086 N N . ASN A 1 376 ? -13.966 11.541 -16.218 1.00 93.81 376 ASN A N 1
ATOM 3087 C CA . ASN A 1 376 ? -15.032 10.626 -15.811 1.00 93.81 376 ASN A CA 1
ATOM 3088 C C . ASN A 1 376 ? -15.235 9.404 -16.737 1.00 93.81 376 ASN A C 1
ATOM 3090 O O . ASN A 1 376 ? -16.354 8.941 -16.956 1.00 93.81 376 ASN A O 1
ATOM 3094 N N . HIS A 1 377 ? -14.147 8.849 -17.271 1.00 93.19 377 HIS A N 1
ATOM 3095 C CA . HIS A 1 377 ? -14.165 7.670 -18.143 1.00 93.19 377 HIS A CA 1
ATOM 3096 C C . HIS A 1 377 ? -13.997 6.378 -17.341 1.00 93.19 377 HIS A C 1
ATOM 3098 O O . HIS A 1 377 ? -12.936 5.746 -17.358 1.00 93.19 377 HIS A O 1
ATOM 3104 N N . MET A 1 378 ? -15.055 5.965 -16.637 1.00 95.31 378 MET A N 1
ATOM 3105 C CA . MET A 1 378 ? -15.058 4.755 -15.799 1.00 95.31 378 MET A CA 1
ATOM 3106 C C . MET A 1 378 ? -14.570 3.502 -16.548 1.00 95.31 378 MET A C 1
ATOM 3108 O O . MET A 1 378 ? -13.808 2.708 -16.001 1.00 95.31 378 MET A O 1
ATOM 3112 N N . HIS A 1 379 ? -14.963 3.309 -17.810 1.00 91.81 379 HIS A N 1
ATOM 3113 C CA . HIS A 1 379 ? -14.546 2.151 -18.613 1.00 91.81 379 HIS A CA 1
ATOM 3114 C C . HIS A 1 379 ? -13.035 2.115 -18.864 1.00 91.81 379 HIS A C 1
ATOM 3116 O O . HIS A 1 379 ? -12.446 1.036 -18.843 1.00 91.81 379 HIS A O 1
ATOM 3122 N N . ILE A 1 380 ? -12.394 3.275 -19.036 1.00 89.44 380 ILE A N 1
ATOM 3123 C CA . ILE A 1 380 ? -10.935 3.371 -19.182 1.00 89.44 380 ILE A CA 1
ATOM 3124 C C . ILE A 1 380 ? -10.241 3.124 -17.841 1.00 89.44 380 ILE A C 1
ATOM 3126 O O . ILE A 1 380 ? -9.246 2.399 -17.800 1.00 89.44 380 ILE A O 1
ATOM 3130 N N . VAL A 1 381 ? -10.786 3.651 -16.738 1.00 92.81 381 VAL A N 1
ATOM 3131 C CA . VAL A 1 381 ? -10.286 3.347 -15.385 1.00 92.81 381 VAL A CA 1
ATOM 3132 C C . VAL A 1 381 ? -10.303 1.834 -15.150 1.00 92.81 381 VAL A C 1
ATOM 3134 O O . VAL A 1 381 ? -9.274 1.252 -14.815 1.00 92.81 381 VAL A O 1
ATOM 3137 N N . ARG A 1 382 ? -11.432 1.166 -15.416 1.00 92.88 382 ARG A N 1
ATOM 3138 C CA . ARG A 1 382 ? -11.551 -0.296 -15.288 1.00 92.88 382 ARG A CA 1
ATOM 3139 C C . ARG A 1 382 ? -10.605 -1.039 -16.220 1.00 92.88 382 ARG A C 1
ATOM 3141 O O . ARG A 1 382 ? -9.993 -2.012 -15.799 1.00 92.88 382 ARG A O 1
ATOM 3148 N N . TYR A 1 383 ? -10.434 -0.576 -17.456 1.00 86.62 383 TYR A N 1
ATOM 3149 C CA . TYR A 1 383 ? -9.477 -1.171 -18.384 1.00 86.62 383 TYR A CA 1
ATOM 3150 C C . TYR A 1 383 ? -8.049 -1.144 -17.827 1.00 86.62 383 TYR A C 1
ATOM 3152 O O . TYR A 1 383 ? -7.378 -2.178 -17.812 1.00 86.62 383 TYR A O 1
ATOM 3160 N N . PHE A 1 384 ? -7.603 -0.006 -17.294 1.00 86.12 384 PHE A N 1
ATOM 3161 C CA . PHE A 1 384 ? -6.282 0.082 -16.683 1.00 86.12 384 PHE A CA 1
ATOM 3162 C C . PHE A 1 384 ? -6.137 -0.814 -15.456 1.00 86.12 384 PHE A C 1
ATOM 3164 O O . PHE A 1 384 ? -5.146 -1.539 -15.339 1.00 86.12 384 PHE A O 1
ATOM 3171 N N . CYS A 1 385 ? -7.118 -0.802 -14.558 1.00 88.19 385 CYS A N 1
ATOM 3172 C CA . CYS A 1 385 ? -7.003 -1.530 -13.302 1.00 88.19 385 CYS A CA 1
ATOM 3173 C C . CYS A 1 385 ? -7.224 -3.050 -13.454 1.00 88.19 385 CYS A C 1
ATOM 3175 O O . CYS A 1 385 ? -6.500 -3.837 -12.847 1.00 88.19 385 CYS A O 1
ATOM 3177 N N . GLU A 1 386 ? -8.194 -3.480 -14.267 1.00 86.00 386 GLU A N 1
ATOM 3178 C CA . GLU A 1 386 ? -8.632 -4.884 -14.371 1.00 86.00 386 GLU A CA 1
ATOM 3179 C C . GLU A 1 386 ? -7.926 -5.642 -15.503 1.00 86.00 386 GLU A C 1
ATOM 3181 O O . GLU A 1 386 ? -7.569 -6.812 -15.329 1.00 86.00 386 GLU A O 1
ATOM 3186 N N . ILE A 1 387 ? -7.717 -4.986 -16.653 1.00 82.75 387 ILE A N 1
ATOM 3187 C CA . ILE A 1 387 ? -7.172 -5.624 -17.862 1.00 82.75 387 ILE A CA 1
ATOM 3188 C C . ILE A 1 387 ? -5.664 -5.419 -17.947 1.00 82.75 387 ILE A C 1
ATOM 3190 O O . ILE A 1 387 ? -4.920 -6.396 -17.985 1.00 82.75 387 ILE A O 1
ATOM 3194 N N . VAL A 1 388 ? -5.209 -4.162 -17.924 1.00 79.25 388 VAL A N 1
ATOM 3195 C CA . VAL A 1 388 ? -3.771 -3.843 -17.969 1.00 79.25 388 VAL A CA 1
ATOM 3196 C C . VAL A 1 388 ? -3.092 -4.208 -16.646 1.00 79.25 388 VAL A C 1
ATOM 3198 O O . VAL A 1 388 ? -1.924 -4.586 -16.642 1.00 79.25 388 VAL A O 1
ATOM 3201 N N . LYS A 1 389 ? -3.831 -4.153 -15.527 1.00 81.12 389 LYS A N 1
ATOM 3202 C CA . LYS A 1 389 ? -3.339 -4.440 -14.167 1.00 81.12 389 LYS A CA 1
ATOM 3203 C C . LYS A 1 389 ? -2.123 -3.597 -13.800 1.00 81.12 389 LYS A C 1
ATOM 3205 O O . LYS A 1 389 ? -1.152 -4.096 -13.229 1.00 81.12 389 LYS A O 1
ATOM 3210 N N . ILE A 1 390 ? -2.195 -2.308 -14.127 1.00 80.38 390 ILE A N 1
ATOM 3211 C CA . ILE A 1 390 ? -1.150 -1.339 -13.791 1.00 80.38 390 ILE A CA 1
ATOM 3212 C C . ILE A 1 390 ? -0.823 -1.374 -12.292 1.00 80.38 390 ILE A C 1
ATOM 3214 O O . ILE A 1 390 ? -1.673 -1.691 -11.454 1.00 80.38 390 ILE A O 1
ATOM 3218 N N . ASN A 1 391 ? 0.406 -0.996 -11.931 1.00 76.88 391 ASN A N 1
ATOM 3219 C CA . ASN A 1 391 ? 0.724 -0.749 -10.529 1.00 76.88 391 ASN A CA 1
ATOM 3220 C C . ASN A 1 391 ? -0.003 0.523 -10.096 1.00 76.88 391 ASN A C 1
ATOM 3222 O O . ASN A 1 391 ? 0.457 1.641 -10.344 1.00 76.88 391 ASN A O 1
ATOM 3226 N N . LEU A 1 392 ? -1.173 0.344 -9.484 1.00 82.19 392 LEU A N 1
ATOM 3227 C CA . LEU A 1 392 ? -2.027 1.455 -9.091 1.00 82.19 392 LEU A CA 1
ATOM 3228 C C . LEU A 1 392 ? -1.323 2.386 -8.124 1.00 82.19 392 LEU A C 1
ATOM 3230 O O . LEU A 1 392 ? -1.472 3.588 -8.247 1.00 82.19 392 LEU A O 1
ATOM 3234 N N . ARG A 1 393 ? -0.496 1.878 -7.212 1.00 79.38 393 ARG A N 1
ATOM 3235 C CA . ARG A 1 393 ? 0.212 2.745 -6.272 1.00 79.38 393 ARG A CA 1
ATOM 3236 C C . ARG A 1 393 ? 1.171 3.687 -6.996 1.00 79.38 393 ARG A C 1
ATOM 3238 O O . ARG A 1 393 ? 1.137 4.883 -6.742 1.00 79.38 393 ARG A O 1
ATOM 3245 N N . SER A 1 394 ? 1.985 3.164 -7.909 1.00 75.19 394 SER A N 1
ATOM 3246 C CA . SER A 1 394 ? 2.905 3.986 -8.702 1.00 75.19 394 SER A CA 1
ATOM 3247 C C . SER A 1 394 ? 2.175 4.924 -9.658 1.00 75.19 394 SER A C 1
ATOM 3249 O O . SER A 1 394 ? 2.613 6.047 -9.846 1.00 75.19 394 SER A O 1
ATOM 3251 N N . THR A 1 395 ? 1.059 4.480 -10.236 1.00 78.94 395 THR A N 1
ATOM 3252 C CA . THR A 1 395 ? 0.317 5.271 -11.231 1.00 78.94 395 THR A CA 1
ATOM 3253 C C . THR A 1 395 ? -0.564 6.336 -10.577 1.00 78.94 395 THR A C 1
ATOM 3255 O O . THR A 1 395 ? -0.727 7.423 -11.109 1.00 78.94 395 THR A O 1
ATOM 3258 N N . LEU A 1 396 ? -1.133 6.063 -9.405 1.00 81.75 396 LEU A N 1
ATOM 3259 C CA . LEU A 1 396 ? -1.903 7.049 -8.645 1.00 81.75 396 LEU A CA 1
ATOM 3260 C C . LEU A 1 396 ? -0.986 8.065 -7.956 1.00 81.75 396 LEU A C 1
ATOM 3262 O O . LEU A 1 396 ? -1.437 9.169 -7.661 1.00 81.75 396 LEU A O 1
ATOM 3266 N N . ALA A 1 397 ? 0.273 7.690 -7.699 1.00 75.69 397 ALA A N 1
ATOM 3267 C CA . ALA A 1 397 ? 1.292 8.568 -7.151 1.00 75.69 397 ALA A CA 1
ATOM 3268 C C . ALA A 1 397 ? 1.784 9.555 -8.215 1.00 75.69 397 ALA A C 1
ATOM 3270 O O . ALA A 1 397 ? 2.492 9.176 -9.145 1.00 75.69 397 ALA A O 1
ATOM 3271 N N . MET A 1 398 ? 1.476 10.841 -8.052 1.00 69.88 398 MET A N 1
ATOM 3272 C CA . MET A 1 398 ? 2.167 11.868 -8.830 1.00 69.88 398 MET A CA 1
ATOM 3273 C C . MET A 1 398 ? 3.607 11.996 -8.329 1.00 69.88 398 MET A C 1
ATOM 3275 O O . MET A 1 398 ? 3.829 12.266 -7.149 1.00 69.88 398 MET A O 1
ATOM 3279 N N . SER A 1 399 ? 4.586 11.829 -9.223 1.00 58.16 399 SER A N 1
ATOM 3280 C CA . SER A 1 399 ? 6.022 11.937 -8.911 1.00 58.16 399 SER A CA 1
ATOM 3281 C C . SER A 1 399 ? 6.398 13.273 -8.260 1.00 58.16 399 SER A C 1
ATOM 3283 O O . SER A 1 399 ? 7.352 13.329 -7.491 1.00 58.16 399 SER A O 1
ATOM 3285 N N . LYS A 1 400 ? 5.613 14.323 -8.526 1.00 61.72 400 LYS A N 1
ATOM 3286 C CA . LYS A 1 400 ? 5.794 15.688 -8.014 1.00 61.72 400 LYS A CA 1
ATOM 3287 C C . LYS A 1 400 ? 4.819 16.076 -6.888 1.00 61.72 400 LYS A C 1
ATOM 3289 O O . LYS A 1 400 ? 4.788 17.227 -6.481 1.00 61.72 400 LYS A O 1
ATOM 3294 N N . GLY A 1 401 ? 4.020 15.140 -6.369 1.00 51.91 401 GLY A N 1
ATOM 3295 C CA . GLY A 1 401 ? 2.899 15.427 -5.461 1.00 51.91 401 GLY A CA 1
ATOM 3296 C C . GLY A 1 401 ? 3.243 15.747 -3.994 1.00 51.91 401 GLY A C 1
ATOM 3297 O O . GLY A 1 401 ? 2.339 15.788 -3.158 1.00 51.91 401 GLY A O 1
ATOM 3298 N N . GLY A 1 402 ? 4.516 15.931 -3.641 1.00 63.84 402 GLY A N 1
ATOM 3299 C CA . GLY A 1 402 ? 4.936 16.164 -2.255 1.00 63.84 402 GLY A CA 1
ATOM 3300 C C . GLY A 1 402 ? 4.660 14.982 -1.318 1.00 63.84 402 GLY A C 1
ATOM 3301 O O . GLY A 1 402 ? 4.843 13.826 -1.693 1.00 63.84 402 GLY A O 1
ATOM 3302 N N . GLU A 1 403 ? 4.229 15.263 -0.083 1.00 59.31 403 GLU A N 1
ATOM 3303 C CA . GLU A 1 403 ? 4.089 14.259 0.989 1.00 59.31 403 GLU A CA 1
ATOM 3304 C C . GLU A 1 403 ? 2.954 13.239 0.774 1.00 59.31 403 GLU A C 1
ATOM 3306 O O . GLU A 1 403 ? 2.924 12.191 1.429 1.00 59.31 403 GLU A O 1
ATOM 3311 N N . LEU A 1 404 ? 2.007 13.522 -0.129 1.00 72.12 404 LEU A N 1
ATOM 3312 C CA . LEU A 1 404 ? 0.780 12.736 -0.310 1.00 72.12 404 LEU A CA 1
ATOM 3313 C C . LEU A 1 404 ? 0.506 12.399 -1.784 1.00 72.12 404 LEU A C 1
ATOM 3315 O O . LEU A 1 404 ? -0.588 12.653 -2.293 1.00 72.12 404 LEU A O 1
ATOM 3319 N N . PRO A 1 405 ? 1.457 11.762 -2.487 1.00 71.19 405 PRO A N 1
ATOM 3320 C CA . PRO A 1 405 ? 1.368 11.585 -3.932 1.00 71.19 405 PRO A CA 1
ATOM 3321 C C . PRO A 1 405 ? 0.157 10.739 -4.356 1.00 71.19 405 PRO A C 1
ATOM 3323 O O . PRO A 1 405 ? -0.372 10.946 -5.441 1.00 71.19 405 PRO A O 1
ATOM 3326 N N . LEU A 1 406 ? -0.323 9.828 -3.498 1.00 80.25 406 LEU A N 1
ATOM 3327 C CA . LEU A 1 406 ? -1.481 8.962 -3.765 1.00 80.25 406 LEU A CA 1
ATOM 3328 C C . LEU A 1 406 ? -2.832 9.689 -3.707 1.00 80.25 406 LEU A C 1
ATOM 3330 O O . LEU A 1 406 ? -3.825 9.173 -4.223 1.00 80.25 406 LEU A O 1
ATOM 3334 N N . MET A 1 407 ? -2.891 10.859 -3.065 1.00 84.06 407 MET A N 1
ATOM 3335 C CA . MET A 1 407 ? -4.155 11.554 -2.829 1.00 84.06 407 MET A CA 1
ATOM 3336 C C . MET A 1 407 ? -4.661 12.319 -4.042 1.00 84.06 407 MET A C 1
ATOM 3338 O O . MET A 1 407 ? -5.862 12.536 -4.122 1.00 84.06 407 MET A O 1
ATOM 3342 N N . TYR A 1 408 ? -3.804 12.666 -5.004 1.00 81.38 408 TYR A N 1
ATOM 3343 C CA . TYR A 1 408 ? -4.196 13.471 -6.167 1.00 81.38 408 TYR A CA 1
ATOM 3344 C C . TYR A 1 408 ? -5.341 12.843 -6.953 1.00 81.38 408 TYR A C 1
ATOM 3346 O O . TYR A 1 408 ? -6.352 13.489 -7.214 1.00 81.38 408 TYR A O 1
ATOM 3354 N N . THR A 1 409 ? -5.230 11.552 -7.269 1.00 83.25 409 THR A N 1
ATOM 3355 C CA . THR A 1 409 ? -6.270 10.882 -8.056 1.00 83.25 409 THR A CA 1
ATOM 3356 C C . THR A 1 409 ? -7.594 10.794 -7.295 1.00 83.25 409 THR A C 1
ATOM 3358 O O . THR A 1 409 ? -8.659 10.997 -7.880 1.00 83.25 409 THR A O 1
ATOM 3361 N N . LEU A 1 410 ? -7.542 10.534 -5.983 1.00 88.06 410 LEU A N 1
ATOM 3362 C CA . LEU A 1 410 ? -8.742 10.540 -5.145 1.00 88.06 410 LEU A CA 1
ATOM 3363 C C . LEU A 1 410 ? -9.328 11.944 -5.027 1.00 88.06 410 LEU A C 1
ATOM 3365 O O . LEU A 1 410 ? -10.538 12.089 -5.149 1.00 88.06 410 LEU A O 1
ATOM 3369 N N . ALA A 1 411 ? -8.491 12.964 -4.848 1.00 87.94 411 ALA A N 1
ATOM 3370 C CA . ALA A 1 411 ? -8.908 14.355 -4.782 1.00 87.94 411 ALA A CA 1
ATOM 3371 C C . ALA A 1 411 ? -9.655 14.746 -6.059 1.00 87.94 411 ALA A C 1
ATOM 3373 O O . ALA A 1 411 ? -10.780 15.217 -5.960 1.00 87.94 411 ALA A O 1
ATOM 3374 N N . CYS A 1 412 ? -9.121 14.434 -7.248 1.00 87.00 412 CYS A N 1
ATOM 3375 C CA . CYS A 1 412 ? -9.813 14.680 -8.517 1.00 87.00 412 CYS A CA 1
ATOM 3376 C C . CYS A 1 412 ? -11.210 14.039 -8.575 1.00 87.00 412 CYS A C 1
ATOM 3378 O O . CYS A 1 412 ? -12.142 14.652 -9.096 1.00 87.00 412 CYS A O 1
ATOM 3380 N N . ALA A 1 413 ? -11.366 12.824 -8.038 1.00 92.69 413 ALA A N 1
ATOM 3381 C CA . ALA A 1 413 ? -12.649 12.126 -8.018 1.00 92.69 413 ALA A CA 1
ATOM 3382 C C . ALA A 1 413 ? -13.614 12.652 -6.933 1.00 92.69 413 ALA A C 1
ATOM 3384 O O . ALA A 1 413 ? -14.818 12.711 -7.169 1.00 92.69 413 ALA A O 1
ATOM 3385 N N . ILE A 1 414 ? -13.102 13.061 -5.765 1.00 92.12 414 ILE A N 1
ATOM 3386 C CA . ILE A 1 414 ? -13.888 13.666 -4.671 1.00 92.12 414 ILE A CA 1
ATOM 3387 C C . ILE A 1 414 ? -14.435 15.020 -5.104 1.00 92.12 414 ILE A C 1
ATOM 3389 O O . ILE A 1 414 ? -15.592 15.354 -4.883 1.00 92.12 414 ILE A O 1
ATOM 3393 N N . VAL A 1 415 ? -13.587 15.803 -5.739 1.00 88.25 415 VAL A N 1
ATOM 3394 C CA . VAL A 1 415 ? -13.878 17.167 -6.135 1.00 88.25 415 VAL A CA 1
ATOM 3395 C C . VAL A 1 415 ? -14.989 17.246 -7.191 1.00 88.25 415 VAL A C 1
ATOM 3397 O O . VAL A 1 415 ? -15.793 18.174 -7.175 1.00 88.25 415 VAL A O 1
ATOM 3400 N N . LYS A 1 416 ? -15.049 16.281 -8.117 1.00 88.75 416 LYS A N 1
ATOM 3401 C CA . LYS A 1 416 ? -16.015 16.268 -9.222 1.00 88.75 416 LYS A CA 1
ATOM 3402 C C . LYS A 1 416 ? -17.233 15.400 -8.877 1.00 88.75 416 LYS A C 1
ATOM 3404 O O . LYS A 1 416 ? -17.086 14.179 -8.798 1.00 88.75 416 LYS A O 1
ATOM 3409 N N . PRO A 1 417 ? -18.449 15.963 -8.735 1.00 91.12 417 PRO A N 1
ATOM 3410 C CA . PRO A 1 417 ? -19.653 15.189 -8.408 1.00 91.12 417 PRO A CA 1
ATOM 3411 C C . PRO A 1 417 ? -19.926 14.011 -9.352 1.00 91.12 417 PRO A C 1
ATOM 3413 O O . PRO A 1 417 ? -20.313 12.930 -8.913 1.00 91.12 417 PRO A O 1
ATOM 3416 N N . GLN A 1 418 ? -19.652 14.174 -10.645 1.00 92.88 418 GLN A N 1
ATOM 3417 C CA . GLN A 1 418 ? -19.826 13.129 -11.652 1.00 92.88 418 GLN A CA 1
ATOM 3418 C C . GLN A 1 418 ? -18.866 11.939 -11.487 1.00 92.88 418 GLN A C 1
ATOM 3420 O O . GLN A 1 418 ? -19.165 10.855 -11.977 1.00 92.88 418 GLN A O 1
ATOM 3425 N N . CYS A 1 419 ? -17.747 12.114 -10.777 1.00 95.19 419 CYS A N 1
ATOM 3426 C CA . CYS A 1 419 ? -16.725 11.083 -10.577 1.00 95.19 419 CYS A CA 1
ATOM 3427 C C . CYS A 1 419 ? -16.957 10.236 -9.311 1.00 95.19 419 CYS A C 1
ATOM 3429 O O . CYS A 1 419 ? -16.069 9.486 -8.904 1.00 95.19 419 CYS A O 1
ATOM 3431 N N . THR A 1 420 ? -18.141 10.327 -8.694 1.00 96.19 420 THR A N 1
ATOM 3432 C CA . THR A 1 420 ? -18.516 9.561 -7.490 1.00 96.19 420 THR A CA 1
ATOM 3433 C C . THR A 1 420 ? -18.302 8.066 -7.674 1.00 96.19 420 THR A C 1
ATOM 3435 O O . THR A 1 420 ? -17.628 7.439 -6.861 1.00 96.19 420 THR A O 1
ATOM 3438 N N . ASP A 1 421 ? -18.799 7.502 -8.775 1.00 97.12 421 ASP A N 1
ATOM 3439 C CA . ASP A 1 421 ? -18.678 6.068 -9.038 1.00 97.12 421 ASP A CA 1
ATOM 3440 C C . ASP A 1 421 ? -17.212 5.656 -9.175 1.00 97.12 421 ASP A C 1
ATOM 3442 O O . ASP A 1 421 ? -16.807 4.615 -8.659 1.00 97.12 421 ASP A O 1
ATOM 3446 N N . ILE A 1 422 ? -16.393 6.493 -9.824 1.00 96.56 422 ILE A N 1
ATOM 3447 C CA . ILE A 1 422 ? -14.952 6.262 -9.976 1.00 96.56 422 ILE A CA 1
ATOM 3448 C C . ILE A 1 422 ? -14.268 6.278 -8.610 1.00 96.56 422 ILE A C 1
ATOM 3450 O O . ILE A 1 422 ? -13.495 5.366 -8.316 1.00 96.56 422 ILE A O 1
ATOM 3454 N N . PHE A 1 423 ? -14.577 7.257 -7.754 1.00 96.44 423 PHE A N 1
ATOM 3455 C CA . PHE A 1 423 ? -14.061 7.286 -6.387 1.00 96.44 423 PHE A CA 1
ATOM 3456 C C . PHE A 1 423 ? -14.422 5.997 -5.642 1.00 96.44 423 PHE A C 1
ATOM 3458 O O . PHE A 1 423 ? -13.535 5.323 -5.120 1.00 96.44 423 PHE A O 1
ATOM 3465 N N . GLN A 1 424 ? -15.703 5.617 -5.638 1.00 96.81 424 GLN A N 1
ATOM 3466 C CA . GLN A 1 424 ? -16.179 4.428 -4.931 1.00 96.81 424 GLN A CA 1
ATOM 3467 C C . GLN A 1 424 ? -15.526 3.145 -5.459 1.00 96.81 424 GLN A C 1
ATOM 3469 O O . GLN A 1 424 ? -15.117 2.284 -4.674 1.00 96.81 424 GLN A O 1
ATOM 3474 N N . TYR A 1 425 ? -15.382 3.042 -6.783 1.00 96.19 425 TYR A N 1
ATOM 3475 C CA . TYR A 1 425 ? -14.724 1.931 -7.457 1.00 96.19 425 TYR A CA 1
ATOM 3476 C C . TYR A 1 425 ? -13.254 1.808 -7.045 1.00 96.19 425 TYR A C 1
ATOM 3478 O O . TYR A 1 425 ? -12.835 0.727 -6.626 1.00 96.19 425 TYR A O 1
ATOM 3486 N N . ILE A 1 426 ? -12.473 2.892 -7.131 1.00 94.75 426 ILE A N 1
ATOM 3487 C CA . ILE A 1 426 ? -11.042 2.847 -6.805 1.00 94.75 426 ILE A CA 1
ATOM 3488 C C . ILE A 1 426 ? -10.857 2.620 -5.291 1.00 94.75 426 ILE A C 1
ATOM 3490 O O . ILE A 1 426 ? -10.040 1.794 -4.877 1.00 94.75 426 ILE A O 1
ATOM 3494 N N . TRP A 1 427 ? -11.657 3.289 -4.455 1.00 95.25 427 TRP A N 1
ATOM 3495 C CA . TRP A 1 427 ? -11.580 3.196 -2.996 1.00 95.25 427 TRP A CA 1
ATOM 3496 C C . TRP A 1 427 ? -11.843 1.777 -2.473 1.00 95.25 427 TRP A C 1
ATOM 3498 O O . TRP A 1 427 ? -11.056 1.264 -1.674 1.00 95.25 427 TRP A O 1
ATOM 3508 N N . ASN A 1 428 ? -12.912 1.117 -2.936 1.00 93.06 428 ASN A N 1
ATOM 3509 C CA . ASN A 1 428 ? -13.308 -0.205 -2.437 1.00 93.06 428 ASN A CA 1
ATOM 3510 C C . ASN A 1 428 ? -12.537 -1.367 -3.069 1.00 93.06 428 ASN A C 1
ATOM 3512 O O . ASN A 1 428 ? -12.189 -2.311 -2.361 1.00 93.06 428 ASN A O 1
ATOM 3516 N N . ASN A 1 429 ? -12.266 -1.325 -4.376 1.00 92.06 429 ASN A N 1
ATOM 3517 C CA . ASN A 1 429 ? -11.649 -2.471 -5.056 1.00 92.06 429 ASN A CA 1
ATOM 3518 C C . ASN A 1 429 ? -10.137 -2.560 -4.833 1.00 92.06 429 ASN A C 1
ATOM 3520 O O . ASN A 1 429 ? -9.555 -3.631 -4.987 1.00 92.06 429 ASN A O 1
ATOM 3524 N N . TYR A 1 430 ? -9.505 -1.458 -4.426 1.00 90.31 430 TYR A N 1
ATOM 3525 C CA . TYR A 1 430 ? -8.056 -1.382 -4.248 1.00 90.31 430 TYR A CA 1
ATOM 3526 C C . TYR A 1 430 ? -7.689 -0.928 -2.836 1.00 90.31 430 TYR A C 1
ATOM 3528 O O . TYR A 1 430 ? -6.800 -0.102 -2.641 1.00 90.31 430 TYR A O 1
ATOM 3536 N N . SER A 1 431 ? -8.360 -1.502 -1.830 1.00 88.38 431 SER A N 1
ATOM 3537 C CA . SER A 1 431 ? -8.165 -1.189 -0.405 1.00 88.38 431 SER A CA 1
ATOM 3538 C C . SER A 1 431 ? -6.704 -1.295 0.064 1.00 88.38 431 SER A C 1
ATOM 3540 O O . SER A 1 431 ? -6.278 -0.574 0.966 1.00 88.38 431 SER A O 1
ATOM 3542 N N . PHE A 1 432 ? -5.917 -2.160 -0.583 1.00 83.88 432 PHE A N 1
ATOM 3543 C CA . PHE A 1 432 ? -4.491 -2.348 -0.326 1.00 83.88 432 PHE A CA 1
ATOM 3544 C C . PHE A 1 432 ? -3.618 -1.171 -0.784 1.00 83.88 432 PHE A C 1
ATOM 3546 O O . PHE A 1 432 ? -2.470 -1.078 -0.361 1.00 83.88 432 PHE A O 1
ATOM 3553 N N . VAL A 1 433 ? -4.101 -0.277 -1.653 1.00 87.94 433 VAL A N 1
ATOM 3554 C CA . VAL A 1 433 ? -3.337 0.908 -2.081 1.00 87.94 433 VAL A CA 1
ATOM 3555 C C . VAL A 1 433 ? -3.260 1.916 -0.942 1.00 87.94 433 VAL A C 1
ATOM 3557 O O . VAL A 1 433 ? -2.212 2.529 -0.717 1.00 87.94 433 VAL A O 1
ATOM 3560 N N . TRP A 1 434 ? -4.341 2.033 -0.179 1.00 89.44 434 TRP A N 1
ATOM 3561 C CA . TRP A 1 434 ? -4.536 3.082 0.808 1.00 89.44 434 TRP A CA 1
ATOM 3562 C C . TRP A 1 434 ? -3.835 2.777 2.129 1.00 89.44 434 TRP A C 1
ATOM 3564 O O . TRP A 1 434 ? -3.471 1.644 2.451 1.00 89.44 434 TRP A O 1
ATOM 3574 N N . ASP A 1 435 ? -3.584 3.828 2.888 1.00 85.88 435 ASP A N 1
ATOM 3575 C CA . ASP A 1 435 ? -3.113 3.764 4.264 1.00 85.88 435 ASP A CA 1
ATOM 3576 C C . ASP A 1 435 ? -3.835 4.819 5.107 1.00 85.88 435 ASP A C 1
ATOM 3578 O O . ASP A 1 435 ? -4.757 5.493 4.641 1.00 85.88 435 ASP A O 1
ATOM 3582 N N . TYR A 1 436 ? -3.442 4.946 6.374 1.00 85.81 436 TYR A N 1
ATOM 3583 C CA . TYR A 1 436 ? -4.085 5.883 7.289 1.00 85.81 436 TYR A CA 1
ATOM 3584 C C . TYR A 1 436 ? -3.935 7.343 6.838 1.00 85.81 436 TYR A C 1
ATOM 3586 O O . TYR A 1 436 ? -4.864 8.124 7.042 1.00 85.81 436 TYR A O 1
ATOM 3594 N N . LYS A 1 437 ? -2.799 7.715 6.219 1.00 85.12 437 LYS A N 1
ATOM 3595 C CA . LYS A 1 437 ? -2.586 9.075 5.707 1.00 85.12 437 LYS A CA 1
ATOM 3596 C C . LYS A 1 437 ? -3.584 9.342 4.587 1.00 85.12 437 LYS A C 1
ATOM 3598 O O . LYS A 1 437 ? -4.242 10.376 4.607 1.00 85.12 437 LYS A O 1
ATOM 3603 N N . CYS A 1 438 ? -3.771 8.371 3.691 1.00 89.44 438 CYS A N 1
ATOM 3604 C CA . CYS A 1 438 ? -4.770 8.461 2.629 1.00 89.44 438 CYS A CA 1
ATOM 3605 C C . CYS A 1 438 ? -6.196 8.600 3.187 1.00 89.44 438 CYS A C 1
ATOM 3607 O O . CYS A 1 438 ? -6.940 9.462 2.737 1.00 89.44 438 CYS A O 1
ATOM 3609 N N . LEU A 1 439 ? -6.576 7.802 4.194 1.00 92.25 439 LEU A N 1
ATOM 3610 C CA . LEU A 1 439 ? -7.900 7.899 4.825 1.00 92.25 439 LEU A CA 1
ATOM 3611 C C . LEU A 1 439 ? -8.130 9.253 5.492 1.00 92.25 439 LEU A C 1
ATOM 3613 O O . LEU A 1 439 ? -9.166 9.871 5.257 1.00 92.25 439 LEU A O 1
ATOM 3617 N N . LYS A 1 440 ? -7.167 9.723 6.294 1.00 88.75 440 LYS A N 1
ATOM 3618 C CA . LYS A 1 440 ? -7.253 11.031 6.949 1.00 88.75 440 LYS A CA 1
ATOM 3619 C C . LYS A 1 440 ? -7.472 12.121 5.904 1.00 88.75 440 LYS A C 1
ATOM 3621 O O . LYS A 1 440 ? -8.430 12.871 6.001 1.00 88.75 440 LYS A O 1
ATOM 3626 N N . GLN A 1 441 ? -6.636 12.151 4.872 1.00 87.44 441 GLN A N 1
ATOM 3627 C CA . GLN A 1 441 ? -6.679 13.185 3.841 1.00 87.44 441 GLN A CA 1
ATOM 3628 C C . GLN A 1 441 ? -7.931 13.099 2.966 1.00 87.44 441 GLN A C 1
ATOM 3630 O O . GLN A 1 441 ? -8.528 14.125 2.667 1.00 87.44 441 GLN A O 1
ATOM 3635 N N . ALA A 1 442 ? -8.389 11.894 2.617 1.00 91.75 442 ALA A N 1
ATOM 3636 C CA . ALA A 1 442 ? -9.651 11.715 1.904 1.00 91.75 442 ALA A CA 1
ATOM 3637 C C . ALA A 1 442 ? -10.822 12.302 2.701 1.00 91.75 442 ALA A C 1
ATOM 3639 O O . ALA A 1 442 ? -11.622 13.038 2.135 1.00 91.75 442 ALA A O 1
ATOM 3640 N N . LEU A 1 443 ? -10.892 12.032 4.011 1.00 91.56 443 LEU A N 1
ATOM 3641 C CA . LEU A 1 443 ? -11.922 12.600 4.883 1.00 91.56 443 LEU A CA 1
ATOM 3642 C C . LEU A 1 443 ? -11.826 14.128 4.958 1.00 91.56 443 LEU A C 1
ATOM 3644 O O . LEU A 1 443 ? -12.848 14.786 4.799 1.00 91.56 443 LEU A O 1
ATOM 3648 N N . LEU A 1 444 ? -10.624 14.691 5.135 1.00 87.56 444 LEU A N 1
ATOM 3649 C CA . LEU A 1 444 ? -10.421 16.147 5.159 1.00 87.56 444 LEU A CA 1
ATOM 3650 C C . LEU A 1 444 ? -10.896 16.801 3.849 1.00 87.56 444 LEU A C 1
ATOM 3652 O O . LEU A 1 444 ? -11.664 17.756 3.886 1.00 87.56 444 LEU A O 1
ATOM 3656 N N . ILE A 1 445 ? -10.513 16.252 2.691 1.00 87.62 445 ILE A N 1
ATOM 3657 C CA . ILE A 1 445 ? -10.927 16.774 1.378 1.00 87.62 445 ILE A CA 1
ATOM 3658 C C . ILE A 1 445 ? -12.443 16.630 1.196 1.00 87.62 445 ILE A C 1
ATOM 3660 O O . ILE A 1 445 ? -13.102 17.577 0.787 1.00 87.62 445 ILE A O 1
ATOM 3664 N N . ILE A 1 446 ? -13.023 15.475 1.530 1.00 92.50 446 ILE A N 1
ATOM 3665 C CA . ILE A 1 446 ? -14.474 15.245 1.447 1.00 92.50 446 ILE A CA 1
ATOM 3666 C C . ILE A 1 446 ? -15.250 16.257 2.297 1.00 92.50 446 ILE A C 1
ATOM 3668 O O . ILE A 1 446 ? -16.274 16.770 1.845 1.00 92.50 446 ILE A O 1
ATOM 3672 N N . ILE A 1 447 ? -14.767 16.537 3.510 1.00 86.25 447 ILE A N 1
ATOM 3673 C CA . ILE A 1 447 ? -15.358 17.518 4.424 1.00 86.25 447 ILE A CA 1
ATOM 3674 C C . ILE A 1 447 ? -15.249 18.926 3.832 1.00 86.25 447 ILE A C 1
ATOM 3676 O O . ILE A 1 447 ? -16.255 19.629 3.768 1.00 86.25 447 ILE A O 1
ATOM 3680 N N . ASN A 1 448 ? -14.069 19.302 3.335 1.00 85.00 448 ASN A N 1
ATOM 3681 C CA . ASN A 1 448 ? -13.820 20.620 2.747 1.00 85.00 448 ASN A CA 1
ATOM 3682 C C . ASN A 1 448 ? -14.662 20.877 1.485 1.00 85.00 448 ASN A C 1
ATOM 3684 O O . ASN A 1 448 ? -15.113 21.996 1.274 1.00 85.00 448 ASN A O 1
ATOM 3688 N N . TYR A 1 449 ? -14.904 19.844 0.673 1.00 88.31 449 TYR A N 1
ATOM 3689 C CA . TYR A 1 449 ? -15.727 19.912 -0.543 1.00 88.31 449 TYR A CA 1
ATOM 3690 C C . TYR A 1 449 ? -17.199 19.537 -0.314 1.00 88.31 449 TYR A C 1
ATOM 3692 O O . TYR A 1 449 ? -17.948 19.359 -1.274 1.00 88.31 449 TYR A O 1
ATOM 3700 N N . GLU A 1 450 ? -17.620 19.379 0.943 1.00 89.62 450 GLU A N 1
ATOM 3701 C CA . GLU A 1 450 ? -19.015 19.125 1.329 1.00 89.62 450 GLU A CA 1
ATOM 3702 C C . GLU A 1 450 ? -19.648 17.898 0.657 1.00 89.62 450 GLU A C 1
ATOM 3704 O O . GLU A 1 450 ? -20.865 17.805 0.465 1.00 89.62 450 GLU A O 1
ATOM 3709 N N . ARG A 1 451 ? -18.826 16.900 0.329 1.00 93.88 451 ARG A N 1
ATOM 3710 C CA . ARG A 1 451 ? -19.257 15.657 -0.317 1.00 93.88 451 ARG A CA 1
ATOM 3711 C C . ARG A 1 451 ? -19.854 14.698 0.705 1.00 93.88 451 ARG A C 1
ATOM 3713 O O . ARG A 1 451 ? -19.301 13.643 0.999 1.00 93.88 451 ARG A O 1
ATOM 3720 N N . ILE A 1 452 ? -20.993 15.081 1.279 1.00 93.88 452 ILE A N 1
ATOM 3721 C CA . ILE A 1 452 ? -21.699 14.324 2.324 1.00 93.88 452 ILE A CA 1
ATOM 3722 C C . ILE A 1 452 ? -21.988 12.877 1.902 1.00 93.88 452 ILE A C 1
ATOM 3724 O O . ILE A 1 452 ? -21.888 11.955 2.714 1.00 93.88 452 ILE A O 1
ATOM 3728 N N . ASP A 1 453 ? -22.317 12.680 0.628 1.00 94.44 453 ASP A N 1
ATOM 3729 C CA . ASP A 1 453 ? -22.506 11.371 0.011 1.00 94.44 453 ASP A CA 1
ATOM 3730 C C . ASP A 1 453 ? -21.241 10.504 0.121 1.00 94.44 453 ASP A C 1
ATOM 3732 O O . ASP A 1 453 ? -21.310 9.351 0.555 1.00 94.44 453 ASP A O 1
ATOM 3736 N N . LEU A 1 454 ? -20.076 11.084 -0.183 1.00 96.44 454 LEU A N 1
ATOM 3737 C CA . LEU A 1 454 ? -18.787 10.412 -0.053 1.00 96.44 454 LEU A CA 1
ATOM 3738 C C . LEU A 1 454 ? -18.364 10.241 1.405 1.00 96.44 454 LEU A C 1
ATOM 3740 O O . LEU A 1 454 ? -17.744 9.231 1.719 1.00 96.44 454 LEU A O 1
ATOM 3744 N N . LEU A 1 455 ? -18.713 11.165 2.304 1.00 95.38 455 LEU A N 1
ATOM 3745 C CA . LEU A 1 455 ? -18.413 11.037 3.734 1.00 95.38 455 LEU A CA 1
ATOM 3746 C C . LEU A 1 455 ? -19.098 9.803 4.323 1.00 95.38 455 LEU A C 1
ATOM 3748 O O . LEU A 1 455 ? -18.441 8.953 4.924 1.00 95.38 455 LEU A O 1
ATOM 3752 N N . LEU A 1 456 ? -20.408 9.684 4.091 1.00 95.44 456 LEU A N 1
ATOM 3753 C CA . LEU A 1 456 ? -21.195 8.519 4.494 1.00 95.44 456 LEU A CA 1
ATOM 3754 C C . LEU A 1 456 ? -20.648 7.242 3.857 1.00 95.44 456 LEU A C 1
ATOM 3756 O O . LEU A 1 456 ? -20.458 6.237 4.541 1.00 95.44 456 LEU A O 1
ATOM 3760 N N . PHE A 1 457 ? -20.361 7.284 2.555 1.00 96.62 457 PHE A N 1
ATOM 3761 C CA . PHE A 1 457 ? -19.789 6.146 1.848 1.00 96.62 457 PHE A CA 1
ATOM 3762 C C . PHE A 1 457 ? -18.445 5.711 2.445 1.00 96.62 457 PHE A C 1
ATOM 3764 O O . PHE A 1 457 ? -18.275 4.527 2.725 1.00 96.62 457 PHE A O 1
ATOM 3771 N N . VAL A 1 458 ? -17.497 6.631 2.663 1.00 96.50 458 VAL A N 1
ATOM 3772 C CA . VAL A 1 458 ? -16.161 6.307 3.181 1.00 96.50 458 VAL A CA 1
ATOM 3773 C C . VAL A 1 458 ? -16.270 5.719 4.578 1.00 96.50 458 VAL A C 1
ATOM 3775 O O . VAL A 1 458 ? -15.707 4.652 4.797 1.00 96.50 458 VAL A O 1
ATOM 3778 N N . LEU A 1 459 ? -17.026 6.331 5.492 1.00 94.25 459 LEU A N 1
ATOM 3779 C CA . LEU A 1 459 ? -17.180 5.814 6.858 1.00 94.25 459 LEU A CA 1
ATOM 3780 C C . LEU A 1 459 ? -17.830 4.419 6.882 1.00 94.25 459 LEU A C 1
ATOM 3782 O O . LEU A 1 459 ? -17.465 3.579 7.697 1.00 94.25 459 LEU A O 1
ATOM 3786 N N . ARG A 1 460 ? -18.721 4.117 5.933 1.00 94.69 460 ARG A N 1
ATOM 3787 C CA . ARG A 1 460 ? -19.344 2.786 5.795 1.00 94.69 460 ARG A CA 1
ATOM 3788 C C . ARG A 1 460 ? -18.544 1.808 4.933 1.00 94.69 460 ARG A C 1
ATOM 3790 O O . ARG A 1 460 ? -18.902 0.635 4.834 1.00 94.69 460 ARG A O 1
ATOM 3797 N N . SER A 1 461 ? -17.494 2.272 4.262 1.00 94.81 461 SER A N 1
ATOM 3798 C CA . SER A 1 461 ? -16.760 1.464 3.294 1.00 94.81 461 SER A CA 1
ATOM 3799 C C . SER A 1 461 ? -15.939 0.379 3.985 1.00 94.81 461 SER A C 1
ATOM 3801 O O . SER A 1 461 ? -15.250 0.634 4.975 1.00 94.81 461 SER A O 1
ATOM 3803 N N . LYS A 1 462 ? -15.909 -0.820 3.394 1.00 89.50 462 LYS A N 1
ATOM 3804 C CA . LYS A 1 462 ? -15.042 -1.918 3.858 1.00 89.50 462 LYS A CA 1
ATOM 3805 C C . LYS A 1 462 ? -13.577 -1.493 3.923 1.00 89.50 462 LYS A C 1
ATOM 3807 O O . LYS A 1 462 ? -12.861 -1.869 4.842 1.00 89.50 462 LYS A O 1
ATOM 3812 N N . THR A 1 463 ? -13.138 -0.658 2.981 1.00 91.88 463 THR A N 1
ATOM 3813 C CA . THR A 1 463 ? -11.787 -0.094 2.978 1.00 91.88 463 THR A CA 1
ATOM 3814 C C . THR A 1 463 ? -11.504 0.712 4.242 1.00 91.88 463 THR A C 1
ATOM 3816 O O . THR A 1 463 ? -10.526 0.418 4.924 1.00 91.88 463 THR A O 1
ATOM 3819 N N . ALA A 1 464 ? -12.340 1.693 4.598 1.00 93.12 464 ALA A N 1
ATOM 3820 C CA . ALA A 1 464 ? -12.097 2.512 5.787 1.00 93.12 464 ALA A CA 1
ATOM 3821 C C . ALA A 1 464 ? -12.199 1.693 7.078 1.00 93.12 464 ALA A C 1
ATOM 3823 O O . ALA A 1 464 ? -11.392 1.884 7.984 1.00 93.12 464 ALA A O 1
ATOM 3824 N N . GLN A 1 465 ? -13.145 0.756 7.141 1.00 90.06 465 GLN A N 1
ATOM 3825 C CA . GLN A 1 465 ? -13.303 -0.159 8.270 1.00 90.06 465 GLN A CA 1
ATOM 3826 C C . GLN A 1 465 ? -12.069 -1.050 8.446 1.00 90.06 465 GLN A C 1
ATOM 3828 O O . GLN A 1 465 ? -11.522 -1.144 9.544 1.00 90.06 465 GLN A O 1
ATOM 3833 N N . SER A 1 466 ? -11.569 -1.633 7.355 1.00 84.12 466 SER A N 1
ATOM 3834 C CA . SER A 1 466 ? -10.358 -2.456 7.335 1.00 84.12 466 SER A CA 1
ATOM 3835 C C . SER A 1 466 ? -9.112 -1.653 7.725 1.00 84.12 466 SER A C 1
ATOM 3837 O O . SER A 1 466 ? -8.318 -2.103 8.555 1.00 84.12 466 SER A O 1
ATOM 3839 N N . LEU A 1 467 ? -8.964 -0.429 7.199 1.00 86.94 467 LEU A N 1
ATOM 3840 C CA . LEU A 1 467 ? -7.898 0.494 7.599 1.00 86.94 467 LEU A CA 1
ATOM 3841 C C . LEU A 1 467 ? -7.987 0.807 9.096 1.00 86.94 467 LEU A C 1
ATOM 3843 O O . LEU A 1 467 ? -7.012 0.610 9.815 1.00 86.94 467 LEU A O 1
ATOM 3847 N N . PHE A 1 468 ? -9.156 1.205 9.592 1.00 87.38 468 PHE A N 1
ATOM 3848 C CA . PHE A 1 468 ? -9.360 1.530 11.002 1.00 87.38 468 PHE A CA 1
ATOM 3849 C C . PHE A 1 468 ? -9.068 0.342 11.926 1.00 87.38 468 PHE A C 1
ATOM 3851 O O . PHE A 1 468 ? -8.384 0.469 12.941 1.00 87.38 468 PHE A O 1
ATOM 3858 N N . LEU A 1 469 ? -9.528 -0.850 11.559 1.00 81.31 469 LEU A N 1
ATOM 3859 C CA . LEU A 1 469 ? -9.295 -2.070 12.323 1.00 81.31 469 LEU A CA 1
ATOM 3860 C C . LEU A 1 469 ? -7.851 -2.582 12.230 1.00 81.31 469 LEU A C 1
ATOM 3862 O O . LEU A 1 469 ? -7.417 -3.337 13.099 1.00 81.31 469 LEU A O 1
ATOM 3866 N N . SER A 1 470 ? -7.070 -2.147 11.246 1.00 76.06 470 SER A N 1
ATOM 3867 C CA . SER A 1 470 ? -5.633 -2.432 11.223 1.00 76.06 470 SER A CA 1
ATOM 3868 C C . SER A 1 470 ? -4.848 -1.614 12.258 1.00 76.06 470 SER A C 1
ATOM 3870 O O . SER A 1 470 ? -3.751 -2.005 12.658 1.00 76.06 470 SER A O 1
ATOM 3872 N N . PHE A 1 471 ? -5.406 -0.489 12.720 1.00 80.94 471 PHE A N 1
ATOM 3873 C CA . PHE A 1 471 ? -4.738 0.393 13.670 1.00 80.94 471 PHE A CA 1
ATOM 3874 C C . PHE A 1 471 ? -4.568 -0.281 15.031 1.00 80.94 471 PHE A C 1
ATOM 3876 O O . PHE A 1 471 ? -5.402 -1.090 15.468 1.00 80.94 471 PHE A O 1
ATOM 3883 N N . SER A 1 472 ? -3.505 0.112 15.737 1.00 72.69 472 SER A N 1
ATOM 3884 C CA . SER A 1 472 ? -3.367 -0.201 17.157 1.00 72.69 472 SER A CA 1
ATOM 3885 C C . SER A 1 472 ? -4.526 0.420 17.940 1.00 72.69 472 SER A C 1
ATOM 3887 O O . SER A 1 472 ? -5.131 1.401 17.514 1.00 72.69 472 SER A O 1
ATOM 3889 N N . TYR A 1 473 ? -4.851 -0.158 19.094 1.00 75.88 473 TYR A N 1
ATOM 3890 C CA . TYR A 1 473 ? -5.993 0.297 19.886 1.00 75.88 473 TYR A CA 1
ATOM 3891 C C . TYR A 1 473 ? -5.869 1.775 20.279 1.00 75.88 473 TYR A C 1
ATOM 3893 O O . TYR A 1 473 ? -6.795 2.553 20.081 1.00 75.88 473 TYR A O 1
ATOM 3901 N N . HIS A 1 474 ? -4.688 2.160 20.765 1.00 76.44 474 HIS A N 1
ATOM 3902 C CA . HIS A 1 474 ? -4.375 3.536 21.131 1.00 76.44 474 HIS A CA 1
ATOM 3903 C C . HIS A 1 474 ? -4.461 4.483 19.927 1.00 76.44 474 HIS A C 1
ATOM 3905 O O . HIS A 1 474 ? -5.086 5.535 20.014 1.00 76.44 474 HIS A O 1
ATOM 3911 N N . PHE A 1 475 ? -3.927 4.070 18.773 1.00 80.50 475 PHE A N 1
ATOM 3912 C CA . PHE A 1 475 ? -3.979 4.890 17.564 1.00 80.50 475 PHE A CA 1
ATOM 3913 C C . PHE A 1 475 ? -5.409 5.087 17.043 1.00 80.50 475 PHE A C 1
ATOM 3915 O O . PHE A 1 475 ? -5.714 6.142 16.503 1.00 80.50 475 PHE A O 1
ATOM 3922 N N . ARG A 1 476 ? -6.323 4.123 17.238 1.00 85.44 476 ARG A N 1
ATOM 3923 C CA . ARG A 1 476 ? -7.750 4.318 16.911 1.00 85.44 476 ARG A CA 1
ATOM 3924 C C . ARG A 1 476 ? -8.392 5.416 17.749 1.00 85.44 476 ARG A C 1
ATOM 3926 O O . ARG A 1 476 ? -9.169 6.189 17.198 1.00 85.44 476 ARG A O 1
ATOM 3933 N N . ILE A 1 477 ? -8.072 5.462 19.047 1.00 84.38 477 ILE A N 1
ATOM 3934 C CA . ILE A 1 477 ? -8.546 6.522 19.946 1.00 84.38 477 ILE A CA 1
ATOM 3935 C C . ILE A 1 477 ? -8.018 7.858 19.436 1.00 84.38 477 ILE A C 1
ATOM 3937 O O . ILE A 1 477 ? -8.817 8.714 19.093 1.00 84.38 477 ILE A O 1
ATOM 3941 N N . GLN A 1 478 ? -6.697 7.991 19.271 1.00 85.12 478 GLN A N 1
ATOM 3942 C CA . GLN A 1 478 ? -6.079 9.221 18.763 1.00 85.12 478 GLN A CA 1
ATOM 3943 C C . GLN A 1 478 ? -6.672 9.664 17.420 1.00 85.12 478 GLN A C 1
ATOM 3945 O O . GLN A 1 478 ? -6.983 10.836 17.239 1.00 85.12 478 GLN A O 1
ATOM 3950 N N . PHE A 1 479 ? -6.853 8.732 16.481 1.00 87.56 479 PHE A N 1
ATOM 3951 C CA . PHE A 1 479 ? -7.410 9.021 15.165 1.00 87.56 479 PHE A CA 1
ATOM 3952 C C . PHE A 1 479 ? -8.823 9.601 15.266 1.00 87.56 479 PHE A C 1
ATOM 3954 O O . PHE A 1 479 ? -9.082 10.658 14.701 1.00 87.56 479 PHE A O 1
ATOM 3961 N N . LEU A 1 480 ? -9.733 8.940 15.988 1.00 90.69 480 LEU A N 1
ATOM 3962 C CA . LEU A 1 480 ? -11.107 9.426 16.126 1.00 90.69 480 LEU A CA 1
ATOM 3963 C C . LEU A 1 480 ? -11.186 10.695 16.985 1.00 90.69 480 LEU A C 1
ATOM 3965 O O . LEU A 1 480 ? -11.923 11.602 16.612 1.00 90.69 480 LEU A O 1
ATOM 3969 N N . SER A 1 481 ? -10.399 10.797 18.059 1.00 86.56 481 SER A N 1
ATOM 3970 C CA . SER A 1 481 ? -10.305 12.003 18.891 1.00 86.56 481 SER A CA 1
ATOM 3971 C C . SER A 1 481 ? -9.865 13.212 18.074 1.00 86.56 481 SER A C 1
ATOM 3973 O O . SER A 1 481 ? -10.527 14.233 18.141 1.00 86.56 481 SER A O 1
ATOM 3975 N N . GLN A 1 482 ? -8.863 13.087 17.195 1.00 86.50 482 GLN A N 1
ATOM 3976 C CA . GLN A 1 482 ? -8.465 14.192 16.312 1.00 86.50 482 GLN A CA 1
ATOM 3977 C C . GLN A 1 482 ? -9.610 14.674 15.414 1.00 86.50 482 GLN A C 1
ATOM 3979 O O . GLN A 1 482 ? -9.738 15.871 15.173 1.00 86.50 482 GLN A O 1
ATOM 3984 N N . PHE A 1 483 ? -10.437 13.774 14.875 1.00 82.69 483 PHE A N 1
ATOM 3985 C CA . PHE A 1 483 ? -11.603 14.196 14.090 1.00 82.69 483 PHE A CA 1
ATOM 3986 C C . PHE A 1 483 ? -12.675 14.843 14.969 1.00 82.69 483 PHE A C 1
ATOM 3988 O O . PHE A 1 483 ? -13.333 15.777 14.519 1.00 82.69 483 PHE A O 1
ATOM 3995 N N . VAL A 1 484 ? -12.825 14.380 16.211 1.00 83.75 484 VAL A N 1
ATOM 3996 C CA . VAL A 1 484 ? -13.756 14.973 17.168 1.00 83.75 484 VAL A CA 1
ATOM 3997 C C . VAL A 1 484 ? -13.311 16.369 17.595 1.00 83.75 484 VAL A C 1
ATOM 3999 O O . VAL A 1 484 ? -14.079 17.311 17.450 1.00 83.75 484 VAL A O 1
ATOM 4002 N N . GLU A 1 485 ? -12.061 16.537 18.007 1.00 83.69 485 GLU A N 1
ATOM 4003 C CA . GLU A 1 485 ? -11.479 17.826 18.393 1.00 83.69 485 GLU A CA 1
ATOM 4004 C C . GLU A 1 485 ? -11.575 18.850 17.258 1.00 83.69 485 GLU A C 1
ATOM 4006 O O . GLU A 1 485 ? -12.115 19.938 17.442 1.00 83.69 485 GLU A O 1
ATOM 4011 N N . ASN A 1 486 ? -11.112 18.486 16.057 1.00 79.38 486 ASN A N 1
ATOM 4012 C CA . ASN A 1 486 ? -10.991 19.442 14.953 1.00 79.38 486 ASN A CA 1
ATOM 4013 C C . ASN A 1 486 ? -12.340 19.904 14.384 1.00 79.38 486 ASN A C 1
ATOM 4015 O O . ASN A 1 486 ? -12.442 21.021 13.873 1.00 79.38 486 ASN A O 1
ATOM 4019 N N . TYR A 1 487 ? -13.368 19.053 14.432 1.00 74.00 487 TYR A N 1
ATOM 4020 C CA . TYR A 1 487 ? -14.644 19.335 13.773 1.00 74.00 487 TYR A CA 1
ATOM 4021 C C . TYR A 1 487 ? -15.821 19.494 14.729 1.00 74.00 487 TYR A C 1
ATOM 4023 O O . TYR A 1 487 ? -16.842 20.047 14.322 1.00 74.00 487 TYR A O 1
ATOM 4031 N N . PHE A 1 488 ? -15.731 18.986 15.961 1.00 72.44 488 PHE A N 1
ATOM 4032 C CA . PHE A 1 488 ? -16.872 18.924 16.879 1.00 72.44 488 PHE A CA 1
ATOM 4033 C C . PHE A 1 488 ? -16.712 19.814 18.106 1.00 72.44 488 PHE A C 1
ATOM 4035 O O . PHE A 1 488 ? -17.724 20.343 18.560 1.00 72.44 488 PHE A O 1
ATOM 4042 N N . ASP A 1 489 ? -15.485 20.014 18.585 1.00 71.88 489 ASP A N 1
ATOM 4043 C CA . ASP A 1 489 ? -15.190 20.803 19.787 1.00 71.88 489 ASP A CA 1
ATOM 4044 C C . ASP A 1 489 ? -14.606 22.176 19.430 1.00 71.88 489 ASP A C 1
ATOM 4046 O O . ASP A 1 489 ? -13.703 22.700 20.084 1.00 71.88 489 ASP A O 1
ATOM 4050 N N . GLN A 1 490 ? -15.142 22.796 18.376 1.00 74.06 490 GLN A N 1
ATOM 4051 C CA . GLN A 1 490 ? -14.851 24.202 18.122 1.00 74.06 490 GLN A CA 1
ATOM 4052 C C . GLN A 1 490 ? -15.386 25.035 19.286 1.00 74.06 490 GLN A C 1
ATOM 4054 O O . GLN A 1 490 ? -16.528 24.849 19.718 1.00 74.06 490 GLN A O 1
ATOM 4059 N N . SER A 1 491 ? -14.560 25.948 19.802 1.00 77.75 491 SER A N 1
ATOM 4060 C CA . SER A 1 491 ? -14.970 26.786 20.925 1.00 77.75 491 SER A CA 1
ATOM 4061 C C . SER A 1 491 ? -16.258 27.546 20.568 1.00 77.75 491 SER A C 1
ATOM 4063 O O . SER A 1 491 ? -16.422 27.964 19.415 1.00 77.75 491 SER A O 1
ATOM 4065 N N . PRO A 1 492 ? -17.179 27.759 21.526 1.00 82.12 492 PRO A N 1
ATOM 4066 C CA . PRO A 1 492 ? -18.391 28.543 21.285 1.00 82.12 492 PRO A CA 1
ATOM 4067 C C . PRO A 1 492 ? -18.082 29.904 20.648 1.00 82.12 492 PRO A C 1
ATOM 4069 O O . PRO A 1 492 ? -18.786 30.339 19.745 1.00 82.12 492 PRO A O 1
ATOM 4072 N N . GLU A 1 493 ? -16.963 30.514 21.044 1.00 85.62 493 GLU A N 1
ATOM 4073 C CA . GLU A 1 493 ? -16.453 31.774 20.501 1.00 85.62 493 GLU A CA 1
ATOM 4074 C C . GLU A 1 493 ? -16.074 31.690 19.014 1.00 85.62 493 GLU A C 1
ATOM 4076 O O . GLU A 1 493 ? -16.337 32.629 18.262 1.00 85.62 493 GLU A O 1
ATOM 4081 N N . LEU A 1 494 ? -15.455 30.586 18.575 1.00 83.81 494 LEU A N 1
ATOM 4082 C CA . LEU A 1 494 ? -15.165 30.342 17.160 1.00 83.81 494 LEU A CA 1
ATOM 4083 C C . LEU A 1 494 ? -16.472 30.200 16.387 1.00 83.81 494 LEU A C 1
ATOM 4085 O O . LEU A 1 494 ? -16.673 30.921 15.415 1.00 83.81 494 LEU A O 1
ATOM 4089 N N . LEU A 1 495 ? -17.392 29.359 16.870 1.00 83.94 495 LEU A N 1
ATOM 4090 C CA . LEU A 1 495 ? -18.688 29.143 16.225 1.00 83.94 495 LEU A CA 1
ATOM 4091 C C . LEU A 1 495 ? -19.495 30.439 16.115 1.00 83.94 495 LEU A C 1
ATOM 4093 O O . LEU A 1 495 ? -20.113 30.672 15.076 1.00 83.94 495 LEU A O 1
ATOM 4097 N N . GLU A 1 496 ? -19.482 31.289 17.146 1.00 88.31 496 GLU A N 1
ATOM 4098 C CA . GLU A 1 496 ? -20.158 32.591 17.168 1.00 88.31 496 GLU A CA 1
ATOM 4099 C C . GLU A 1 496 ? -19.647 33.556 16.094 1.00 88.31 496 GLU A C 1
ATOM 4101 O O . GLU A 1 496 ? -20.447 34.314 15.544 1.00 88.31 496 GLU A O 1
ATOM 4106 N N . ARG A 1 497 ? -18.356 33.480 15.747 1.00 88.50 497 ARG A N 1
ATOM 4107 C CA . ARG A 1 497 ? -17.729 34.298 14.695 1.00 88.50 497 ARG A CA 1
ATOM 4108 C C . ARG A 1 497 ? -17.972 33.776 13.280 1.00 88.50 497 ARG A C 1
ATOM 4110 O O . ARG A 1 497 ? -17.771 34.527 12.331 1.00 88.50 497 ARG A O 1
ATOM 4117 N N . MET A 1 498 ? -18.377 32.517 13.129 1.00 89.69 498 MET A N 1
ATOM 4118 C CA . MET A 1 498 ? -18.647 31.922 11.820 1.00 89.69 498 MET A CA 1
ATOM 4119 C C . MET A 1 498 ? -19.985 32.388 11.255 1.00 89.69 498 MET A C 1
ATOM 4121 O O . MET A 1 498 ? -20.966 32.559 11.988 1.00 89.69 498 MET A O 1
ATOM 4125 N N . GLU A 1 499 ? -20.045 32.511 9.931 1.00 93.38 499 GLU A N 1
ATOM 4126 C CA . GLU A 1 499 ? -21.302 32.734 9.226 1.00 93.38 499 GLU A CA 1
ATOM 4127 C C . GLU A 1 499 ? -22.289 31.588 9.507 1.00 93.38 499 GLU A C 1
ATOM 4129 O O . GLU A 1 499 ? -21.908 30.426 9.681 1.00 93.38 499 GLU A O 1
ATOM 4134 N N . ILE A 1 500 ? -23.586 31.909 9.560 1.00 91.94 500 ILE A N 1
ATOM 4135 C CA . ILE A 1 500 ? -24.643 30.944 9.916 1.00 91.94 500 ILE A CA 1
ATOM 4136 C C . ILE A 1 500 ? -24.624 29.729 8.977 1.00 91.94 500 ILE A C 1
ATOM 4138 O O . ILE A 1 500 ? -24.821 28.599 9.428 1.00 91.94 500 ILE A O 1
ATOM 4142 N N . GLU A 1 501 ? -24.373 29.946 7.684 1.00 88.75 501 GLU A N 1
ATOM 4143 C CA . GLU A 1 501 ? -24.278 28.876 6.686 1.00 88.75 501 GLU A CA 1
ATOM 4144 C C . GLU A 1 501 ? -23.115 27.927 6.989 1.00 88.75 501 GLU A C 1
ATOM 4146 O O . GLU A 1 501 ? -23.303 26.708 7.025 1.00 88.75 501 GLU A O 1
ATOM 4151 N N . GLU A 1 502 ? -21.945 28.476 7.315 1.00 86.50 502 GLU A N 1
ATOM 4152 C CA . GLU A 1 502 ? -20.762 27.690 7.647 1.00 86.50 502 GLU A CA 1
ATOM 4153 C C . GLU A 1 502 ? -20.941 26.903 8.951 1.00 86.50 502 GLU A C 1
ATOM 4155 O O . GLU A 1 502 ? -20.613 25.715 9.027 1.00 86.50 502 GLU A O 1
ATOM 4160 N N . ARG A 1 503 ? -21.557 27.525 9.963 1.00 87.62 503 ARG A N 1
ATOM 4161 C CA . ARG A 1 503 ? -21.909 26.857 11.222 1.00 87.62 503 ARG A CA 1
ATOM 4162 C C . ARG A 1 503 ? -22.871 25.692 10.984 1.00 87.62 503 ARG A C 1
ATOM 4164 O O . ARG A 1 503 ? -22.666 24.594 11.503 1.00 87.62 503 ARG A O 1
ATOM 4171 N N . ASN A 1 504 ? -23.919 25.905 10.187 1.00 89.94 504 ASN A N 1
ATOM 4172 C CA . ASN A 1 504 ? -24.889 24.861 9.846 1.00 89.94 504 ASN A CA 1
ATOM 4173 C C . ASN A 1 504 ? -24.234 23.712 9.071 1.00 89.94 504 ASN A C 1
ATOM 4175 O O . ASN A 1 504 ? -24.538 22.542 9.325 1.00 89.94 504 ASN A O 1
ATOM 4179 N N . ARG A 1 505 ? -23.302 24.037 8.170 1.00 85.94 505 ARG A N 1
ATOM 4180 C CA . ARG A 1 505 ? -22.490 23.066 7.434 1.00 85.94 505 ARG A CA 1
ATOM 4181 C C . ARG A 1 505 ? -21.655 22.200 8.372 1.00 85.94 505 ARG A C 1
ATOM 4183 O O . ARG A 1 505 ? -21.773 20.973 8.318 1.00 85.94 505 ARG A O 1
ATOM 4190 N N . ILE A 1 506 ? -20.859 22.813 9.248 1.00 86.50 506 ILE A N 1
ATOM 4191 C CA . ILE A 1 506 ? -20.018 22.082 10.207 1.00 86.50 506 ILE A CA 1
ATOM 4192 C C . ILE A 1 506 ? -20.886 21.216 11.114 1.00 86.50 506 ILE A C 1
ATOM 4194 O O . ILE A 1 506 ? -20.610 20.030 11.259 1.00 86.50 506 ILE A O 1
ATOM 4198 N N . ASN A 1 507 ? -22.000 21.746 11.623 1.00 88.75 507 ASN A N 1
ATOM 4199 C CA . ASN A 1 507 ? -22.938 20.981 12.445 1.00 88.75 507 ASN A CA 1
ATOM 4200 C C . ASN A 1 507 ? -23.524 19.767 11.710 1.00 88.75 507 ASN A C 1
ATOM 4202 O O . ASN A 1 507 ? -23.703 18.703 12.306 1.00 88.75 507 ASN A O 1
ATOM 4206 N N . LYS A 1 508 ? -23.821 19.891 10.412 1.00 91.19 508 LYS A N 1
ATOM 4207 C CA . LYS A 1 508 ? -24.317 18.775 9.595 1.00 91.19 508 LYS A CA 1
ATOM 4208 C C . LYS A 1 508 ? -23.253 17.689 9.432 1.00 91.19 508 LYS A C 1
ATOM 4210 O O . LYS A 1 508 ? -23.544 16.523 9.698 1.00 91.19 508 LYS A O 1
ATOM 4215 N N . ILE A 1 509 ? -22.036 18.069 9.038 1.00 88.44 509 ILE A N 1
ATOM 4216 C CA . ILE A 1 509 ? -20.888 17.156 8.888 1.00 88.44 509 ILE A CA 1
ATOM 4217 C C . ILE A 1 509 ? -20.582 16.472 10.218 1.00 88.44 509 ILE A C 1
ATOM 4219 O O . ILE A 1 509 ? -20.444 15.248 10.269 1.00 88.44 509 ILE A O 1
ATOM 4223 N N . ALA A 1 510 ? -20.570 17.256 11.296 1.00 87.81 510 ALA A N 1
ATOM 4224 C CA . ALA A 1 510 ? -20.382 16.776 12.646 1.00 87.81 510 ALA A CA 1
ATOM 4225 C C . ALA A 1 510 ? -21.418 15.724 12.998 1.00 87.81 510 ALA A C 1
ATOM 4227 O O . ALA A 1 510 ? -21.059 14.610 13.354 1.00 87.81 510 ALA A O 1
ATOM 4228 N N . ASN A 1 511 ? -22.703 16.017 12.823 1.00 89.62 511 ASN A N 1
ATOM 4229 C CA . ASN A 1 511 ? -23.752 15.058 13.141 1.00 89.62 511 ASN A CA 1
ATOM 4230 C C . ASN A 1 511 ? -23.640 13.760 12.340 1.00 89.62 511 ASN A C 1
ATOM 4232 O O . ASN A 1 511 ? -23.824 12.694 12.922 1.00 89.62 511 AS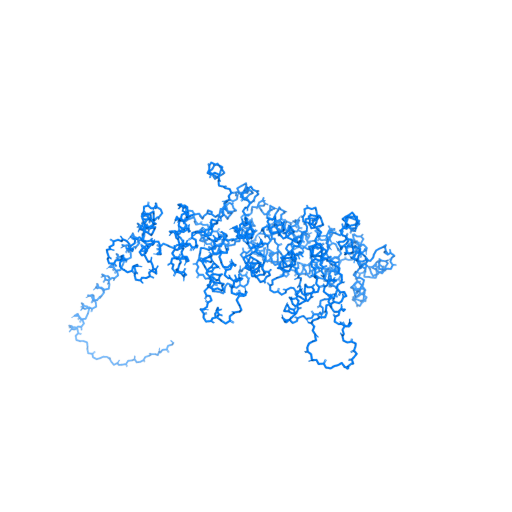N A O 1
ATOM 4236 N N . ILE A 1 512 ? -23.298 13.832 11.052 1.00 90.75 512 ILE A N 1
ATOM 4237 C CA . ILE A 1 512 ? -23.083 12.643 10.220 1.00 90.75 512 ILE A CA 1
ATOM 4238 C C . ILE A 1 512 ? -21.932 11.809 10.764 1.00 90.75 512 ILE A C 1
ATOM 4240 O O . ILE A 1 512 ? -22.141 10.656 11.125 1.00 90.75 512 ILE A O 1
ATOM 4244 N N . PHE A 1 513 ? -20.737 12.388 10.877 1.00 89.12 513 PHE A N 1
ATOM 4245 C CA . PHE A 1 513 ? -19.556 11.652 11.323 1.00 89.12 513 PHE A CA 1
ATOM 4246 C C . PHE A 1 513 ? -19.788 11.035 12.698 1.00 89.12 513 PHE A C 1
ATOM 4248 O O . PHE A 1 513 ? -19.573 9.850 12.918 1.00 89.12 513 PHE A O 1
ATOM 4255 N N . LYS A 1 514 ? -20.308 11.849 13.611 1.00 86.81 514 LYS A N 1
ATOM 4256 C CA . LYS A 1 514 ? -20.535 11.510 15.007 1.00 86.81 514 LYS A CA 1
ATOM 4257 C C . LYS A 1 514 ? -21.622 10.413 15.124 1.00 86.81 514 LYS A C 1
ATOM 4259 O O . LYS A 1 514 ? -21.600 9.655 16.089 1.00 86.81 514 LYS A O 1
ATOM 4264 N N . ASN A 1 515 ? -22.549 10.287 14.163 1.00 90.94 515 ASN A N 1
ATOM 4265 C CA . ASN A 1 515 ? -23.504 9.170 14.082 1.00 90.94 515 ASN A CA 1
ATOM 4266 C C . ASN A 1 515 ? -22.863 7.911 13.489 1.00 90.94 515 ASN A C 1
ATOM 4268 O O . ASN A 1 515 ? -23.011 6.836 14.054 1.00 90.94 515 ASN A O 1
ATOM 4272 N N . GLU A 1 516 ? -22.116 8.038 12.395 1.00 93.00 516 GLU A N 1
ATOM 4273 C CA . GLU A 1 516 ? -21.486 6.893 11.729 1.00 93.00 516 GLU A CA 1
ATOM 4274 C C . GLU A 1 516 ? -20.407 6.230 12.595 1.00 93.00 516 GLU A C 1
ATOM 4276 O O . GLU A 1 516 ? -20.308 5.006 12.627 1.00 93.00 516 GLU A O 1
ATOM 4281 N N . ILE A 1 517 ? -19.640 6.996 13.381 1.00 92.25 517 ILE A N 1
ATOM 4282 C CA . ILE A 1 517 ? -18.677 6.403 14.321 1.00 92.25 517 ILE A CA 1
ATOM 4283 C C . ILE A 1 517 ? -19.357 5.729 15.522 1.00 92.25 517 ILE A C 1
ATOM 4285 O O . ILE A 1 517 ? -18.679 5.048 16.291 1.00 92.25 517 ILE A O 1
ATOM 4289 N N . CYS A 1 518 ? -20.671 5.904 15.712 1.00 91.25 518 CYS A N 1
ATOM 4290 C CA . CYS A 1 518 ? -21.412 5.124 16.702 1.00 91.25 518 CYS A CA 1
ATOM 4291 C C . CYS A 1 518 ? -21.699 3.694 16.239 1.00 91.25 518 CYS A C 1
ATOM 4293 O O . CYS A 1 518 ? -22.096 2.869 17.060 1.00 91.25 518 CYS A O 1
ATOM 4295 N N . GLU A 1 519 ? -21.493 3.400 14.958 1.00 92.44 519 GLU A N 1
ATOM 4296 C CA . GLU A 1 519 ? -21.717 2.089 14.364 1.00 92.44 519 GLU A CA 1
ATOM 4297 C C . GLU A 1 519 ? -20.435 1.245 14.355 1.00 92.44 519 GLU A C 1
ATOM 4299 O O . GLU A 1 519 ? -19.314 1.728 14.558 1.00 92.44 519 GLU A O 1
ATOM 4304 N N . GLN A 1 520 ? -20.587 -0.057 14.124 1.00 84.62 520 GLN A N 1
ATOM 4305 C CA . GLN A 1 520 ? -19.449 -0.957 13.939 1.00 84.62 520 GLN A CA 1
ATOM 4306 C C . GLN A 1 520 ? -18.669 -0.594 12.662 1.00 84.62 520 GLN A C 1
ATOM 4308 O O . GLN A 1 520 ? -19.283 -0.279 11.641 1.00 84.62 520 GLN A O 1
ATOM 4313 N N . PRO A 1 521 ? -17.322 -0.663 12.673 1.00 86.25 521 PRO A N 1
ATOM 4314 C CA . PRO A 1 521 ? -16.432 -1.141 13.738 1.00 86.25 521 PRO A CA 1
ATOM 4315 C C . PRO A 1 521 ? -15.924 -0.059 14.713 1.00 86.25 521 PRO A C 1
ATOM 4317 O O . PRO A 1 521 ? -15.005 -0.309 15.498 1.00 86.25 521 PRO A O 1
ATOM 4320 N N . TYR A 1 522 ? -16.451 1.161 14.631 1.00 88.88 522 TYR A N 1
ATOM 4321 C CA . TYR A 1 522 ? -15.969 2.322 15.387 1.00 88.88 522 TYR A CA 1
ATOM 4322 C C . TYR A 1 522 ? -16.529 2.375 16.811 1.00 88.88 522 TYR A C 1
ATOM 4324 O O . TYR A 1 522 ? -15.829 2.823 17.721 1.00 88.88 522 TYR A O 1
ATOM 4332 N N . ALA A 1 523 ? -17.749 1.860 17.002 1.00 89.56 523 ALA A N 1
ATOM 4333 C CA . ALA A 1 523 ? -18.528 1.936 18.237 1.00 89.56 523 ALA A CA 1
ATOM 4334 C C . ALA A 1 523 ? -17.731 1.698 19.535 1.00 89.56 523 ALA A C 1
ATOM 4336 O O . ALA A 1 523 ? -17.858 2.517 20.444 1.00 89.56 523 ALA A O 1
ATOM 4337 N N . PRO A 1 524 ? -16.860 0.672 19.655 1.00 86.50 524 PRO A N 1
ATOM 4338 C CA . PRO A 1 524 ? -16.133 0.425 20.904 1.00 86.50 524 PRO A CA 1
ATOM 4339 C C . PRO A 1 524 ? -15.158 1.544 21.274 1.00 86.50 524 PRO A C 1
ATOM 4341 O O . PRO A 1 524 ? -14.989 1.871 22.446 1.00 86.50 524 PRO A O 1
ATOM 4344 N N . ILE A 1 525 ? -14.507 2.130 20.268 1.00 90.38 525 ILE A N 1
ATOM 4345 C CA . ILE A 1 525 ? -13.557 3.228 20.455 1.00 90.38 525 ILE A CA 1
ATOM 4346 C C . ILE A 1 525 ? -14.321 4.526 20.697 1.00 90.38 525 ILE A C 1
ATOM 4348 O O . ILE A 1 525 ? -13.986 5.272 21.613 1.00 90.38 525 ILE A O 1
ATOM 4352 N N . SER A 1 526 ? -15.387 4.759 19.933 1.00 89.12 526 SER A N 1
ATOM 4353 C CA . SER A 1 526 ? -16.264 5.915 20.108 1.00 89.12 526 SER A CA 1
ATOM 4354 C C . SER A 1 526 ? -16.923 5.936 21.486 1.00 89.12 526 SER A C 1
ATOM 4356 O O . SER A 1 526 ? -17.015 7.000 22.081 1.00 89.12 526 SER A O 1
ATOM 4358 N N . MET A 1 527 ? -17.295 4.780 22.048 1.00 91.75 527 MET A N 1
ATOM 4359 C CA . MET A 1 527 ? -17.822 4.677 23.414 1.00 91.75 527 MET A CA 1
ATOM 4360 C C . MET A 1 527 ? -16.838 5.239 24.443 1.00 91.75 527 MET A C 1
ATOM 4362 O O . MET A 1 527 ? -17.236 5.963 25.346 1.00 91.75 527 MET A O 1
ATOM 4366 N N . ILE A 1 528 ? -15.546 4.941 24.295 1.00 86.69 528 ILE A N 1
ATOM 4367 C CA . ILE A 1 528 ? -14.495 5.442 25.194 1.00 86.69 528 ILE A CA 1
ATOM 4368 C C . ILE A 1 528 ? -14.286 6.933 24.995 1.00 86.69 528 ILE A C 1
ATOM 4370 O O . ILE A 1 528 ? -14.153 7.667 25.970 1.00 86.69 528 ILE A O 1
ATOM 4374 N N . ILE A 1 529 ? -14.280 7.378 23.741 1.00 87.94 529 ILE A N 1
ATOM 4375 C CA . ILE A 1 529 ? -14.149 8.792 23.409 1.00 87.94 529 ILE A CA 1
ATOM 4376 C C . ILE A 1 529 ? -15.301 9.578 24.032 1.00 87.94 529 ILE A C 1
ATOM 4378 O O . ILE A 1 529 ? -15.042 10.532 24.752 1.00 87.94 529 ILE A O 1
ATOM 4382 N N . PHE A 1 530 ? -16.546 9.138 23.853 1.00 90.06 530 PHE A N 1
ATOM 4383 C CA . PHE A 1 530 ? -17.724 9.809 24.408 1.00 90.06 530 PHE A CA 1
ATOM 4384 C C . PHE A 1 530 ? -17.908 9.634 25.915 1.00 90.06 530 PHE A C 1
ATOM 4386 O O . PHE A 1 530 ? -18.767 10.298 26.490 1.00 90.06 530 PHE A O 1
ATOM 4393 N N . LEU A 1 531 ? -17.134 8.754 26.551 1.00 86.12 531 LEU A N 1
ATOM 4394 C CA . LEU A 1 531 ? -17.117 8.601 28.002 1.00 86.12 531 LEU A CA 1
ATOM 4395 C C . LEU A 1 531 ? -16.044 9.476 28.659 1.00 86.12 531 LEU A C 1
ATOM 4397 O O . LEU A 1 531 ? -16.323 10.103 29.675 1.00 86.12 531 LEU A O 1
ATOM 4401 N N . TYR A 1 532 ? -14.835 9.514 28.088 1.00 83.50 532 TYR A N 1
ATOM 4402 C CA . TYR A 1 532 ? -13.652 10.070 28.756 1.00 83.50 532 TYR A CA 1
ATOM 4403 C C . TYR A 1 532 ? -12.993 11.253 28.045 1.00 83.50 532 TYR A C 1
ATOM 4405 O O . TYR A 1 532 ? -12.372 12.068 28.715 1.00 83.50 532 TYR A O 1
ATOM 4413 N N . VAL A 1 533 ? -13.064 11.336 26.714 1.00 83.62 533 VAL A N 1
ATOM 4414 C CA . VAL A 1 533 ? -12.320 12.356 25.947 1.00 83.62 533 VAL A CA 1
ATOM 4415 C C . VAL A 1 533 ? -13.227 13.529 25.578 1.00 83.62 533 VAL A C 1
ATOM 4417 O O . VAL A 1 533 ? -12.893 14.675 25.846 1.00 83.62 533 VAL A O 1
ATOM 4420 N N . HIS A 1 534 ? -14.405 13.231 25.030 1.00 84.44 534 HIS A N 1
ATOM 4421 C CA . HIS A 1 534 ? -15.419 14.199 24.611 1.00 84.44 534 HIS A CA 1
ATOM 4422 C C . HIS A 1 534 ? -16.792 13.775 25.134 1.00 84.44 534 HIS A C 1
ATOM 4424 O O . HIS A 1 534 ? -17.566 13.180 24.378 1.00 84.44 534 HIS A O 1
ATOM 4430 N N . PRO A 1 535 ? -17.091 14.013 26.423 1.00 86.62 535 PRO A N 1
ATOM 4431 C CA . PRO A 1 535 ? -18.304 13.515 27.058 1.00 86.62 535 PRO A CA 1
ATOM 4432 C C . PRO A 1 535 ? -19.588 13.881 26.292 1.00 86.62 535 PRO A C 1
ATOM 4434 O O . PRO A 1 535 ? -20.016 15.032 26.274 1.00 86.62 535 PRO A O 1
ATOM 4437 N N . ASP A 1 536 ? -20.227 12.884 25.674 1.00 88.50 536 ASP A N 1
ATOM 4438 C CA . ASP A 1 536 ? -21.526 13.001 24.997 1.00 88.50 536 ASP A CA 1
ATOM 4439 C C . ASP A 1 536 ? -22.366 11.784 25.372 1.00 88.50 536 ASP A C 1
ATOM 4441 O O . ASP A 1 536 ? -22.306 10.720 24.752 1.00 88.50 536 ASP A O 1
ATOM 4445 N N . GLN A 1 537 ? -23.172 11.945 26.415 1.00 89.50 537 GLN A N 1
ATOM 4446 C CA . GLN A 1 537 ? -24.007 10.884 26.965 1.00 89.50 537 GLN A CA 1
ATOM 4447 C C . GLN A 1 537 ? -24.906 10.222 25.916 1.00 89.50 537 GLN A C 1
ATOM 4449 O O . GLN A 1 537 ? -25.073 9.002 25.927 1.00 89.50 537 GLN A O 1
ATOM 4454 N N . ARG A 1 538 ? -25.540 11.007 25.033 1.00 90.06 538 ARG A N 1
ATOM 4455 C CA . ARG A 1 538 ? -26.522 10.459 24.089 1.00 90.06 538 ARG A CA 1
ATOM 4456 C C . ARG A 1 538 ? -25.820 9.500 23.139 1.00 90.06 538 ARG A C 1
ATOM 4458 O O . ARG A 1 538 ? -26.353 8.441 22.808 1.00 90.06 538 ARG A O 1
ATOM 4465 N N . ARG A 1 539 ? -24.612 9.869 22.725 1.00 90.50 539 ARG A N 1
ATOM 4466 C CA . ARG A 1 539 ? -23.787 9.058 21.834 1.00 90.50 539 ARG A CA 1
ATOM 4467 C C . ARG A 1 539 ? -23.098 7.923 22.554 1.00 90.50 539 ARG A C 1
ATOM 4469 O O . ARG A 1 539 ? -23.044 6.845 21.980 1.00 90.50 539 ARG A O 1
ATOM 4476 N N . PHE A 1 540 ? -22.679 8.111 23.804 1.00 92.00 540 PHE A N 1
ATOM 4477 C CA . PHE A 1 540 ? -22.221 7.018 24.655 1.00 92.00 540 PHE A CA 1
ATOM 4478 C C . PHE A 1 540 ? -23.280 5.911 24.716 1.00 92.00 540 PHE A C 1
ATOM 4480 O O . PHE A 1 540 ? -22.991 4.762 24.383 1.00 92.00 540 PHE A O 1
ATOM 4487 N N . VAL A 1 541 ? -24.532 6.260 25.030 1.00 90.06 541 VAL A N 1
ATOM 4488 C CA . VAL A 1 541 ? -25.637 5.292 25.077 1.00 90.06 541 VAL A CA 1
ATOM 4489 C C . VAL A 1 541 ? -25.838 4.618 23.716 1.00 90.06 541 VAL A C 1
ATOM 4491 O O . VAL A 1 541 ? -25.966 3.397 23.664 1.00 90.06 541 VAL A O 1
ATOM 4494 N N . ASN A 1 542 ? -25.806 5.378 22.616 1.00 91.19 542 ASN A N 1
ATOM 4495 C CA . ASN A 1 542 ? -25.935 4.816 21.269 1.00 91.19 542 ASN A CA 1
ATOM 4496 C C . ASN A 1 542 ? -24.797 3.831 20.939 1.00 91.19 542 ASN A C 1
ATOM 4498 O O . ASN A 1 542 ? -25.046 2.695 20.545 1.00 91.19 542 ASN A O 1
ATOM 4502 N N . THR A 1 543 ? -23.544 4.232 21.178 1.00 91.00 543 THR A N 1
ATOM 4503 C CA . THR A 1 543 ? -22.371 3.371 20.972 1.00 91.00 543 THR A CA 1
ATOM 4504 C C . THR A 1 543 ? -22.432 2.113 21.821 1.00 91.00 543 THR A C 1
ATOM 4506 O O . THR A 1 543 ? -22.151 1.039 21.304 1.00 91.00 543 THR A O 1
ATOM 4509 N N . TYR A 1 544 ? -22.837 2.221 23.092 1.00 91.12 544 TYR A N 1
ATOM 4510 C CA . TYR A 1 544 ? -22.910 1.107 24.036 1.00 91.12 544 TYR A CA 1
ATOM 4511 C C . TYR A 1 544 ? -23.764 -0.048 23.502 1.00 91.12 544 TYR A C 1
ATOM 4513 O O . TYR A 1 544 ? -23.354 -1.204 23.598 1.00 91.12 544 TYR A O 1
ATOM 4521 N N . TYR A 1 545 ? -24.921 0.248 22.902 1.00 92.19 545 TYR A N 1
ATOM 4522 C CA . TYR A 1 545 ? -25.795 -0.785 22.336 1.00 92.19 545 TYR A CA 1
ATOM 4523 C C . TYR A 1 545 ? -25.218 -1.452 21.084 1.00 92.19 545 TYR A C 1
ATOM 4525 O O . TYR A 1 545 ? -25.580 -2.588 20.783 1.00 92.19 545 TYR A O 1
ATOM 4533 N N . ASN A 1 546 ? -24.282 -0.788 20.410 1.00 90.31 546 ASN A N 1
ATOM 4534 C CA . ASN A 1 546 ? -23.566 -1.325 19.262 1.00 90.31 546 ASN A CA 1
ATOM 4535 C C . ASN A 1 546 ? -22.277 -2.073 19.653 1.00 90.31 546 ASN A C 1
ATOM 4537 O O . ASN A 1 546 ? -21.671 -2.701 18.787 1.00 90.31 546 ASN A O 1
ATOM 4541 N N . VAL A 1 547 ? -21.841 -2.049 20.923 1.00 89.75 547 VAL A N 1
ATOM 4542 C CA . VAL A 1 547 ? -20.646 -2.776 21.397 1.00 89.75 547 VAL A CA 1
ATOM 4543 C C . VAL A 1 547 ? -20.957 -4.262 21.606 1.00 89.75 547 VAL A C 1
ATOM 4545 O O . VAL A 1 547 ? -21.864 -4.629 22.353 1.00 89.75 547 VAL A O 1
ATOM 4548 N N . THR A 1 548 ? -20.152 -5.132 20.991 1.00 89.06 548 THR A N 1
ATOM 4549 C CA . THR A 1 548 ? -20.269 -6.593 21.138 1.00 89.06 548 THR A CA 1
ATOM 4550 C C . THR A 1 548 ? -19.402 -7.133 22.280 1.00 89.06 548 THR A C 1
ATOM 4552 O O . THR A 1 548 ? -18.470 -6.471 22.739 1.00 89.06 548 THR A O 1
ATOM 4555 N N . ASP A 1 549 ? -19.630 -8.376 22.711 1.00 84.50 549 ASP A N 1
ATOM 4556 C CA . ASP A 1 549 ? -18.776 -9.018 23.726 1.00 84.50 549 ASP A CA 1
ATOM 4557 C C . ASP A 1 549 ? -17.314 -9.155 23.260 1.00 84.50 549 ASP A C 1
ATOM 4559 O O . ASP A 1 549 ? -16.383 -8.981 24.046 1.00 84.50 549 ASP A O 1
ATOM 4563 N N . ILE A 1 550 ? -17.091 -9.368 21.955 1.00 81.12 550 ILE A N 1
ATOM 4564 C CA . ILE A 1 550 ? -15.746 -9.405 21.352 1.00 81.12 550 ILE A CA 1
ATOM 4565 C C . ILE A 1 550 ? -15.044 -8.051 21.511 1.00 81.12 550 ILE A C 1
ATOM 4567 O O . ILE A 1 550 ? -13.827 -7.984 21.710 1.00 81.12 550 ILE A O 1
ATOM 4571 N N . ASP A 1 551 ? -15.791 -6.956 21.424 1.00 83.75 551 ASP A N 1
ATOM 4572 C CA . ASP A 1 551 ? -15.239 -5.619 21.596 1.00 83.75 551 ASP A CA 1
ATOM 4573 C C . ASP A 1 551 ? -14.888 -5.329 23.055 1.00 83.75 551 ASP A C 1
ATOM 4575 O O . ASP A 1 551 ? -13.830 -4.756 23.323 1.00 83.75 551 ASP A O 1
ATOM 4579 N N . ILE A 1 552 ? -15.713 -5.802 23.996 1.00 85.12 552 ILE A N 1
ATOM 4580 C CA . ILE A 1 552 ? -15.419 -5.751 25.435 1.00 85.12 552 ILE A CA 1
ATOM 4581 C C . ILE A 1 552 ? -14.136 -6.533 25.737 1.00 85.12 552 ILE A C 1
ATOM 4583 O O . ILE A 1 552 ? -13.235 -6.012 26.398 1.00 85.12 552 ILE A O 1
ATOM 4587 N N . GLU A 1 553 ? -13.990 -7.743 25.191 1.00 83.94 553 GLU A N 1
ATOM 4588 C CA . GLU A 1 553 ? -12.759 -8.531 25.306 1.00 83.94 553 GLU A CA 1
ATOM 4589 C C . GLU A 1 553 ? -11.533 -7.749 24.803 1.00 83.94 553 GLU A C 1
ATOM 4591 O O . GLU A 1 553 ? -10.491 -7.698 25.468 1.00 83.94 553 GLU A O 1
ATOM 4596 N N . ARG A 1 554 ? -11.647 -7.119 23.626 1.00 78.19 554 ARG A N 1
ATOM 4597 C CA . ARG A 1 554 ? -10.570 -6.318 23.021 1.00 78.19 554 ARG A CA 1
ATOM 4598 C C . ARG A 1 554 ? -10.215 -5.098 23.863 1.00 78.19 554 ARG A C 1
ATOM 4600 O O . ARG A 1 554 ? -9.021 -4.798 23.986 1.00 78.19 554 ARG A O 1
ATOM 4607 N N . PHE A 1 555 ? -11.213 -4.426 24.433 1.00 82.88 555 PHE A N 1
ATOM 4608 C CA . PHE A 1 555 ? -11.026 -3.303 25.345 1.00 82.88 555 PHE A CA 1
ATOM 4609 C C . PHE A 1 555 ? -10.271 -3.739 26.603 1.00 82.88 555 PHE A C 1
ATOM 4611 O O . PHE A 1 555 ? -9.212 -3.181 26.879 1.00 82.88 555 PHE A O 1
ATOM 4618 N N . ILE A 1 556 ? -10.714 -4.807 27.278 1.00 83.94 556 ILE A N 1
ATOM 4619 C CA . ILE A 1 556 ? -10.045 -5.358 28.471 1.00 83.94 556 ILE A CA 1
ATOM 4620 C C . ILE A 1 556 ? -8.575 -5.680 28.181 1.00 83.94 556 ILE A C 1
ATOM 4622 O O . ILE A 1 556 ? -7.692 -5.359 28.974 1.00 83.94 556 ILE A O 1
ATOM 4626 N N . ARG A 1 557 ? -8.283 -6.305 27.034 1.00 79.19 557 ARG A N 1
ATOM 4627 C CA . ARG A 1 557 ? -6.899 -6.656 26.673 1.00 79.19 557 ARG A CA 1
ATOM 4628 C C . ARG A 1 557 ? -6.022 -5.450 26.385 1.00 79.19 557 ARG A C 1
ATOM 4630 O O . ARG A 1 557 ? -4.827 -5.489 26.676 1.00 79.19 557 ARG A O 1
ATOM 4637 N N . SER A 1 558 ? -6.585 -4.445 25.723 1.00 73.81 558 SER A N 1
ATOM 4638 C CA . SER A 1 558 ? -5.816 -3.311 25.209 1.00 73.81 558 SER A CA 1
ATOM 4639 C C . SER A 1 558 ? -5.698 -2.181 26.225 1.00 73.81 558 SER A C 1
ATOM 4641 O O . SER A 1 558 ? -4.742 -1.418 26.154 1.00 73.81 558 SER A O 1
ATOM 4643 N N . ASN A 1 559 ? -6.647 -2.084 27.155 1.00 80.88 559 ASN A N 1
ATOM 4644 C CA . ASN A 1 559 ? -6.709 -1.051 28.176 1.00 80.88 559 ASN A CA 1
ATOM 4645 C C . ASN A 1 559 ? -7.337 -1.607 29.467 1.00 80.88 559 ASN A C 1
ATOM 4647 O O . ASN A 1 559 ? -8.439 -1.237 29.877 1.00 80.88 559 ASN A O 1
ATOM 4651 N N . TYR A 1 560 ? -6.624 -2.551 30.088 1.00 87.19 560 TYR A N 1
ATOM 4652 C CA . TYR A 1 560 ? -7.075 -3.215 31.310 1.00 87.19 560 TYR A CA 1
ATOM 4653 C C . TYR A 1 560 ? -7.320 -2.226 32.452 1.00 87.19 560 TYR A C 1
ATOM 4655 O O . TYR A 1 560 ? -8.254 -2.426 33.218 1.00 87.19 560 TYR A O 1
ATOM 4663 N N . ASP A 1 561 ? -6.512 -1.172 32.573 1.00 85.94 561 ASP A N 1
ATOM 4664 C CA . ASP A 1 561 ? -6.632 -0.232 33.689 1.00 85.94 561 ASP A CA 1
ATOM 4665 C C . ASP A 1 561 ? -7.899 0.628 33.556 1.00 85.94 561 ASP A C 1
ATOM 4667 O O . ASP A 1 561 ? -8.635 0.751 34.527 1.00 85.94 561 ASP A O 1
ATOM 4671 N N . SER A 1 562 ? -8.272 1.092 32.354 1.00 84.75 562 SER A N 1
ATOM 4672 C CA . SER A 1 562 ? -9.589 1.725 32.165 1.00 84.75 562 SER A CA 1
ATOM 4673 C C . SER A 1 562 ? -10.747 0.748 32.393 1.00 84.75 562 SER A C 1
ATOM 4675 O O . SER A 1 562 ? -11.745 1.117 33.005 1.00 84.75 562 SER A O 1
ATOM 4677 N N . ALA A 1 563 ? -10.628 -0.508 31.945 1.00 87.88 563 ALA A N 1
ATOM 4678 C CA . ALA A 1 563 ? -11.648 -1.525 32.214 1.00 87.88 563 ALA A CA 1
ATOM 4679 C C . ALA A 1 563 ? -11.801 -1.793 33.724 1.00 87.88 563 ALA A C 1
ATOM 4681 O O . ALA A 1 563 ? -12.918 -1.907 34.223 1.00 87.88 563 ALA A O 1
ATOM 4682 N N . LYS A 1 564 ? -10.682 -1.835 34.454 1.00 91.38 564 LYS A N 1
ATOM 4683 C CA . LYS A 1 564 ? -10.633 -1.960 35.911 1.00 91.38 564 LYS A CA 1
ATOM 4684 C C . LYS A 1 564 ? -11.275 -0.756 36.593 1.00 91.38 564 LYS A C 1
ATOM 4686 O O . LYS A 1 564 ? -12.110 -0.965 37.459 1.00 91.38 564 LYS A O 1
ATOM 4691 N N . ASN A 1 565 ? -10.969 0.464 36.155 1.00 87.31 565 ASN A N 1
ATOM 4692 C CA . ASN A 1 565 ? -11.569 1.684 36.701 1.00 87.31 565 ASN A CA 1
ATOM 4693 C C . ASN A 1 565 ? -13.095 1.691 36.525 1.00 87.31 565 ASN A C 1
ATOM 4695 O O . ASN A 1 565 ? -13.809 2.082 37.441 1.00 87.31 565 ASN A O 1
ATOM 4699 N N . ILE A 1 566 ? -13.616 1.188 35.398 1.00 87.94 566 ILE A N 1
ATOM 4700 C CA . ILE A 1 566 ? -15.067 1.026 35.202 1.00 87.94 566 ILE A CA 1
ATOM 4701 C C . ILE A 1 566 ? -15.652 0.009 36.192 1.00 87.94 566 ILE A C 1
ATOM 4703 O O . ILE A 1 566 ? -16.739 0.229 36.715 1.00 87.94 566 ILE A O 1
ATOM 4707 N N . VAL A 1 567 ? -14.963 -1.102 36.468 1.00 92.19 567 VAL A N 1
ATOM 4708 C CA . VAL A 1 567 ? -15.440 -2.107 37.435 1.00 92.19 567 VAL A CA 1
ATOM 4709 C C . VAL A 1 567 ? -15.380 -1.576 38.869 1.00 92.19 567 VAL A C 1
ATOM 4711 O O . VAL A 1 567 ? -16.372 -1.618 39.594 1.00 92.19 567 VAL A O 1
ATOM 4714 N N . GLU A 1 568 ? -14.230 -1.037 39.270 1.00 90.69 568 GLU A N 1
ATOM 4715 C CA . GLU A 1 568 ? -13.969 -0.523 40.618 1.00 90.69 568 GLU A CA 1
ATOM 4716 C C . GLU A 1 568 ? -14.797 0.726 40.927 1.00 90.69 568 GLU A C 1
ATOM 4718 O O . GLU A 1 568 ? -15.257 0.880 42.056 1.00 90.69 568 GLU A O 1
ATOM 4723 N N . GLY A 1 569 ? -15.102 1.544 39.919 1.00 86.12 569 GLY A N 1
ATOM 4724 C CA . GLY A 1 569 ? -15.992 2.695 40.041 1.00 86.12 569 GLY A CA 1
ATOM 4725 C C . GLY A 1 569 ? -17.415 2.352 40.505 1.00 86.12 569 GLY A C 1
ATOM 4726 O O . GLY A 1 569 ? -18.123 3.226 40.984 1.00 86.12 569 GLY A O 1
ATOM 4727 N N . PHE A 1 570 ? -17.828 1.081 40.430 1.00 89.75 570 PHE A N 1
ATOM 4728 C CA . PHE A 1 570 ? -19.106 0.583 40.963 1.00 89.75 570 PHE A CA 1
ATOM 4729 C C . PHE A 1 570 ? -18.948 -0.383 42.150 1.00 89.75 570 PHE A C 1
ATOM 4731 O O . PHE A 1 570 ? -19.915 -1.031 42.545 1.00 89.75 570 PHE A O 1
ATOM 4738 N N . SER A 1 571 ? -17.748 -0.498 42.728 1.00 88.12 571 SER A N 1
ATOM 4739 C CA . SER A 1 571 ? -17.476 -1.410 43.851 1.00 88.12 571 SER A CA 1
ATOM 4740 C C . SER A 1 571 ? -17.925 -0.874 45.215 1.00 88.12 571 SER A C 1
ATOM 4742 O O . SER A 1 571 ? -18.172 -1.659 46.129 1.00 88.12 571 SER A O 1
ATOM 4744 N N . SER A 1 572 ? -18.045 0.449 45.352 1.00 89.88 572 SER A N 1
ATOM 4745 C CA . SER A 1 572 ? -18.467 1.130 46.577 1.00 89.88 572 SER A CA 1
ATOM 4746 C C . SER A 1 572 ? -19.221 2.425 46.265 1.00 89.88 572 SER A C 1
ATOM 4748 O O . SER A 1 572 ? -19.060 2.992 45.182 1.00 89.88 572 SER A O 1
ATOM 4750 N N . ASP A 1 573 ? -20.012 2.921 47.219 1.00 86.62 573 ASP A N 1
ATOM 4751 C CA . ASP A 1 573 ? -20.715 4.205 47.074 1.00 86.62 573 ASP A CA 1
ATOM 4752 C C . ASP A 1 573 ? -19.745 5.387 46.899 1.00 86.62 573 ASP A C 1
ATOM 4754 O O . ASP A 1 573 ? -20.040 6.319 46.151 1.00 86.62 573 ASP A O 1
ATOM 4758 N N . GLU A 1 574 ? -18.569 5.331 47.530 1.00 89.88 574 GLU A N 1
ATOM 4759 C CA . GLU A 1 574 ? -17.518 6.344 47.391 1.00 89.88 574 GLU A CA 1
ATOM 4760 C C . GLU A 1 574 ? -16.950 6.374 45.966 1.00 89.88 574 GLU A C 1
ATOM 4762 O O . GLU A 1 574 ? -16.859 7.435 45.353 1.00 89.88 574 GLU A O 1
ATOM 4767 N N . SER A 1 575 ? -16.652 5.209 45.384 1.00 84.94 575 SER A N 1
ATOM 4768 C CA . SER A 1 575 ? -16.171 5.109 43.999 1.00 84.94 575 SER A CA 1
ATOM 4769 C C . SER A 1 575 ? -17.234 5.547 42.983 1.00 84.94 575 SER A C 1
ATOM 4771 O O . SER A 1 575 ? -16.913 6.191 41.985 1.00 84.94 575 SER A O 1
ATOM 4773 N N . VAL A 1 576 ? -18.514 5.265 43.255 1.00 84.88 576 VAL A N 1
ATOM 4774 C CA . VAL A 1 576 ? -19.628 5.751 42.421 1.00 84.88 576 VAL A CA 1
ATOM 4775 C C . VAL A 1 576 ? -19.734 7.272 42.500 1.00 84.88 576 VAL A C 1
ATOM 4777 O O . VAL A 1 576 ? -20.040 7.923 41.499 1.00 84.88 576 VAL A O 1
ATOM 4780 N N . GLN A 1 577 ? -19.488 7.848 43.677 1.00 84.88 577 GLN A N 1
ATOM 4781 C CA . GLN A 1 577 ? -19.463 9.292 43.866 1.00 84.88 577 GLN A CA 1
ATOM 4782 C C . GLN A 1 577 ? -18.274 9.935 43.129 1.00 84.88 577 GLN A C 1
ATOM 4784 O O . GLN A 1 577 ? -18.477 10.953 42.473 1.00 84.88 577 GLN A O 1
ATOM 4789 N N . GLN A 1 578 ? -17.096 9.301 43.116 1.00 84.62 578 GLN A N 1
ATOM 4790 C CA . GLN A 1 578 ? -15.952 9.736 42.298 1.00 84.62 578 GLN A CA 1
ATOM 4791 C C . GLN A 1 578 ? -16.280 9.710 40.797 1.00 84.62 578 GLN A C 1
ATOM 4793 O O . GLN A 1 578 ? -16.121 10.718 40.116 1.00 84.62 578 GLN A O 1
ATOM 4798 N N . LEU A 1 579 ? -16.851 8.613 40.280 1.00 79.75 579 LEU A N 1
ATOM 4799 C CA . LEU A 1 579 ? -17.292 8.552 38.877 1.00 79.75 579 LEU A CA 1
ATOM 4800 C C . LEU A 1 579 ? -18.328 9.628 38.538 1.00 79.75 579 LEU A C 1
ATOM 4802 O O . LEU A 1 579 ? -18.356 10.148 37.423 1.00 79.75 579 LEU A O 1
ATOM 4806 N N . ARG A 1 580 ? -19.208 9.946 39.490 1.00 85.94 580 ARG A N 1
ATOM 4807 C CA . ARG A 1 580 ? -20.215 10.995 39.331 1.00 85.94 580 ARG A CA 1
ATOM 4808 C C . ARG A 1 580 ? -19.591 12.388 39.225 1.00 85.94 580 ARG A C 1
ATOM 4810 O O . ARG A 1 580 ? -20.196 13.250 38.593 1.00 85.94 580 ARG A O 1
ATOM 4817 N N . GLU A 1 581 ? -18.444 12.604 39.857 1.00 86.62 581 GLU A N 1
ATOM 4818 C CA . GLU A 1 581 ? -17.678 13.850 39.783 1.00 86.62 581 GLU A CA 1
ATOM 4819 C C . GLU A 1 581 ? -16.836 13.920 38.501 1.00 86.62 581 GLU A C 1
ATOM 4821 O O . GLU A 1 581 ? -16.745 14.984 37.895 1.00 86.62 581 GLU A O 1
ATOM 4826 N N . GLU A 1 582 ? -16.294 12.788 38.044 1.00 82.50 582 GLU A N 1
ATOM 4827 C CA . GLU A 1 582 ? -15.469 12.709 36.833 1.00 82.50 582 GLU A CA 1
ATOM 4828 C C . GLU A 1 582 ? -16.277 12.754 35.530 1.00 82.50 582 GLU A C 1
ATOM 4830 O O . GLU A 1 582 ? -15.805 13.303 34.535 1.00 82.50 582 GLU A O 1
ATOM 4835 N N . ILE A 1 583 ? -17.479 12.163 35.506 1.00 82.12 583 ILE A N 1
ATOM 4836 C CA . ILE A 1 583 ? -18.240 11.973 34.268 1.00 82.12 583 ILE A CA 1
ATOM 4837 C C . ILE A 1 583 ? -19.421 12.952 34.185 1.00 82.12 583 ILE A C 1
ATOM 4839 O O . ILE A 1 583 ? -20.394 12.829 34.943 1.00 82.12 583 ILE A O 1
ATOM 4843 N N . PRO A 1 584 ? -19.415 13.879 33.209 1.00 81.06 584 PRO A N 1
ATOM 4844 C CA . PRO A 1 584 ? -20.543 14.767 32.966 1.00 81.06 584 PRO A CA 1
ATOM 4845 C C . PRO A 1 584 ? -21.841 13.991 32.725 1.00 81.06 584 PRO A C 1
ATOM 4847 O O . PRO A 1 584 ? -21.876 13.013 31.979 1.00 81.06 584 PRO A O 1
ATOM 4850 N N . ASN A 1 585 ? -22.926 14.447 33.355 1.00 86.69 585 ASN A N 1
ATOM 4851 C CA . ASN A 1 585 ? -24.258 13.839 33.257 1.00 86.69 585 ASN A CA 1
ATOM 4852 C C . ASN A 1 585 ? -24.310 12.342 33.633 1.00 86.69 585 ASN A C 1
ATOM 4854 O O . ASN A 1 585 ? -25.162 11.596 33.149 1.00 86.69 585 ASN A O 1
ATOM 4858 N N . PHE A 1 586 ? -23.447 11.900 34.558 1.00 87.56 586 PHE A N 1
ATOM 4859 C CA . PHE A 1 586 ? -23.372 10.511 35.030 1.00 87.56 586 PHE A CA 1
ATOM 4860 C C . PHE A 1 586 ? -24.733 9.859 35.320 1.00 87.56 586 PHE A C 1
ATOM 4862 O O . PHE A 1 586 ? -24.940 8.691 34.997 1.00 87.56 586 PHE A O 1
ATOM 4869 N N . LYS A 1 587 ? -25.680 10.605 35.914 1.00 89.88 587 LYS A N 1
ATOM 4870 C CA . LYS A 1 587 ? -27.018 10.098 36.275 1.00 89.88 587 LYS A CA 1
ATOM 4871 C C . LYS A 1 587 ? -27.722 9.409 35.113 1.00 89.88 587 LYS A C 1
ATOM 4873 O O . LYS A 1 587 ? -28.384 8.395 35.327 1.00 89.88 587 LYS A O 1
ATOM 4878 N N . ASP A 1 588 ? -27.545 9.928 33.913 1.00 87.38 588 ASP A N 1
ATOM 4879 C CA . ASP A 1 588 ? -28.328 9.496 32.776 1.00 87.38 588 ASP A CA 1
ATOM 4880 C C . ASP A 1 588 ? -27.675 8.347 31.991 1.00 87.38 588 ASP A C 1
ATOM 4882 O O . ASP A 1 588 ? -28.343 7.674 31.208 1.00 87.38 588 ASP A O 1
ATOM 4886 N N . ILE A 1 589 ? -26.379 8.104 32.210 1.00 91.81 589 ILE A N 1
ATOM 4887 C CA . ILE A 1 589 ? -25.639 6.956 31.657 1.00 91.81 589 ILE A CA 1
ATOM 4888 C C . ILE A 1 589 ? -25.341 5.879 32.706 1.00 91.81 589 ILE A C 1
ATOM 4890 O O . ILE A 1 589 ? -24.793 4.826 32.373 1.00 91.81 589 ILE A O 1
ATOM 4894 N N . LYS A 1 590 ? -25.696 6.122 33.977 1.00 92.00 590 LYS A N 1
ATOM 4895 C CA . LYS A 1 590 ? -25.380 5.259 35.124 1.00 92.00 590 LYS A CA 1
ATOM 4896 C C . LYS A 1 590 ? -25.779 3.805 34.885 1.00 92.00 590 LYS A C 1
ATOM 4898 O O . LYS A 1 590 ? -25.021 2.904 35.229 1.00 92.00 590 LYS A O 1
ATOM 4903 N N . VAL A 1 591 ? -26.956 3.570 34.303 1.00 94.12 591 VAL A N 1
ATOM 4904 C CA . VAL A 1 591 ? -27.473 2.215 34.050 1.00 94.12 591 VAL A CA 1
ATOM 4905 C C . VAL A 1 591 ? -26.607 1.484 33.025 1.00 94.12 591 VAL A C 1
ATOM 4907 O O . VAL A 1 591 ? -26.217 0.340 33.245 1.00 94.12 591 VAL A O 1
ATOM 4910 N N . GLN A 1 592 ? -26.264 2.142 31.918 1.00 94.38 592 GLN A N 1
ATOM 4911 C CA . GLN A 1 592 ? -25.420 1.572 30.869 1.00 94.38 592 GLN A CA 1
ATOM 4912 C C . GLN A 1 592 ? -23.998 1.327 31.379 1.00 94.38 592 GLN A C 1
ATOM 4914 O O . GLN A 1 592 ? -23.438 0.268 31.102 1.00 94.38 592 GLN A O 1
ATOM 4919 N N . LEU A 1 593 ? -23.442 2.247 32.175 1.00 89.94 593 LEU A N 1
ATOM 4920 C CA . LEU A 1 593 ? -22.137 2.070 32.814 1.00 89.94 593 LEU A CA 1
ATOM 4921 C C . LEU A 1 593 ? -22.128 0.920 33.823 1.00 89.94 593 LEU A C 1
ATOM 4923 O O . LEU A 1 593 ? -21.203 0.113 33.798 1.00 89.94 593 LEU A O 1
ATOM 4927 N N . LEU A 1 594 ? -23.167 0.783 34.651 1.00 92.88 594 LEU A N 1
ATOM 4928 C CA . LEU A 1 594 ? -23.305 -0.344 35.576 1.00 92.88 594 LEU A CA 1
ATOM 4929 C C . LEU A 1 594 ? -23.403 -1.677 34.820 1.00 92.88 594 LEU A C 1
ATOM 4931 O O . LEU A 1 594 ? -22.752 -2.659 35.182 1.00 92.88 594 LEU A O 1
ATOM 4935 N N . ASN A 1 595 ? -24.173 -1.710 33.730 1.00 93.81 595 ASN A N 1
ATOM 4936 C CA . ASN A 1 595 ? -24.281 -2.896 32.886 1.00 93.81 595 ASN A CA 1
ATOM 4937 C C . ASN A 1 595 ? -22.947 -3.220 32.197 1.00 93.81 595 ASN A C 1
ATOM 4939 O O . ASN A 1 595 ? -22.570 -4.386 32.118 1.00 93.81 595 ASN A O 1
ATOM 4943 N N . LEU A 1 596 ? -22.223 -2.211 31.701 1.00 91.69 596 LEU A N 1
ATOM 4944 C CA . LEU A 1 596 ? -20.892 -2.382 31.117 1.00 91.69 596 LEU A CA 1
ATOM 4945 C C . LEU A 1 596 ? -19.895 -2.904 32.157 1.00 91.69 596 LEU A C 1
ATOM 4947 O O . LEU A 1 596 ? -19.187 -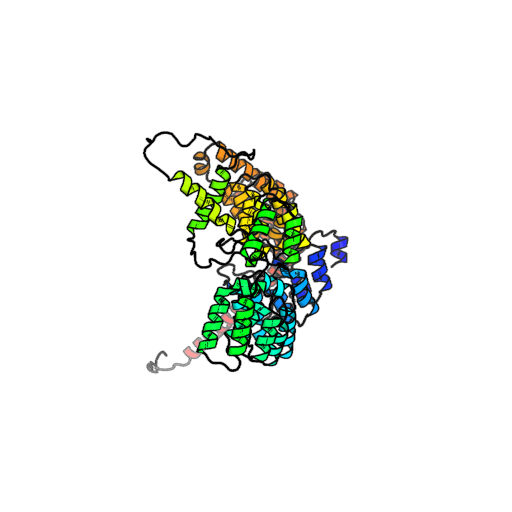3.867 31.880 1.00 91.69 596 LEU A O 1
ATOM 4951 N N . SER A 1 597 ? -19.889 -2.318 33.355 1.00 93.69 597 SER A N 1
ATOM 4952 C CA . SER A 1 597 ? -19.095 -2.757 34.504 1.00 93.69 597 SER A CA 1
ATOM 4953 C C . SER A 1 597 ? -19.368 -4.226 34.831 1.00 93.69 597 SER A C 1
ATOM 4955 O O . SER A 1 597 ? -18.445 -5.037 34.848 1.00 93.69 597 SER A O 1
ATOM 4957 N N . THR A 1 598 ? -20.643 -4.609 34.925 1.00 95.06 598 THR A N 1
ATOM 4958 C CA . THR A 1 598 ? -21.060 -6.000 35.161 1.00 95.06 598 THR A CA 1
ATOM 4959 C C . THR A 1 598 ? -20.595 -6.935 34.039 1.00 95.06 598 THR A C 1
ATOM 4961 O O . THR A 1 598 ? -20.113 -8.037 34.308 1.00 95.06 598 THR A O 1
ATOM 4964 N N . LYS A 1 599 ? -20.705 -6.513 32.770 1.00 93.56 599 LYS A N 1
ATOM 4965 C CA . LYS A 1 599 ? -20.207 -7.292 31.624 1.00 93.56 599 LYS A CA 1
ATOM 4966 C C . LYS A 1 599 ? -18.690 -7.477 31.687 1.00 93.56 599 LYS A C 1
ATOM 4968 O O . LYS A 1 599 ? -18.222 -8.594 31.496 1.00 93.56 599 LYS A O 1
ATOM 4973 N N . ILE A 1 600 ? -17.933 -6.418 31.980 1.00 92.56 600 ILE A N 1
ATOM 4974 C CA . ILE A 1 600 ? -16.469 -6.464 32.108 1.00 92.56 600 ILE A CA 1
ATOM 4975 C C . ILE A 1 600 ? -16.067 -7.376 33.268 1.00 92.56 600 ILE A C 1
ATOM 4977 O O . ILE A 1 600 ? -15.258 -8.279 33.071 1.00 92.56 600 ILE A O 1
ATOM 4981 N N . GLN A 1 601 ? -16.658 -7.178 34.448 1.00 95.06 601 GLN A N 1
ATOM 4982 C CA . GLN A 1 601 ? -16.353 -7.932 35.664 1.00 95.06 601 GLN A CA 1
ATOM 4983 C C . GLN A 1 601 ? -16.544 -9.438 35.466 1.00 95.06 601 GLN A C 1
ATOM 4985 O O . GLN A 1 601 ? -15.708 -10.229 35.900 1.00 95.06 601 GLN A O 1
ATOM 4990 N N . ASN A 1 602 ? -17.616 -9.830 34.775 1.00 94.88 602 ASN A N 1
ATOM 4991 C CA . ASN A 1 602 ? -17.933 -11.231 34.507 1.00 94.88 602 ASN A CA 1
ATOM 4992 C C . ASN A 1 602 ? -17.213 -11.799 33.272 1.00 94.88 602 ASN A C 1
ATOM 4994 O O . ASN A 1 602 ? -17.300 -13.000 33.009 1.00 94.88 602 ASN A O 1
ATOM 4998 N N . HIS A 1 603 ? -16.491 -10.976 32.505 1.00 94.75 603 HIS A N 1
ATOM 4999 C CA . HIS A 1 603 ? -15.832 -11.431 31.289 1.00 94.75 603 HIS A CA 1
ATOM 5000 C C . HIS A 1 603 ? -14.633 -12.347 31.621 1.00 94.75 603 HIS A C 1
ATOM 5002 O O . HIS A 1 603 ? -13.753 -11.945 32.393 1.00 94.75 603 HIS A O 1
ATOM 5008 N N . PRO A 1 604 ? -14.493 -13.536 30.990 1.00 91.50 604 PRO A N 1
ATOM 5009 C CA . PRO A 1 604 ? -13.407 -14.480 31.289 1.00 91.50 604 PRO A CA 1
ATOM 5010 C C . PRO A 1 604 ? -12.005 -13.865 31.193 1.00 91.50 604 PRO A C 1
ATOM 5012 O O . PRO A 1 604 ? -11.128 -14.136 32.014 1.00 91.50 604 PRO A O 1
ATOM 5015 N N . GLN A 1 605 ? -11.801 -12.990 30.203 1.00 88.00 605 GLN A N 1
ATOM 5016 C CA . GLN A 1 605 ? -10.537 -12.277 30.010 1.00 88.00 605 GLN A CA 1
ATOM 5017 C C . GLN A 1 605 ? -10.192 -11.338 31.177 1.00 88.00 605 GLN A C 1
ATOM 5019 O O . GLN A 1 605 ? -9.023 -11.273 31.557 1.00 88.00 605 GLN A O 1
ATOM 5024 N N . TYR A 1 606 ? -11.173 -10.621 31.738 1.00 92.19 606 TYR A N 1
ATOM 5025 C CA . TYR A 1 606 ? -10.946 -9.710 32.862 1.00 92.19 606 TYR A CA 1
ATOM 5026 C C . TYR A 1 606 ? -10.548 -10.509 34.100 1.00 92.19 606 TYR A C 1
ATOM 5028 O O . TYR A 1 606 ? -9.459 -10.304 34.629 1.00 92.19 606 TYR A O 1
ATOM 5036 N N . LEU A 1 607 ? -11.347 -11.524 34.448 1.00 93.44 607 LEU A N 1
ATOM 5037 C CA . LEU A 1 607 ? -11.080 -12.438 35.563 1.00 93.44 607 LEU A CA 1
ATOM 5038 C C . LEU A 1 607 ? -9.690 -13.083 35.469 1.00 93.44 607 LEU A C 1
ATOM 5040 O O . LEU A 1 607 ? -8.977 -13.185 36.470 1.00 93.44 607 LEU A O 1
ATOM 5044 N N . SER A 1 608 ? -9.280 -13.503 34.267 1.00 89.44 608 SER A N 1
ATOM 5045 C CA . SER A 1 608 ? -7.938 -14.040 34.035 1.00 89.44 608 SER A CA 1
ATOM 5046 C C . SER A 1 608 ? -6.851 -12.998 34.306 1.00 89.44 608 SER A C 1
ATOM 5048 O O . SER A 1 608 ? -5.873 -13.312 34.979 1.00 89.44 608 SER A O 1
ATOM 5050 N N . MET A 1 609 ? -6.997 -11.773 33.790 1.00 87.94 609 MET A N 1
ATOM 5051 C CA . MET A 1 609 ? -5.989 -10.719 33.945 1.00 87.94 609 MET A CA 1
ATOM 5052 C C . MET A 1 609 ? -5.891 -10.207 35.385 1.00 87.94 609 MET A C 1
ATOM 5054 O O . MET A 1 609 ? -4.778 -9.975 35.857 1.00 87.94 609 MET A O 1
ATOM 5058 N N . THR A 1 610 ? -7.015 -10.095 36.099 1.00 91.31 610 THR A N 1
ATOM 5059 C CA . THR A 1 610 ? -7.040 -9.733 37.523 1.00 91.31 610 THR A CA 1
ATOM 5060 C C . THR A 1 610 ? -6.277 -10.760 38.350 1.00 91.31 610 THR A C 1
ATOM 5062 O O . THR A 1 610 ? -5.343 -10.388 39.059 1.00 91.31 610 THR A O 1
ATOM 5065 N N . LYS A 1 611 ? -6.558 -12.058 38.158 1.00 91.31 611 LYS A N 1
ATOM 5066 C CA . LYS A 1 611 ? -5.815 -13.142 38.823 1.00 91.31 611 LYS A CA 1
ATOM 5067 C C . LYS A 1 611 ? -4.319 -13.089 38.514 1.00 91.31 611 LYS A C 1
ATOM 5069 O O . LYS A 1 611 ? -3.505 -13.217 39.423 1.00 91.31 611 LYS A O 1
ATOM 5074 N N . THR A 1 612 ? -3.931 -12.877 37.252 1.00 87.94 612 THR A N 1
ATOM 5075 C CA . THR A 1 612 ? -2.509 -12.764 36.887 1.00 87.94 612 THR A CA 1
ATOM 5076 C C . THR A 1 612 ? -1.839 -11.575 37.579 1.00 87.94 612 THR A C 1
ATOM 5078 O O . THR A 1 612 ? -0.767 -11.751 38.153 1.00 87.94 612 THR A O 1
ATOM 5081 N N . LYS A 1 613 ? -2.466 -10.387 37.587 1.00 88.38 613 LYS A N 1
ATOM 5082 C CA . LYS A 1 613 ? -1.916 -9.202 38.269 1.00 88.38 613 LYS A CA 1
ATOM 5083 C C . LYS A 1 613 ? -1.845 -9.387 39.790 1.00 88.38 613 LYS A C 1
ATOM 5085 O O . LYS A 1 613 ? -0.865 -8.958 40.390 1.00 88.38 613 LYS A O 1
ATOM 5090 N N . GLU A 1 614 ? -2.821 -10.046 40.415 1.00 89.69 614 GLU A N 1
ATOM 5091 C CA . GLU A 1 614 ? -2.788 -10.369 41.850 1.00 89.69 614 GLU A CA 1
ATOM 5092 C C . GLU A 1 614 ? -1.634 -11.310 42.205 1.00 89.69 614 GLU A C 1
ATOM 5094 O O . GLU A 1 614 ? -0.922 -11.072 43.181 1.00 89.69 614 GLU A O 1
ATOM 5099 N N . VAL A 1 615 ? -1.409 -12.349 41.395 1.00 88.81 615 VAL A N 1
ATOM 5100 C CA . VAL A 1 615 ? -0.271 -13.264 41.564 1.00 88.81 615 VAL A CA 1
ATOM 5101 C C . VAL A 1 615 ? 1.051 -12.513 41.390 1.00 88.81 615 VAL A C 1
ATOM 5103 O O . VAL A 1 615 ? 1.951 -12.670 42.215 1.00 88.81 615 VAL A O 1
ATOM 5106 N N . SER A 1 616 ? 1.162 -11.652 40.372 1.00 84.81 616 SER A N 1
ATOM 5107 C CA . SER A 1 616 ? 2.341 -10.798 40.180 1.00 84.81 616 SER A CA 1
ATOM 5108 C C . SER A 1 616 ? 2.568 -9.854 41.363 1.00 84.81 616 SER A C 1
ATOM 5110 O O . SER A 1 616 ? 3.692 -9.766 41.843 1.00 84.81 616 SER A O 1
ATOM 5112 N N . LYS A 1 617 ? 1.516 -9.211 41.890 1.00 89.38 617 LYS A N 1
ATOM 5113 C CA . LYS A 1 617 ? 1.607 -8.300 43.042 1.00 89.38 617 LYS A CA 1
ATOM 5114 C C . LYS A 1 617 ? 2.035 -9.031 44.315 1.00 89.38 617 LYS A C 1
ATOM 5116 O O . LYS A 1 617 ? 2.923 -8.546 45.005 1.00 89.38 617 LYS A O 1
ATOM 5121 N N . LYS A 1 618 ? 1.470 -10.214 44.594 1.00 89.62 618 LYS A N 1
ATOM 5122 C CA . LYS A 1 618 ? 1.900 -11.065 45.719 1.00 89.62 618 LYS A CA 1
ATOM 5123 C C . LYS A 1 618 ? 3.368 -11.468 45.585 1.00 89.62 618 LYS A C 1
ATOM 5125 O O . LYS A 1 618 ? 4.110 -11.377 46.552 1.00 89.62 618 LYS A O 1
ATOM 5130 N N . LYS A 1 619 ? 3.810 -11.844 44.379 1.00 88.44 619 LYS A N 1
ATOM 5131 C CA . LYS A 1 619 ? 5.216 -12.181 44.123 1.00 88.44 619 LYS A CA 1
ATOM 5132 C C . LYS A 1 619 ? 6.145 -10.980 44.332 1.00 88.44 619 LYS A C 1
ATOM 5134 O O . LYS A 1 619 ? 7.196 -11.139 44.938 1.00 88.44 619 LYS A O 1
ATOM 5139 N N . SER A 1 620 ? 5.758 -9.792 43.866 1.00 88.50 620 SER A N 1
ATOM 5140 C CA . SER A 1 620 ? 6.523 -8.559 44.087 1.00 88.5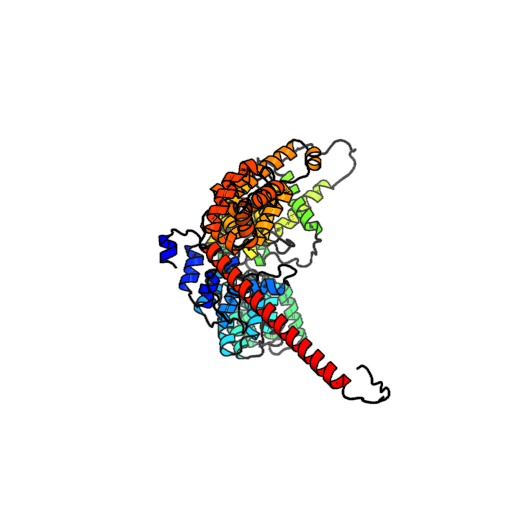0 620 SER A CA 1
ATOM 5141 C C . SER A 1 620 ? 6.582 -8.163 45.563 1.00 88.50 620 SER A C 1
ATOM 5143 O O . SER A 1 620 ? 7.651 -7.793 46.027 1.00 88.50 620 SER A O 1
ATOM 5145 N N . MET A 1 621 ? 5.477 -8.284 46.310 1.00 88.56 621 MET A N 1
ATOM 5146 C CA . MET A 1 621 ? 5.470 -8.028 47.757 1.00 88.56 621 MET A CA 1
ATOM 5147 C C . MET A 1 621 ? 6.351 -9.024 48.514 1.00 88.56 621 MET A C 1
ATOM 5149 O O . MET A 1 621 ? 7.107 -8.601 49.377 1.00 88.56 621 MET A O 1
ATOM 5153 N N . ASN A 1 622 ? 6.317 -10.311 48.156 1.00 90.94 622 ASN A N 1
ATOM 5154 C CA . ASN A 1 622 ? 7.192 -11.311 48.770 1.00 90.94 622 ASN A CA 1
ATOM 5155 C C . ASN A 1 622 ? 8.673 -11.033 48.471 1.00 90.94 622 ASN A C 1
ATOM 5157 O O . ASN A 1 622 ? 9.485 -11.110 49.380 1.00 90.94 622 ASN A O 1
ATOM 5161 N N . MET A 1 623 ? 9.024 -10.656 47.233 1.00 86.88 623 MET A N 1
ATOM 5162 C CA . MET A 1 623 ? 10.405 -10.270 46.905 1.00 86.88 623 MET A CA 1
ATOM 5163 C C . MET A 1 623 ? 10.840 -9.008 47.657 1.00 86.88 623 MET A C 1
ATOM 5165 O O . MET A 1 623 ? 11.979 -8.929 48.092 1.00 86.88 623 MET A O 1
ATOM 5169 N N . MET A 1 624 ? 9.948 -8.029 47.833 1.00 88.06 624 MET A N 1
ATOM 5170 C CA . MET A 1 624 ? 10.252 -6.823 48.606 1.00 88.06 624 MET A CA 1
ATOM 5171 C C . MET A 1 624 ? 10.459 -7.152 50.091 1.00 88.06 624 MET A C 1
ATOM 5173 O O . MET A 1 624 ? 11.436 -6.705 50.670 1.00 88.06 624 MET A O 1
ATOM 5177 N N . GLN A 1 625 ? 9.627 -8.024 50.668 1.00 90.81 625 GLN A N 1
ATOM 5178 C CA . GLN A 1 625 ? 9.816 -8.532 52.031 1.00 90.81 625 GLN A CA 1
ATOM 5179 C C . GLN A 1 625 ? 11.109 -9.346 52.185 1.00 90.81 625 GLN A C 1
ATOM 5181 O O . GLN A 1 625 ? 11.767 -9.235 53.212 1.00 90.81 625 GLN A O 1
ATOM 5186 N N . GLU A 1 626 ? 11.496 -10.147 51.187 1.00 90.44 626 GLU A N 1
ATOM 5187 C CA . GLU A 1 626 ? 12.786 -10.853 51.180 1.00 90.44 626 GLU A CA 1
ATOM 5188 C C . GLU A 1 626 ? 13.965 -9.873 51.128 1.00 90.44 626 GLU A C 1
ATOM 5190 O O . GLU A 1 626 ? 14.931 -10.059 51.861 1.00 90.44 626 GLU A O 1
ATOM 5195 N N . VAL A 1 627 ? 13.881 -8.814 50.316 1.00 89.12 627 VAL A N 1
ATOM 5196 C CA . VAL A 1 627 ? 14.908 -7.759 50.253 1.00 89.12 627 VAL A CA 1
ATOM 5197 C C . VAL A 1 627 ? 14.994 -6.993 51.573 1.00 89.12 627 VAL A C 1
ATOM 5199 O O . VAL A 1 627 ? 16.095 -6.816 52.083 1.00 89.12 627 VAL A O 1
ATOM 5202 N N . ASP A 1 628 ? 13.861 -6.607 52.161 1.00 91.50 628 ASP A N 1
ATOM 5203 C CA . ASP A 1 628 ? 13.819 -5.918 53.456 1.00 91.50 628 ASP A CA 1
ATOM 5204 C C . ASP A 1 628 ? 14.377 -6.812 54.581 1.00 91.50 628 ASP A C 1
ATOM 5206 O O . ASP A 1 628 ? 15.110 -6.338 55.444 1.00 91.50 628 ASP A O 1
ATOM 5210 N N . MET A 1 629 ? 14.097 -8.122 54.550 1.00 89.19 629 MET A N 1
ATOM 5211 C CA . MET A 1 629 ? 14.673 -9.100 55.485 1.00 89.19 629 MET A CA 1
ATOM 5212 C C . MET A 1 629 ? 16.184 -9.279 55.296 1.00 89.19 629 MET A C 1
ATOM 5214 O O . MET A 1 629 ? 16.909 -9.412 56.280 1.00 89.19 629 MET A O 1
ATOM 5218 N N . ILE A 1 630 ? 16.673 -9.292 54.051 1.00 90.44 630 ILE A N 1
ATOM 5219 C CA . ILE A 1 630 ? 18.113 -9.339 53.760 1.00 90.44 630 ILE A CA 1
ATOM 5220 C C . ILE A 1 630 ? 18.790 -8.059 54.258 1.00 90.44 630 ILE A C 1
ATOM 5222 O O . ILE A 1 630 ? 19.827 -8.151 54.905 1.00 90.44 630 ILE A O 1
ATOM 5226 N N . GLN A 1 631 ? 18.193 -6.888 54.018 1.00 84.25 631 GLN A N 1
ATOM 5227 C CA . GLN A 1 631 ? 18.726 -5.611 54.489 1.00 84.25 631 GLN A CA 1
ATOM 5228 C C . GLN A 1 631 ? 18.762 -5.546 56.020 1.00 84.25 631 GLN A C 1
ATOM 5230 O O . GLN A 1 631 ? 19.785 -5.180 56.583 1.00 84.25 631 GLN A O 1
ATOM 5235 N N . LEU A 1 632 ? 17.699 -5.995 56.697 1.00 89.75 632 LEU A N 1
ATOM 5236 C CA . LEU A 1 632 ? 17.664 -6.073 58.158 1.00 89.75 632 LEU A CA 1
ATOM 5237 C C . LEU A 1 632 ? 18.762 -7.000 58.709 1.00 89.75 632 LEU A C 1
ATOM 5239 O O . LEU A 1 632 ? 19.385 -6.678 59.714 1.00 89.75 632 LEU A O 1
ATOM 5243 N N . ASN A 1 633 ? 19.025 -8.135 58.053 1.00 86.81 633 ASN A N 1
ATOM 5244 C CA . ASN A 1 633 ? 20.108 -9.036 58.457 1.00 86.81 633 ASN A CA 1
ATOM 5245 C C . ASN A 1 633 ? 21.496 -8.412 58.238 1.00 86.81 633 ASN A C 1
ATOM 5247 O O . ASN A 1 633 ? 22.362 -8.593 59.087 1.00 86.81 633 ASN A O 1
ATOM 5251 N N . ILE A 1 634 ? 21.696 -7.658 57.150 1.00 87.38 634 ILE A N 1
ATOM 5252 C CA . ILE A 1 634 ? 22.936 -6.901 56.908 1.00 87.38 634 ILE A CA 1
ATOM 5253 C C . ILE A 1 634 ? 23.129 -5.840 57.997 1.00 87.38 634 ILE A C 1
ATOM 5255 O O . ILE A 1 634 ? 24.210 -5.746 58.568 1.00 87.38 634 ILE A O 1
ATOM 5259 N N . ASP A 1 635 ? 22.078 -5.094 58.344 1.00 84.75 635 ASP A N 1
ATOM 5260 C CA . ASP A 1 635 ? 22.148 -4.056 59.376 1.00 84.75 635 ASP A CA 1
ATOM 5261 C C . ASP A 1 635 ? 22.445 -4.659 60.770 1.00 84.75 635 ASP A C 1
ATOM 5263 O O . ASP A 1 635 ? 23.204 -4.083 61.551 1.00 84.75 635 ASP A O 1
ATOM 5267 N N . ILE A 1 636 ? 21.910 -5.852 61.073 1.00 84.25 636 ILE A N 1
ATOM 5268 C CA . ILE A 1 636 ? 22.219 -6.606 62.303 1.00 84.25 636 ILE A CA 1
ATOM 5269 C C . ILE A 1 636 ? 23.674 -7.107 62.303 1.00 84.25 636 ILE A C 1
ATOM 5271 O O . ILE A 1 636 ? 24.345 -7.040 63.338 1.00 84.25 636 ILE A O 1
ATOM 5275 N N . GLU A 1 637 ? 24.185 -7.599 61.170 1.00 78.81 637 GLU A N 1
ATOM 5276 C CA . GLU A 1 637 ? 25.590 -8.006 61.038 1.00 78.81 637 GLU A CA 1
ATOM 5277 C C . GLU A 1 637 ? 26.540 -6.801 61.191 1.00 78.81 637 GLU A C 1
ATOM 5279 O O . GLU A 1 637 ? 27.532 -6.891 61.923 1.00 78.81 637 GLU A O 1
ATOM 5284 N N . ASP A 1 638 ? 26.198 -5.642 60.625 1.00 77.38 638 ASP A N 1
ATOM 5285 C CA . ASP A 1 638 ? 26.947 -4.387 60.779 1.00 77.38 638 ASP A CA 1
ATOM 5286 C C . ASP A 1 638 ? 26.913 -3.844 62.224 1.00 77.38 638 ASP A C 1
ATOM 5288 O O . ASP A 1 638 ? 27.918 -3.334 62.730 1.00 77.38 638 ASP A O 1
ATOM 5292 N N . GLU A 1 639 ? 25.798 -3.981 62.951 1.00 73.00 639 GLU A N 1
ATOM 5293 C CA . GLU A 1 639 ? 25.744 -3.640 64.382 1.00 73.00 639 GLU A CA 1
ATOM 5294 C C . GLU A 1 639 ? 26.534 -4.626 65.254 1.00 73.00 639 GLU A C 1
ATOM 5296 O O . GLU A 1 639 ? 27.195 -4.216 66.214 1.00 73.00 639 GLU A O 1
ATOM 5301 N N . SER A 1 640 ? 26.519 -5.919 64.918 1.00 69.56 640 SER A N 1
ATOM 5302 C CA . SER A 1 640 ? 27.304 -6.933 65.633 1.00 69.56 640 SER A CA 1
ATOM 5303 C C . SER A 1 640 ? 28.811 -6.714 65.454 1.00 69.56 640 SER A C 1
ATOM 5305 O O . SER A 1 640 ? 29.559 -6.721 66.434 1.00 69.56 640 SER A O 1
ATOM 5307 N N . THR A 1 641 ? 29.250 -6.377 64.238 1.00 68.31 641 THR A N 1
ATOM 5308 C CA . THR A 1 641 ? 30.653 -6.056 63.944 1.00 68.31 641 THR A CA 1
ATOM 5309 C C . THR A 1 641 ? 31.080 -4.715 64.546 1.00 68.31 641 THR A C 1
ATOM 5311 O O . THR A 1 641 ? 32.222 -4.597 65.000 1.00 68.31 641 THR A O 1
ATOM 5314 N N . ARG A 1 642 ? 30.186 -3.718 64.663 1.00 62.66 642 ARG A N 1
ATOM 5315 C CA . ARG A 1 642 ? 30.434 -2.474 65.433 1.00 62.66 642 ARG A CA 1
ATOM 5316 C C . ARG A 1 642 ? 30.557 -2.709 66.942 1.00 62.66 642 ARG A C 1
ATOM 5318 O O . ARG A 1 642 ? 31.373 -2.056 67.600 1.00 62.66 642 ARG A O 1
ATOM 5325 N N . ASN A 1 643 ? 29.796 -3.646 67.502 1.00 58.66 643 ASN A N 1
ATOM 5326 C CA . ASN A 1 643 ? 29.906 -4.013 68.917 1.00 58.66 643 ASN A CA 1
ATOM 5327 C C . ASN A 1 643 ? 31.177 -4.828 69.223 1.00 58.66 643 ASN A C 1
ATOM 5329 O O . ASN A 1 643 ? 31.750 -4.681 70.302 1.00 58.66 643 ASN A O 1
ATOM 5333 N N . GLU A 1 644 ? 31.686 -5.617 68.273 1.00 56.03 644 GLU A N 1
ATOM 5334 C CA . GLU A 1 644 ? 32.989 -6.286 68.425 1.00 56.03 644 GLU A CA 1
ATOM 5335 C C . GLU A 1 644 ? 34.176 -5.330 68.211 1.00 56.03 644 GLU A C 1
ATOM 5337 O O . GLU A 1 644 ? 35.162 -5.378 68.950 1.00 56.03 644 GLU A O 1
ATOM 5342 N N . SER A 1 645 ? 34.076 -4.386 67.271 1.00 53.94 645 SER A N 1
ATOM 5343 C CA . SER A 1 645 ? 35.131 -3.385 67.039 1.00 53.94 645 SER A CA 1
ATOM 5344 C C . SER A 1 645 ? 35.193 -2.280 68.104 1.00 53.94 645 SER A C 1
ATOM 5346 O O . SER A 1 645 ? 36.230 -1.640 68.248 1.00 53.94 645 SER A O 1
ATOM 5348 N N . SER A 1 646 ? 34.159 -2.115 68.935 1.00 52.75 646 SER A N 1
ATOM 5349 C CA . SER A 1 646 ? 34.213 -1.267 70.140 1.00 52.75 646 SER A CA 1
ATOM 5350 C C . SER A 1 646 ? 34.832 -1.959 71.369 1.00 52.75 646 SER A C 1
ATOM 5352 O O . SER A 1 646 ? 35.153 -1.278 72.344 1.00 52.75 646 SER A O 1
ATOM 5354 N N . GLN A 1 647 ? 35.094 -3.274 71.320 1.00 52.66 647 GLN A N 1
ATOM 5355 C CA . GLN A 1 647 ? 35.889 -3.989 72.336 1.00 52.66 647 GLN A CA 1
ATOM 5356 C C . GLN A 1 647 ? 37.369 -4.161 71.963 1.00 52.66 647 GLN A C 1
ATOM 5358 O O . GLN A 1 647 ? 38.201 -4.416 72.836 1.00 52.66 647 GLN A O 1
ATOM 5363 N N . LEU A 1 648 ? 37.735 -3.957 70.698 1.00 48.81 648 LEU A N 1
ATOM 5364 C CA . LEU A 1 648 ? 39.127 -3.903 70.259 1.00 48.81 648 LEU A CA 1
ATOM 5365 C C . LEU A 1 648 ? 39.572 -2.442 70.177 1.00 48.81 648 LEU A C 1
ATOM 5367 O O . LEU A 1 648 ? 39.408 -1.779 69.160 1.00 48.81 648 LEU A O 1
ATOM 5371 N N . GLY A 1 649 ? 40.154 -1.940 71.269 1.00 51.66 649 GLY A N 1
ATOM 5372 C CA . GLY A 1 649 ? 40.836 -0.647 71.299 1.00 51.66 649 GLY A CA 1
ATOM 5373 C C . GLY A 1 649 ? 42.000 -0.616 70.307 1.00 51.66 649 GLY A C 1
ATOM 5374 O O . GLY A 1 649 ? 43.133 -0.947 70.656 1.00 51.66 649 GLY A O 1
ATOM 5375 N N . ILE A 1 650 ? 41.719 -0.223 69.067 1.00 48.78 650 ILE A N 1
ATOM 5376 C CA . ILE A 1 650 ? 42.724 0.017 68.038 1.00 48.78 650 ILE A CA 1
ATOM 5377 C C . ILE A 1 650 ? 43.066 1.503 68.077 1.00 48.78 650 ILE A C 1
ATOM 5379 O O . ILE A 1 650 ? 42.236 2.372 67.822 1.00 48.78 650 ILE A O 1
ATOM 5383 N N . LYS A 1 651 ? 44.314 1.757 68.472 1.00 50.81 651 LYS A N 1
ATOM 5384 C CA . LYS A 1 651 ? 44.974 3.059 68.437 1.00 50.81 651 LYS A CA 1
ATOM 5385 C C . LYS A 1 651 ? 45.063 3.585 67.008 1.00 50.81 651 LYS A C 1
ATOM 5387 O O . LYS A 1 651 ? 45.264 2.808 66.077 1.00 50.81 651 LYS A O 1
ATOM 5392 N N . ASP A 1 652 ? 44.989 4.907 66.927 1.00 46.53 652 ASP A N 1
ATOM 5393 C CA . ASP A 1 652 ? 45.308 5.779 65.800 1.00 46.53 652 ASP A CA 1
ATOM 5394 C C . ASP A 1 652 ? 46.258 5.158 64.765 1.00 46.53 652 ASP A C 1
ATOM 5396 O O . ASP A 1 652 ? 47.402 4.807 65.071 1.00 46.53 652 ASP A O 1
ATOM 5400 N N . VAL A 1 653 ? 45.790 5.084 63.518 1.00 43.16 653 VAL A N 1
ATOM 5401 C CA . VAL A 1 653 ? 46.651 4.953 62.342 1.00 43.16 653 VAL A CA 1
ATOM 5402 C C . VAL A 1 653 ? 46.324 6.100 61.397 1.00 43.16 653 VAL A C 1
ATOM 5404 O O . VAL A 1 653 ? 45.183 6.284 60.974 1.00 43.16 653 VAL A O 1
ATOM 5407 N N . ASP A 1 654 ? 47.367 6.876 61.127 1.00 41.06 654 ASP A N 1
ATOM 5408 C CA . ASP A 1 654 ? 47.383 8.102 60.351 1.00 41.06 654 ASP A CA 1
ATOM 5409 C C . ASP A 1 654 ? 46.816 7.965 58.934 1.00 41.06 654 ASP A C 1
ATOM 5411 O O . ASP A 1 654 ? 46.945 6.955 58.240 1.00 41.06 654 ASP A O 1
ATOM 5415 N N . SER A 1 655 ? 46.246 9.088 58.506 1.00 45.47 655 SER A N 1
ATOM 5416 C CA . SER A 1 655 ? 45.814 9.437 57.161 1.00 45.47 655 SER A CA 1
ATOM 5417 C C . SER A 1 655 ? 46.764 8.970 56.053 1.00 45.47 655 SER A C 1
ATOM 5419 O O . SER A 1 655 ? 47.910 9.416 55.973 1.00 45.47 655 SER A O 1
ATOM 5421 N N . LEU A 1 656 ? 46.232 8.189 55.112 1.00 36.78 656 LEU A N 1
ATOM 5422 C CA . LEU A 1 656 ? 46.803 8.005 53.780 1.00 36.78 656 LEU A CA 1
ATOM 5423 C C . LEU A 1 656 ? 45.739 8.320 52.723 1.00 36.78 656 LEU A C 1
ATOM 5425 O O . LEU A 1 656 ? 44.850 7.530 52.424 1.00 36.78 656 LEU A O 1
ATOM 5429 N N . THR A 1 657 ? 45.855 9.522 52.166 1.00 46.78 657 THR A N 1
ATOM 5430 C CA . THR A 1 657 ? 45.250 9.955 50.904 1.00 46.78 657 THR A CA 1
ATOM 5431 C C . THR A 1 657 ? 45.853 9.183 49.734 1.00 46.78 657 THR A C 1
ATOM 5433 O O . THR A 1 657 ? 47.070 9.233 49.562 1.00 46.78 657 THR A O 1
ATOM 5436 N N . LEU A 1 658 ? 45.026 8.574 48.881 1.00 35.56 658 LEU A N 1
ATOM 5437 C CA . LEU A 1 658 ? 45.404 8.168 47.521 1.00 35.56 658 LEU A CA 1
ATOM 5438 C C . LEU A 1 658 ? 44.217 8.352 46.543 1.00 35.56 658 LEU A C 1
ATOM 5440 O O . LEU A 1 658 ? 43.077 8.479 46.990 1.00 35.56 658 LEU A O 1
ATOM 5444 N N . PRO A 1 659 ? 44.493 8.479 45.230 1.00 39.03 659 PRO A N 1
ATOM 5445 C CA . PRO A 1 659 ? 43.782 9.384 44.336 1.00 39.03 659 PRO A CA 1
ATOM 5446 C C . PRO A 1 659 ? 42.647 8.728 43.549 1.00 39.03 659 PRO A C 1
ATOM 5448 O O . PRO A 1 659 ? 42.616 7.521 43.323 1.00 39.03 659 PRO A O 1
ATOM 5451 N N . ILE A 1 660 ? 41.757 9.598 43.078 1.00 44.31 660 ILE A N 1
ATOM 5452 C CA . ILE A 1 660 ? 40.703 9.324 42.104 1.00 44.31 660 ILE A CA 1
ATOM 5453 C C . ILE A 1 660 ? 41.350 9.106 40.726 1.00 44.31 660 ILE A C 1
ATOM 5455 O O . ILE A 1 660 ? 42.152 9.938 40.292 1.00 44.31 660 ILE A O 1
ATOM 5459 N N . TYR A 1 661 ? 40.977 8.009 40.063 1.00 46.97 661 TYR A N 1
ATOM 5460 C CA . TYR A 1 661 ? 41.050 7.845 38.608 1.00 46.97 661 TYR A CA 1
ATOM 5461 C C . TYR A 1 661 ? 39.652 7.978 38.018 1.00 46.97 661 TYR A C 1
ATOM 5463 O O . TYR A 1 661 ? 38.712 7.433 38.644 1.00 46.97 661 TYR A O 1
#

Organism: Stylonychia lemnae (NCBI:txid5949)

Secondary structure (DSSP, 8-state):
-HHHHHHTT--------------EEETTEEE-GGG--HHHHHHHTT-HHHHHIIIIIS---HHHHTSPP--TT--S---HHHHHHHHTHHHHHHHHTT-HHHHHIIIIITGGG--HHHHHHHHHHHTT-S-HHHHHHHHHHHHTSHHHHHHHHTS-HHHHHHHHHHHHHTSSS-TTSHHHHHHHHHHHTSTTTHHHHHHHHHHSS---HHHHHHHHHHS-HHHHHHTHHHHHHHHHHHHHHT-TTHHHHHHHHHHHHTSPPS--HHHHHHHHHHHHHHT-HHHHHHHHHHTT---GGGGS-S-TT-PPPTHHHHHHHHHHHHHHHT--TT----S----S-SS-------HHHHHHHHTTTTGGGS-HHHHHHHTT-HHHHHIIIIII---HHHHHS-TT-TT-TTHHHHHHHHH-GGGHHHHHHHHHHTTTT--HHHHHHHHHHHHHTT-HHHHHHHHHSHHHHHHHHHS-HHHHHHHHHHHHHHHH---HHHHHHS-HHHHHHHHHHHHHHHHHTTSTTTHHHHHHIIIIIS--HHHHHHHHHH--HHHHHHHHHH-HHHHHHHHHTTSSHHHHHHHHHHSTTHHHHHHHHHHHHHHHHH-HHHHHHHHHHHHHHHHHHHHHHHHHHHHHHHHHHHHHHHHHHTTS-------------

InterPro domains:
  IPR002110 Ankyrin repeat [SM00248] (34-62)
  IPR002110 Ankyrin repeat [SM00248] (364-392)
  IPR036770 Ankyrin repeat-containing domain superfamily [SSF48403] (36-428)

pLDDT: mean 79.31, std 17.47, range [31.03, 97.12]

Radius of gyration: 32.75 Å; chains: 1; bounding box: 76×76×112 Å